Protein AF-A0A3A4RSR4-F1 (afdb_monomer)

Radius of gyration: 69.67 Å; Cα contacts (8 Å, |Δi|>4): 554; chains: 1; bounding box: 152×58×208 Å

Organism: NCBI:txid257758

Nearest PDB structures (foldseek):
  7uac-assembly1_H  TM=5.784E-01  e=2.070E-07  Homo sapiens
  7uai-assembly1_C  TM=5.276E-01  e=1.657E-07  Homo sapiens
  7uaf-assembly1_C  TM=5.334E-01  e=1.852E-07  Homo sapiens
  7uaf-assembly1_D  TM=5.337E-01  e=2.070E-07  Homo sapiens
  7uab-assembly1_A  TM=4.989E-01  e=3.350E-06  Homo sapiens

Structure (mmCIF, N/CA/C/O backbone):
data_AF-A0A3A4RSR4-F1
#
_entry.id   AF-A0A3A4RSR4-F1
#
loop_
_atom_site.group_PDB
_atom_site.id
_atom_site.type_symbol
_atom_site.label_atom_id
_atom_site.label_alt_id
_atom_site.label_comp_id
_atom_site.label_asym_id
_atom_site.label_entity_id
_atom_site.label_seq_id
_atom_site.pdbx_PDB_ins_code
_atom_site.Cartn_x
_atom_site.Cartn_y
_atom_site.Cartn_z
_atom_site.occupancy
_atom_site.B_iso_or_equiv
_atom_site.auth_seq_id
_atom_site.auth_comp_id
_atom_site.auth_asym_id
_atom_site.auth_atom_id
_atom_site.pdbx_PDB_model_num
ATOM 1 N N . LEU A 1 1 ? -112.655 -6.445 163.412 1.00 60.44 1 LEU A N 1
ATOM 2 C CA . LEU A 1 1 ? -111.630 -5.395 163.625 1.00 60.44 1 LEU A CA 1
ATOM 3 C C . LEU A 1 1 ? -110.181 -5.920 163.678 1.00 60.44 1 LEU A C 1
ATOM 5 O O . LEU A 1 1 ? -109.306 -5.182 163.250 1.00 60.44 1 LEU A O 1
ATOM 9 N N . SER A 1 2 ? -109.894 -7.165 164.100 1.00 70.56 2 SER A N 1
ATOM 10 C CA . SER A 1 2 ? -108.503 -7.648 164.290 1.00 70.56 2 SER A CA 1
ATOM 11 C C . SER A 1 2 ? -107.676 -7.879 163.007 1.00 70.56 2 SER A C 1
ATOM 13 O O . SER A 1 2 ? -106.487 -7.576 162.996 1.00 70.56 2 SER A O 1
ATOM 15 N N . ALA A 1 3 ? -108.274 -8.352 161.905 1.00 65.69 3 ALA A N 1
ATOM 16 C CA . ALA A 1 3 ? -107.541 -8.626 160.655 1.00 65.69 3 ALA A CA 1
ATOM 17 C C . ALA A 1 3 ? -107.023 -7.354 159.948 1.00 65.69 3 ALA A C 1
ATOM 19 O O . ALA A 1 3 ? -105.938 -7.358 159.372 1.00 65.69 3 ALA A O 1
ATOM 20 N N . VAL A 1 4 ? -107.769 -6.246 160.036 1.00 67.38 4 VAL A N 1
ATOM 21 C CA . VAL A 1 4 ? -107.384 -4.952 159.441 1.00 67.38 4 VAL A CA 1
ATOM 22 C C . VAL A 1 4 ? -106.270 -4.287 160.253 1.00 67.38 4 VAL A C 1
ATOM 24 O O . VAL A 1 4 ? -105.332 -3.756 159.669 1.00 67.38 4 VAL A O 1
ATOM 27 N N . GLN A 1 5 ? -106.309 -4.376 161.588 1.00 67.06 5 GLN A N 1
ATOM 28 C CA . GLN A 1 5 ? -105.216 -3.889 162.440 1.00 67.06 5 GLN A CA 1
ATOM 29 C C . GLN A 1 5 ? -103.909 -4.655 162.197 1.00 67.06 5 GLN A C 1
ATOM 31 O O . GLN A 1 5 ? -102.860 -4.025 162.101 1.00 67.06 5 GLN A O 1
ATOM 36 N N . ALA A 1 6 ? -103.960 -5.981 162.022 1.00 69.75 6 ALA A N 1
ATOM 37 C CA . ALA A 1 6 ? -102.784 -6.778 161.664 1.00 69.75 6 ALA A CA 1
ATOM 38 C C . ALA A 1 6 ? -102.244 -6.432 160.262 1.00 69.75 6 ALA A C 1
ATOM 40 O O . ALA A 1 6 ? -101.032 -6.351 160.069 1.00 69.75 6 ALA A O 1
ATOM 41 N N . TYR A 1 7 ? -103.134 -6.165 159.297 1.00 71.81 7 TYR A N 1
ATOM 42 C CA . TYR A 1 7 ? -102.744 -5.711 157.963 1.00 71.81 7 TYR A CA 1
ATOM 43 C C . TYR A 1 7 ? -102.033 -4.353 158.022 1.00 71.81 7 TYR A C 1
ATOM 45 O O . TYR A 1 7 ? -100.934 -4.239 157.489 1.00 71.81 7 TYR A O 1
ATOM 53 N N . VAL A 1 8 ? -102.604 -3.355 158.706 1.00 73.94 8 VAL A N 1
ATOM 54 C CA . VAL A 1 8 ? -102.020 -2.006 158.839 1.00 73.94 8 VAL A CA 1
ATOM 55 C C . VAL A 1 8 ? -100.715 -2.025 159.647 1.00 73.94 8 VAL A C 1
ATOM 57 O O . VAL A 1 8 ? -99.755 -1.366 159.263 1.00 73.94 8 VAL A O 1
ATOM 60 N N . ALA A 1 9 ? -100.624 -2.833 160.710 1.00 74.12 9 ALA A N 1
ATOM 61 C CA . ALA A 1 9 ? -99.396 -2.971 161.501 1.00 74.12 9 ALA A CA 1
ATOM 62 C C . ALA A 1 9 ? -98.218 -3.559 160.697 1.00 74.12 9 ALA A C 1
ATOM 64 O O . ALA A 1 9 ? -97.064 -3.249 160.981 1.00 74.12 9 ALA A O 1
ATOM 65 N N . GLN A 1 10 ? -98.496 -4.381 159.678 1.00 77.50 10 GLN A N 1
ATOM 66 C CA . GLN A 1 10 ? -97.489 -4.962 158.779 1.00 77.50 10 GLN A CA 1
ATOM 67 C C . GLN A 1 10 ? -97.257 -4.144 157.498 1.00 77.50 10 GLN A C 1
ATOM 69 O O . GLN A 1 10 ? -96.471 -4.550 156.641 1.00 77.50 10 GLN A O 1
ATOM 74 N N . ASP A 1 11 ? -97.928 -3.003 157.334 1.00 80.19 11 ASP A N 1
ATOM 75 C CA . ASP A 1 11 ? -97.869 -2.231 156.093 1.00 80.19 11 ASP A CA 1
ATOM 76 C C . ASP A 1 11 ? -96.481 -1.632 155.839 1.00 80.19 11 ASP A C 1
ATOM 78 O O . ASP A 1 11 ? -95.955 -1.744 154.732 1.00 80.19 11 ASP A O 1
ATOM 82 N N . GLY A 1 12 ? -95.822 -1.140 156.894 1.00 81.81 12 GLY A N 1
ATOM 83 C CA . GLY A 1 12 ? -94.434 -0.674 156.821 1.00 81.81 12 GLY A CA 1
ATOM 84 C C . GLY A 1 12 ? -93.462 -1.766 156.360 1.00 81.81 12 GLY A C 1
ATOM 85 O O . GLY A 1 12 ? -92.619 -1.515 155.502 1.00 81.81 12 GLY A O 1
ATOM 86 N N . GLN A 1 13 ? -93.634 -3.007 156.837 1.00 82.12 13 GLN A N 1
ATOM 87 C CA . GLN A 1 13 ? -92.809 -4.145 156.407 1.00 82.12 13 GLN A CA 1
ATOM 88 C C . GLN A 1 13 ? -93.065 -4.531 154.943 1.00 82.12 13 GLN A C 1
ATOM 90 O O . GLN A 1 13 ? -92.124 -4.849 154.212 1.00 82.12 13 GLN A O 1
ATOM 95 N N . ARG A 1 14 ? -94.321 -4.483 154.476 1.00 84.88 14 ARG A N 1
ATOM 96 C CA . ARG A 1 14 ? -94.645 -4.751 153.063 1.00 84.88 14 ARG A CA 1
ATOM 97 C C . ARG A 1 14 ? -94.116 -3.658 152.138 1.00 84.88 14 ARG A C 1
ATOM 99 O O . ARG A 1 14 ? -93.570 -3.981 151.084 1.00 84.88 14 ARG A O 1
ATOM 106 N N . GLN A 1 15 ? -94.228 -2.389 152.529 1.00 83.75 15 GLN A N 1
ATOM 107 C CA . GLN A 1 15 ? -93.696 -1.262 151.764 1.00 83.75 15 GLN A CA 1
ATOM 108 C C . GLN A 1 15 ? -92.166 -1.335 151.663 1.00 83.75 15 GLN A C 1
ATOM 110 O O . GLN A 1 15 ? -91.611 -1.127 150.585 1.00 83.75 15 GLN A O 1
ATOM 115 N N . GLU A 1 16 ? -91.486 -1.708 152.748 1.00 85.00 16 GLU A N 1
ATOM 116 C CA . GLU A 1 16 ? -90.038 -1.913 152.759 1.00 85.00 16 GLU A CA 1
ATOM 117 C C . GLU A 1 16 ? -89.616 -3.104 151.883 1.00 85.00 16 GLU A C 1
ATOM 119 O O . GLU A 1 16 ? -88.669 -2.985 151.104 1.00 85.00 16 GLU A O 1
ATOM 124 N N . SER A 1 17 ? -90.353 -4.220 151.925 1.00 85.44 17 SER A N 1
ATOM 125 C CA . SER A 1 17 ? -90.113 -5.387 151.064 1.00 85.44 17 SER A CA 1
ATOM 126 C C . SER A 1 17 ? -90.278 -5.058 149.575 1.00 85.44 17 SER A C 1
ATOM 128 O O . SER A 1 17 ? -89.403 -5.394 148.776 1.00 85.44 17 SER A O 1
ATOM 130 N N . LEU A 1 18 ? -91.331 -4.322 149.203 1.00 85.88 18 LEU A N 1
ATOM 131 C CA . LEU A 1 18 ? -91.546 -3.838 147.834 1.00 85.88 18 LEU A CA 1
ATOM 132 C C . LEU A 1 18 ? -90.453 -2.858 147.394 1.00 85.88 18 LEU A C 1
ATOM 134 O O . LEU A 1 18 ? -89.895 -3.008 146.312 1.00 85.88 18 LEU A O 1
ATOM 138 N N . GLN A 1 19 ? -90.089 -1.881 148.229 1.00 86.75 19 GLN A N 1
ATOM 139 C CA . GLN A 1 19 ? -89.001 -0.947 147.919 1.00 86.75 19 GLN A CA 1
ATOM 140 C C . GLN A 1 19 ? -87.647 -1.648 147.798 1.00 86.75 19 GLN A C 1
ATOM 142 O O . GLN A 1 19 ? -86.796 -1.213 147.018 1.00 86.75 19 GLN A O 1
ATOM 147 N N . ARG A 1 20 ? -87.418 -2.701 148.587 1.00 88.25 20 ARG A N 1
ATOM 148 C CA . ARG A 1 20 ? -86.213 -3.522 148.509 1.00 88.25 20 ARG A CA 1
ATOM 149 C C . ARG A 1 20 ? -86.197 -4.336 147.220 1.00 88.25 20 ARG A C 1
ATOM 151 O O . ARG A 1 20 ? -85.211 -4.249 146.501 1.00 88.25 20 ARG A O 1
ATOM 158 N N . TYR A 1 21 ? -87.294 -5.014 146.881 1.00 88.12 21 TYR A N 1
ATOM 159 C CA . TYR A 1 21 ? -87.433 -5.743 145.620 1.00 88.12 21 TYR A CA 1
ATOM 160 C C . TYR A 1 21 ? -87.233 -4.824 144.410 1.00 88.12 21 TYR A C 1
ATOM 162 O O . TYR A 1 21 ? -86.420 -5.128 143.547 1.00 88.12 21 TYR A O 1
ATOM 170 N N . THR A 1 22 ? -87.876 -3.653 144.375 1.00 87.06 22 THR A N 1
ATOM 171 C CA . THR A 1 22 ? -87.709 -2.687 143.278 1.00 87.06 22 THR A CA 1
ATOM 172 C C . THR A 1 22 ? -86.265 -2.196 143.163 1.00 87.06 22 THR A C 1
ATOM 174 O O . THR A 1 22 ? -85.752 -2.078 142.050 1.00 87.06 22 THR A O 1
ATOM 177 N N . ARG A 1 23 ? -85.576 -1.935 144.286 1.00 88.69 23 ARG A N 1
ATOM 178 C CA . ARG A 1 23 ? -84.152 -1.551 144.289 1.00 88.69 23 ARG A CA 1
ATOM 179 C C . ARG A 1 23 ? -83.251 -2.684 143.806 1.00 88.69 23 ARG A C 1
ATOM 181 O O . ARG A 1 23 ? -82.363 -2.440 142.993 1.00 88.69 23 ARG A O 1
ATOM 188 N N . GLU A 1 24 ? -83.477 -3.900 144.290 1.00 89.44 24 GLU A N 1
ATOM 189 C CA . GLU A 1 24 ? -82.706 -5.087 143.915 1.00 89.44 24 GLU A CA 1
ATOM 190 C C . GLU A 1 24 ? -82.922 -5.448 142.439 1.00 89.44 24 GLU A C 1
ATOM 192 O O . GLU A 1 24 ? -81.947 -5.658 141.721 1.00 89.44 24 GLU A O 1
ATOM 197 N N . GLU A 1 25 ? -84.163 -5.422 141.950 1.00 89.06 25 GLU A N 1
ATOM 198 C CA . GLU A 1 25 ? -84.506 -5.724 140.559 1.00 89.06 25 GLU A CA 1
ATOM 199 C C . GLU A 1 25 ? -84.013 -4.630 139.601 1.00 89.06 25 GLU A C 1
ATOM 201 O O . GLU A 1 25 ? -83.404 -4.938 138.579 1.00 89.06 25 GLU A O 1
ATOM 206 N N . SER A 1 26 ? -84.141 -3.347 139.963 1.00 89.00 26 SER A N 1
ATOM 207 C CA . SER A 1 26 ? -83.557 -2.244 139.179 1.00 89.00 26 SER A CA 1
ATOM 208 C C . SER A 1 26 ? -82.032 -2.345 139.121 1.00 89.00 26 SER A C 1
ATOM 210 O O . SER A 1 26 ? -81.433 -2.152 138.063 1.00 89.00 26 SER A O 1
ATOM 212 N N . ALA A 1 27 ? -81.380 -2.688 140.238 1.00 89.25 27 ALA A N 1
ATOM 213 C CA . ALA A 1 27 ? -79.938 -2.915 140.268 1.00 89.25 27 ALA A CA 1
ATOM 214 C C . ALA A 1 27 ? -79.537 -4.132 139.422 1.00 89.25 27 ALA A C 1
ATOM 216 O O . ALA A 1 27 ? -78.508 -4.093 138.745 1.00 89.25 27 ALA A O 1
ATOM 217 N N . ARG A 1 28 ? -80.347 -5.197 139.418 1.00 91.06 28 ARG A N 1
ATOM 218 C CA . ARG A 1 28 ? -80.138 -6.390 138.592 1.00 91.06 28 ARG A CA 1
ATOM 219 C C . ARG A 1 28 ? -80.262 -6.073 137.102 1.00 91.06 28 ARG A C 1
ATOM 221 O O . ARG A 1 28 ? -79.365 -6.431 136.343 1.00 91.06 28 ARG A O 1
ATOM 228 N N . GLN A 1 29 ? -81.303 -5.349 136.694 1.00 91.50 29 GLN A N 1
ATOM 229 C CA . GLN A 1 29 ? -81.497 -4.915 135.308 1.00 91.50 29 GLN A CA 1
ATOM 230 C C . GLN A 1 29 ? -80.399 -3.945 134.856 1.00 91.50 29 GLN A C 1
ATOM 232 O O . GLN A 1 29 ? -79.824 -4.124 133.785 1.00 91.50 29 GLN A O 1
ATOM 237 N N . ALA A 1 30 ? -80.025 -2.973 135.695 1.00 90.56 30 ALA A N 1
ATOM 238 C CA . ALA A 1 30 ? -78.928 -2.052 135.399 1.00 90.56 30 ALA A CA 1
ATOM 239 C C . ALA A 1 30 ? -77.583 -2.781 135.237 1.00 90.56 30 ALA A C 1
ATOM 241 O O . ALA A 1 30 ? -76.787 -2.421 134.367 1.00 90.56 30 ALA A O 1
ATOM 242 N N . ARG A 1 31 ? -77.328 -3.825 136.039 1.00 92.94 31 ARG A N 1
ATOM 243 C CA . ARG A 1 31 ? -76.156 -4.701 135.873 1.00 92.94 31 ARG A CA 1
ATOM 244 C C . ARG A 1 31 ? -76.224 -5.486 134.567 1.00 92.94 31 ARG A C 1
ATOM 246 O O . ARG A 1 31 ? -75.251 -5.457 133.825 1.00 92.94 31 ARG A O 1
ATOM 253 N N . ALA A 1 32 ? -77.364 -6.098 134.246 1.00 92.19 32 ALA A N 1
ATOM 254 C CA . ALA A 1 32 ? -77.541 -6.851 133.005 1.00 92.19 32 ALA A CA 1
ATOM 255 C C . ALA A 1 32 ? -77.313 -5.979 131.755 1.00 92.19 32 ALA A C 1
ATOM 257 O O . ALA A 1 32 ? -76.585 -6.380 130.846 1.00 92.19 32 ALA A O 1
ATOM 258 N N . VAL A 1 33 ? -77.858 -4.756 131.740 1.00 91.88 33 VAL A N 1
ATOM 259 C CA . VAL A 1 33 ? -77.637 -3.781 130.658 1.00 91.88 33 VAL A CA 1
ATOM 260 C C . VAL A 1 33 ? -76.170 -3.356 130.591 1.00 91.88 33 VAL A C 1
ATOM 262 O O . VAL A 1 33 ? -75.594 -3.316 129.508 1.00 91.88 33 VAL A O 1
ATOM 265 N N . ARG A 1 34 ? -75.527 -3.077 131.733 1.00 93.38 34 ARG A N 1
ATOM 266 C CA . ARG A 1 34 ? -74.103 -2.709 131.770 1.00 93.38 34 ARG A CA 1
ATOM 267 C C . ARG A 1 34 ? -73.212 -3.834 131.245 1.00 93.38 34 ARG A C 1
ATOM 269 O O . ARG A 1 34 ? -72.286 -3.566 130.487 1.00 93.38 34 ARG A O 1
ATOM 276 N N . GLU A 1 35 ? -73.493 -5.076 131.623 1.00 93.19 35 GLU A N 1
ATOM 277 C CA . GLU A 1 35 ? -72.780 -6.247 131.116 1.00 93.19 35 GLU A CA 1
ATOM 278 C C . GLU A 1 35 ? -72.986 -6.429 129.610 1.00 93.19 35 GLU A C 1
ATOM 280 O O . GLU A 1 35 ? -72.027 -6.723 128.903 1.00 93.19 35 GLU A O 1
ATOM 285 N N . GLN A 1 36 ? -74.203 -6.215 129.096 1.00 93.06 36 GLN A N 1
ATOM 286 C CA . GLN A 1 36 ? -74.469 -6.262 127.659 1.00 93.06 36 GLN A CA 1
ATOM 287 C C . GLN A 1 36 ? -73.715 -5.165 126.904 1.00 93.06 36 GLN A C 1
ATOM 289 O O . GLN A 1 36 ? -73.015 -5.475 125.949 1.00 93.06 36 GLN A O 1
ATOM 294 N N . ILE A 1 37 ? -73.778 -3.912 127.364 1.00 92.81 37 ILE A N 1
ATOM 295 C CA . ILE A 1 37 ? -73.034 -2.797 126.759 1.00 92.81 37 ILE A CA 1
ATOM 296 C C . ILE A 1 37 ? -71.531 -3.074 126.794 1.00 92.81 37 ILE A C 1
ATOM 298 O O . ILE A 1 37 ? -70.837 -2.814 125.816 1.00 92.81 37 ILE A O 1
ATOM 302 N N . SER A 1 38 ? -71.019 -3.623 127.899 1.00 92.38 38 SER A N 1
ATOM 303 C CA . SER A 1 38 ? -69.607 -3.981 128.009 1.00 92.38 38 SER A CA 1
ATOM 304 C C . SER A 1 38 ? -69.227 -5.076 127.011 1.00 92.38 38 SER A C 1
ATOM 306 O O . SER A 1 38 ? -68.193 -4.944 126.362 1.00 92.38 38 SER A O 1
ATOM 308 N N . ARG A 1 39 ? -70.056 -6.115 126.840 1.00 92.94 39 ARG A N 1
ATOM 309 C CA . ARG A 1 39 ? -69.841 -7.161 125.826 1.00 92.94 39 ARG A CA 1
ATOM 310 C C . ARG A 1 39 ? -69.905 -6.602 124.405 1.00 92.94 39 ARG A C 1
ATOM 312 O O . ARG A 1 39 ? -69.019 -6.897 123.612 1.00 92.94 39 ARG A O 1
ATOM 319 N N . ASP A 1 40 ? -70.892 -5.763 124.103 1.00 94.19 40 ASP A N 1
ATOM 320 C CA . ASP A 1 40 ? -71.063 -5.151 122.781 1.00 94.19 40 ASP A CA 1
ATOM 321 C C . ASP A 1 40 ? -69.909 -4.198 122.445 1.00 94.19 40 ASP A C 1
ATOM 323 O O . ASP A 1 40 ? -69.423 -4.182 121.314 1.00 94.19 40 ASP A O 1
ATOM 327 N N . TYR A 1 41 ? -69.443 -3.411 123.420 1.00 93.62 41 TYR A N 1
ATOM 328 C CA . TYR A 1 41 ? -68.297 -2.518 123.256 1.00 93.62 41 TYR A CA 1
ATOM 329 C C . TYR A 1 41 ? -67.009 -3.305 123.018 1.00 93.62 41 TYR A C 1
ATOM 331 O O . TYR A 1 41 ? -66.290 -3.007 122.068 1.00 93.62 41 TYR A O 1
ATOM 339 N N . VAL A 1 42 ? -66.747 -4.336 123.830 1.00 93.44 42 VAL A N 1
ATOM 340 C CA . VAL A 1 42 ? -65.591 -5.225 123.638 1.00 93.44 42 VAL A CA 1
ATOM 341 C C . VAL A 1 42 ? -65.662 -5.894 122.265 1.00 93.44 42 VAL A C 1
ATOM 343 O O . VAL A 1 42 ? -64.688 -5.841 121.525 1.00 93.44 42 VAL A O 1
ATOM 346 N N . GLY A 1 43 ? -66.826 -6.418 121.866 1.00 94.25 43 GLY A N 1
ATOM 347 C CA . GLY A 1 43 ? -67.019 -7.030 120.550 1.00 94.25 43 GLY A CA 1
ATOM 348 C C . GLY A 1 43 ? -66.762 -6.066 119.386 1.00 94.25 43 GLY A C 1
ATOM 349 O O . GLY A 1 43 ? -66.053 -6.416 118.444 1.00 94.25 43 GLY A O 1
ATOM 350 N N . LYS A 1 44 ? -67.277 -4.830 119.455 1.00 94.38 44 LYS A N 1
ATOM 351 C CA . LYS A 1 44 ? -67.017 -3.794 118.437 1.00 94.38 44 LYS A CA 1
ATOM 352 C C . LYS A 1 44 ? -65.554 -3.359 118.408 1.00 94.38 44 LYS A C 1
ATOM 354 O O . LYS A 1 44 ? -65.008 -3.181 117.324 1.00 94.38 44 LYS A O 1
ATOM 359 N N . SER A 1 45 ? -64.935 -3.198 119.576 1.00 93.56 45 SER A N 1
ATOM 360 C CA . SER A 1 45 ? -63.523 -2.833 119.703 1.00 93.56 45 SER A CA 1
ATOM 361 C C . SER A 1 45 ? -62.623 -3.900 119.082 1.00 93.56 45 SER A C 1
ATOM 363 O O . SER A 1 45 ? -61.755 -3.560 118.284 1.00 93.56 45 SER A O 1
ATOM 365 N N . SER A 1 46 ? -62.858 -5.180 119.392 1.00 93.06 46 SER A N 1
ATOM 366 C CA . SER A 1 46 ? -62.122 -6.297 118.793 1.00 93.06 46 SER A CA 1
ATOM 367 C C . SER A 1 46 ? -62.333 -6.371 117.280 1.00 93.06 46 SER A C 1
ATOM 369 O O . SER A 1 46 ? -61.369 -6.517 116.540 1.00 93.06 46 SER A O 1
ATOM 371 N N . TYR A 1 47 ? -63.564 -6.176 116.791 1.00 95.00 47 TYR A N 1
ATOM 372 C CA . TYR A 1 47 ? -63.825 -6.146 115.348 1.00 95.00 47 TYR A CA 1
ATOM 373 C C . TYR A 1 47 ? -63.079 -5.007 114.637 1.00 95.00 47 TYR A C 1
ATOM 375 O O . TYR A 1 47 ? -62.510 -5.207 113.566 1.00 95.00 47 TYR A O 1
ATOM 383 N N . GLN A 1 48 ? -63.068 -3.804 115.215 1.00 94.81 48 GLN A N 1
ATOM 384 C CA . GLN A 1 48 ? -62.345 -2.672 114.637 1.00 94.81 48 GLN A CA 1
ATOM 385 C C . GLN A 1 48 ? -60.833 -2.929 114.617 1.00 94.81 48 GLN A C 1
ATOM 387 O O . GLN A 1 48 ? -60.175 -2.632 113.621 1.00 94.81 48 GLN A O 1
ATOM 392 N N . GLU A 1 49 ? -60.292 -3.522 115.681 1.00 95.19 49 GLU A N 1
ATOM 393 C CA . GLU A 1 49 ? -58.892 -3.939 115.735 1.00 95.19 49 GLU A CA 1
ATOM 394 C C . GLU A 1 49 ? -58.558 -4.983 114.657 1.00 95.19 49 GLU A C 1
ATOM 396 O O . GLU A 1 49 ? -57.544 -4.838 113.969 1.00 95.19 49 GLU A O 1
ATOM 401 N N . ASP A 1 50 ? -59.428 -5.974 114.445 1.00 96.31 50 ASP A N 1
ATOM 402 C CA . ASP A 1 50 ? -59.274 -6.987 113.398 1.00 96.31 50 ASP A CA 1
ATOM 403 C C . ASP A 1 50 ? -59.296 -6.367 111.994 1.00 96.31 50 ASP A C 1
ATOM 405 O O . ASP A 1 50 ? -58.451 -6.697 111.157 1.00 96.31 50 ASP A O 1
ATOM 409 N N . VAL A 1 51 ? -60.217 -5.433 111.729 1.00 96.31 51 VAL A N 1
ATOM 410 C CA . VAL A 1 51 ? -60.299 -4.711 110.447 1.00 96.31 51 VAL A CA 1
ATOM 411 C C . VAL A 1 51 ? -59.027 -3.906 110.190 1.00 96.31 51 VAL A C 1
ATOM 413 O O . VAL A 1 51 ? -58.453 -3.995 109.103 1.00 96.31 51 VAL A O 1
ATOM 416 N N . GLU A 1 52 ? -58.537 -3.174 111.188 1.00 96.12 52 GLU A N 1
ATOM 417 C CA . GLU A 1 52 ? -57.275 -2.434 111.098 1.00 96.12 52 GLU A CA 1
ATOM 418 C C . GLU A 1 52 ? -56.074 -3.375 110.914 1.00 96.12 52 GLU A C 1
ATOM 420 O O . GLU A 1 52 ? -55.149 -3.097 110.144 1.00 96.12 52 GLU A O 1
ATOM 425 N N . GLY A 1 53 ? -56.092 -4.535 111.576 1.00 97.25 53 GLY A N 1
ATOM 426 C CA . GLY A 1 53 ? -55.110 -5.599 111.391 1.00 97.25 53 GLY A CA 1
ATOM 427 C C . GLY A 1 53 ? -55.097 -6.139 109.959 1.00 97.25 53 GLY A C 1
ATOM 428 O O . GLY A 1 53 ? -54.028 -6.271 109.356 1.00 97.25 53 GLY A O 1
ATOM 429 N N . ILE A 1 54 ? -56.271 -6.404 109.383 1.00 96.94 54 ILE A N 1
ATOM 430 C CA . ILE A 1 54 ? -56.431 -6.827 107.987 1.00 96.94 54 ILE A CA 1
ATOM 431 C C . ILE A 1 54 ? -55.952 -5.726 107.037 1.00 96.94 54 ILE A C 1
ATOM 433 O O . ILE A 1 54 ? -55.194 -6.022 106.114 1.00 96.94 54 ILE A O 1
ATOM 437 N N . HIS A 1 55 ? -56.317 -4.464 107.279 1.00 97.00 55 HIS A N 1
ATOM 438 C CA . HIS A 1 55 ? -55.889 -3.332 106.458 1.00 97.00 55 HIS A CA 1
ATOM 439 C C . HIS A 1 55 ? -54.359 -3.211 106.415 1.00 97.00 55 HIS A C 1
ATOM 441 O O . HIS A 1 55 ? -53.769 -3.167 105.333 1.00 97.00 55 HIS A O 1
ATOM 447 N N . ARG A 1 56 ? -53.693 -3.285 107.578 1.00 96.69 56 ARG A N 1
ATOM 448 C CA . ARG A 1 56 ? -52.222 -3.295 107.661 1.00 96.69 56 ARG A CA 1
ATOM 449 C C . ARG A 1 56 ? -51.603 -4.472 106.906 1.00 96.69 56 ARG A C 1
ATOM 451 O O . ARG A 1 56 ? -50.593 -4.295 106.226 1.00 96.69 56 ARG A O 1
ATOM 458 N N . ARG A 1 57 ? -52.196 -5.669 106.991 1.00 97.25 57 ARG A N 1
ATOM 459 C CA . ARG A 1 57 ? -51.724 -6.850 106.246 1.00 97.25 57 ARG A CA 1
ATOM 460 C C . ARG A 1 57 ? -51.879 -6.668 104.737 1.00 97.25 57 ARG A C 1
ATOM 462 O O . ARG A 1 57 ? -50.955 -7.015 104.008 1.00 97.25 57 ARG A O 1
ATOM 469 N N . ILE A 1 58 ? -52.993 -6.103 104.271 1.00 97.50 58 ILE A N 1
ATOM 470 C CA . ILE A 1 58 ? -53.236 -5.828 102.847 1.00 97.50 58 ILE A CA 1
ATOM 471 C C . ILE A 1 58 ? -52.222 -4.816 102.309 1.00 97.50 58 ILE A C 1
ATOM 473 O O . ILE A 1 58 ? -51.594 -5.077 101.284 1.00 97.50 58 ILE A O 1
ATOM 477 N N . GLU A 1 59 ? -51.999 -3.700 103.007 1.00 97.06 59 GLU A N 1
ATOM 478 C CA . GLU A 1 59 ? -51.006 -2.703 102.582 1.00 97.06 59 GLU A CA 1
ATOM 479 C C . GLU A 1 59 ? -49.574 -3.260 102.634 1.00 97.06 59 GLU A C 1
ATOM 481 O O . GLU A 1 59 ? -48.759 -2.985 101.746 1.00 97.06 59 GLU A O 1
ATOM 486 N N . GLY A 1 60 ? -49.279 -4.126 103.610 1.00 97.19 60 GLY A N 1
ATOM 487 C CA . GLY A 1 60 ? -48.031 -4.886 103.664 1.00 97.19 60 GLY A CA 1
ATOM 488 C C . GLY A 1 60 ? -47.838 -5.786 102.440 1.00 97.19 60 GLY A C 1
ATOM 489 O O . GLY A 1 60 ? -46.798 -5.719 101.785 1.00 97.19 60 GLY A O 1
ATOM 490 N N . VAL A 1 61 ? -48.853 -6.581 102.082 1.00 97.31 61 VAL A N 1
ATOM 491 C CA . VAL A 1 61 ? -48.832 -7.458 100.898 1.00 97.31 61 VAL A CA 1
ATOM 492 C C . VAL A 1 61 ? -48.681 -6.645 99.615 1.00 97.31 61 VAL A C 1
ATOM 494 O O . VAL A 1 61 ? -47.818 -6.957 98.801 1.00 97.31 61 VAL A O 1
ATOM 497 N N . LYS A 1 62 ? -49.456 -5.571 99.450 1.00 97.38 62 LYS A N 1
ATOM 498 C CA . LYS A 1 62 ? -49.394 -4.672 98.289 1.00 97.38 62 LYS A CA 1
ATOM 499 C C . LYS A 1 62 ? -48.001 -4.070 98.109 1.00 97.38 62 LYS A C 1
ATOM 501 O O . LYS A 1 62 ? -47.472 -4.051 97.001 1.00 97.38 62 LYS A O 1
ATOM 506 N N . THR A 1 63 ? -47.387 -3.609 99.197 1.00 96.38 63 THR A N 1
ATOM 507 C CA . THR A 1 63 ? -46.046 -3.013 99.157 1.00 96.38 63 THR A CA 1
ATOM 508 C C . THR A 1 63 ? -44.984 -4.052 98.803 1.00 96.38 63 THR A C 1
ATOM 510 O O . THR A 1 63 ? -44.122 -3.785 97.963 1.00 96.38 63 THR A O 1
ATOM 513 N N . SER A 1 64 ? -45.044 -5.239 99.410 1.00 96.75 64 SER A N 1
ATOM 514 C CA . SER A 1 64 ? -44.121 -6.339 99.112 1.00 96.75 64 SER A CA 1
ATOM 515 C C . SER A 1 64 ? -44.258 -6.817 97.666 1.00 96.75 64 SER A C 1
ATOM 517 O O . SER A 1 64 ? -43.250 -6.896 96.968 1.00 96.75 64 SER A O 1
ATOM 519 N N . ALA A 1 65 ? -45.489 -7.016 97.185 1.00 96.88 65 ALA A N 1
ATOM 520 C CA . ALA A 1 65 ? -45.767 -7.384 95.799 1.00 96.88 65 ALA A CA 1
ATOM 521 C C . ALA A 1 65 ? -45.253 -6.321 94.818 1.00 96.88 65 ALA A C 1
ATOM 523 O O . ALA A 1 65 ? -44.587 -6.657 93.845 1.00 96.88 65 ALA A O 1
ATOM 524 N N . ASN A 1 66 ? -45.470 -5.030 95.097 1.00 97.19 66 ASN A N 1
ATOM 525 C CA . ASN A 1 66 ? -44.939 -3.952 94.260 1.00 97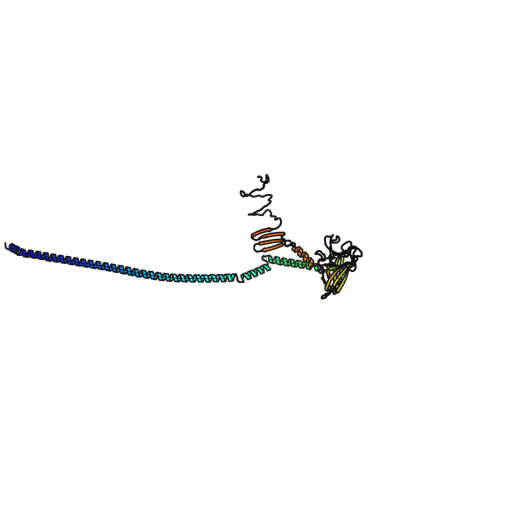.19 66 ASN A CA 1
ATOM 526 C C . ASN A 1 66 ? -43.407 -3.964 94.192 1.00 97.19 66 ASN A C 1
ATOM 528 O O . ASN A 1 66 ? -42.844 -3.776 93.112 1.00 97.19 66 ASN A O 1
ATOM 532 N N . ARG A 1 67 ? -42.719 -4.183 95.321 1.00 96.69 67 ARG A N 1
ATOM 533 C CA . ARG A 1 67 ? -41.251 -4.284 95.337 1.00 96.69 67 ARG A CA 1
ATOM 534 C C . ARG A 1 67 ? -40.764 -5.487 94.539 1.00 96.69 67 ARG A C 1
ATOM 536 O O . ARG A 1 67 ? -39.829 -5.345 93.756 1.00 96.69 67 ARG A O 1
ATOM 543 N N . GLU A 1 68 ? -41.404 -6.638 94.711 1.00 97.62 68 GLU A N 1
ATOM 544 C CA . GLU A 1 68 ? -41.047 -7.867 94.006 1.00 97.62 68 GLU A CA 1
ATOM 545 C C . GLU A 1 68 ? -41.267 -7.735 92.494 1.00 97.62 68 GLU A C 1
ATOM 547 O O . GLU A 1 68 ? -40.340 -7.976 91.723 1.00 97.62 68 GLU A O 1
ATOM 552 N N . ILE A 1 69 ? -42.431 -7.232 92.069 1.00 97.25 69 ILE A N 1
ATOM 553 C CA . ILE A 1 69 ? -42.746 -6.963 90.658 1.00 97.25 69 ILE A CA 1
ATOM 554 C C . ILE A 1 69 ? -41.746 -5.968 90.061 1.00 97.25 69 ILE A C 1
ATOM 556 O O . ILE A 1 69 ? -41.224 -6.194 88.972 1.00 97.25 69 ILE A O 1
ATOM 560 N N . THR A 1 70 ? -41.429 -4.882 90.772 1.00 97.50 70 THR A N 1
ATOM 561 C CA . THR A 1 70 ? -40.458 -3.882 90.294 1.00 97.50 70 THR A CA 1
ATOM 562 C C . THR A 1 70 ? -39.069 -4.495 90.119 1.00 97.50 70 THR A C 1
ATOM 564 O O . THR A 1 70 ? -38.413 -4.249 89.107 1.00 97.50 70 THR A O 1
ATOM 567 N N . SER A 1 71 ? -38.635 -5.323 91.074 1.00 97.75 71 SER A N 1
ATOM 568 C CA . SER A 1 71 ? -37.357 -6.038 91.011 1.00 97.75 71 SER A CA 1
ATOM 569 C C . SER A 1 71 ? -37.312 -7.018 89.835 1.00 97.75 71 SER A C 1
ATOM 571 O O . SER A 1 71 ? -36.355 -7.015 89.060 1.00 97.75 71 SER A O 1
ATOM 573 N N . GLN A 1 72 ? -38.378 -7.798 89.631 1.00 98.00 72 GLN A N 1
ATOM 574 C CA . GLN A 1 72 ? -38.494 -8.718 88.498 1.00 98.00 72 GLN A CA 1
ATOM 575 C C . GLN A 1 72 ? -38.476 -7.971 87.158 1.00 98.00 72 GLN A C 1
ATOM 577 O O . GLN A 1 72 ? -37.732 -8.352 86.258 1.00 98.00 72 GLN A O 1
ATOM 582 N N . ILE A 1 73 ? -39.217 -6.863 87.028 1.00 97.75 73 ILE A N 1
ATOM 583 C CA . ILE A 1 73 ? -39.204 -6.019 85.821 1.00 97.75 73 ILE A CA 1
ATOM 584 C C . ILE A 1 73 ? -37.801 -5.460 85.557 1.00 97.75 73 ILE A C 1
ATOM 586 O O . ILE A 1 73 ? -37.357 -5.449 84.409 1.00 97.75 73 ILE A O 1
ATOM 590 N N . ALA A 1 74 ? -37.091 -5.007 86.593 1.00 97.12 74 ALA A N 1
ATOM 591 C CA . ALA A 1 74 ? -35.723 -4.515 86.454 1.00 97.12 74 ALA A CA 1
ATOM 592 C C . ALA A 1 74 ? -34.764 -5.625 85.990 1.00 97.12 74 ALA A C 1
ATOM 594 O O . ALA A 1 74 ? -33.974 -5.402 85.073 1.00 97.12 74 ALA A O 1
ATOM 595 N N . SER A 1 75 ? -34.885 -6.830 86.555 1.00 97.81 75 SER A N 1
ATOM 596 C CA . SER A 1 75 ? -34.097 -7.998 86.151 1.00 97.81 75 SER A CA 1
ATOM 597 C C . SER A 1 75 ? -34.368 -8.403 84.696 1.00 97.81 75 SER A C 1
ATOM 599 O O . SER A 1 75 ? -33.425 -8.576 83.921 1.00 97.81 75 SER A O 1
ATOM 601 N N . TYR A 1 76 ? -35.640 -8.466 84.285 1.00 97.88 76 TYR A N 1
ATOM 602 C CA . TYR A 1 76 ? -36.007 -8.759 82.898 1.00 97.88 76 TYR A CA 1
ATOM 603 C C . TYR A 1 76 ? -35.488 -7.704 81.925 1.00 97.88 76 TYR A C 1
ATOM 605 O O . TYR A 1 76 ? -34.956 -8.062 80.877 1.00 97.88 76 TYR A O 1
ATOM 613 N N . ARG A 1 77 ? -35.586 -6.416 82.276 1.00 97.81 77 ARG A N 1
ATOM 614 C CA . ARG A 1 77 ? -35.024 -5.326 81.465 1.00 97.81 77 ARG A CA 1
ATOM 615 C C . ARG A 1 77 ? -33.518 -5.468 81.298 1.00 97.81 77 ARG A C 1
ATOM 617 O O . ARG A 1 77 ? -33.040 -5.448 80.175 1.00 97.81 77 ARG A O 1
ATOM 624 N N . GLN A 1 78 ? -32.787 -5.704 82.385 1.00 97.06 78 GLN A N 1
ATOM 625 C CA . GLN A 1 78 ? -31.335 -5.867 82.329 1.00 97.06 78 GLN A CA 1
ATOM 626 C C . GLN A 1 78 ? -30.918 -7.077 81.476 1.00 97.06 78 GLN A C 1
ATOM 628 O O . GLN A 1 78 ? -29.959 -6.996 80.710 1.00 97.06 78 GLN A O 1
ATOM 633 N N . SER A 1 79 ? -31.647 -8.193 81.577 1.00 97.44 79 SER A N 1
ATOM 634 C CA . SER A 1 79 ? -31.407 -9.379 80.748 1.00 97.44 79 SER A CA 1
ATOM 635 C C . SER A 1 79 ? -31.721 -9.124 79.268 1.00 97.44 79 SER A C 1
ATOM 637 O O . SER A 1 79 ? -30.934 -9.507 78.395 1.00 97.44 79 SER A O 1
ATOM 639 N N . ALA A 1 80 ? -32.826 -8.431 78.978 1.00 97.31 80 ALA A N 1
ATOM 640 C CA . ALA A 1 80 ? -33.199 -8.040 77.623 1.00 97.31 80 ALA A CA 1
ATOM 641 C C . ALA A 1 80 ? -32.163 -7.088 77.004 1.00 97.31 80 ALA A C 1
ATOM 643 O O . ALA A 1 80 ? -31.725 -7.323 75.879 1.00 97.31 80 ALA A O 1
ATOM 644 N N . ASP A 1 81 ? -31.705 -6.083 77.753 1.00 97.12 81 ASP A N 1
ATOM 645 C CA . ASP A 1 81 ? -30.675 -5.135 77.317 1.00 97.12 81 ASP A CA 1
ATOM 646 C C . ASP A 1 81 ? -29.336 -5.838 77.050 1.00 97.12 81 ASP A C 1
ATOM 648 O O . ASP A 1 81 ? -28.673 -5.563 76.048 1.00 97.12 81 ASP A O 1
ATOM 652 N N . GLY A 1 82 ? -28.953 -6.793 77.907 1.00 97.75 82 GLY A N 1
ATOM 653 C CA . GLY A 1 82 ? -27.766 -7.626 77.701 1.00 97.75 82 GLY A CA 1
ATOM 654 C C . GLY A 1 82 ? -27.850 -8.434 76.406 1.00 97.75 82 GLY A C 1
ATOM 655 O O . GLY A 1 82 ? -26.948 -8.365 75.571 1.00 97.75 82 GLY A O 1
ATOM 656 N N . THR A 1 83 ? -28.977 -9.116 76.195 1.00 97.50 83 THR A N 1
ATOM 657 C CA . THR A 1 83 ? -29.230 -9.906 74.981 1.00 97.50 83 THR A CA 1
ATOM 658 C C . THR A 1 83 ? -29.230 -9.024 73.730 1.00 97.50 83 THR A C 1
ATOM 660 O O . THR A 1 83 ? -28.630 -9.377 72.716 1.00 97.50 83 THR A O 1
ATOM 663 N N . PHE A 1 84 ? -29.855 -7.845 73.798 1.00 97.88 84 PHE A N 1
ATOM 664 C CA . PHE A 1 84 ? -29.884 -6.891 72.691 1.00 97.88 84 PHE A CA 1
ATOM 665 C C . PHE A 1 84 ? -28.481 -6.390 72.336 1.00 97.88 84 PHE A C 1
ATOM 667 O O . PHE A 1 84 ? -28.121 -6.317 71.159 1.00 97.88 84 PHE A O 1
ATOM 674 N N . ARG A 1 85 ? -27.657 -6.094 73.347 1.00 97.44 85 ARG A N 1
ATOM 675 C CA . ARG A 1 85 ? -26.266 -5.677 73.151 1.00 97.44 85 ARG A CA 1
ATOM 676 C C . ARG A 1 85 ? -25.433 -6.773 72.485 1.00 97.44 85 ARG A C 1
ATOM 678 O O . ARG A 1 85 ? -24.680 -6.473 71.558 1.00 97.44 85 ARG A O 1
ATOM 685 N N . ASP A 1 86 ? -25.598 -8.024 72.906 1.00 98.00 86 ASP A N 1
ATOM 686 C CA . ASP A 1 86 ? -24.874 -9.162 72.333 1.00 98.00 86 ASP A CA 1
ATOM 687 C C . ASP A 1 86 ? -25.290 -9.418 70.874 1.00 98.00 86 ASP A C 1
ATOM 689 O O . ASP A 1 86 ? -24.428 -9.556 70.003 1.00 98.00 86 ASP A O 1
ATOM 693 N N . ILE A 1 87 ? -26.593 -9.367 70.567 1.00 98.00 87 ILE A N 1
ATOM 694 C CA . ILE A 1 87 ? -27.108 -9.448 69.188 1.00 98.00 87 ILE A CA 1
ATOM 695 C C . ILE A 1 87 ? -26.545 -8.306 68.333 1.00 98.00 87 ILE A C 1
ATOM 697 O O . ILE A 1 87 ? -26.055 -8.536 67.226 1.00 98.00 87 ILE A O 1
ATOM 701 N N . SER A 1 88 ? -26.563 -7.071 68.842 1.00 97.75 88 SER A N 1
ATOM 702 C CA . SER A 1 88 ? -26.026 -5.908 68.126 1.00 97.75 88 SER A CA 1
ATOM 703 C C . SER A 1 88 ? -24.526 -6.052 67.836 1.00 97.75 88 SER A C 1
ATOM 705 O O . SER A 1 88 ? -24.055 -5.645 66.767 1.00 97.75 88 SER A O 1
ATOM 707 N N . SER A 1 89 ? -23.768 -6.640 68.765 1.00 97.94 89 SER A N 1
ATOM 708 C CA . SER A 1 89 ? -22.350 -6.945 68.570 1.00 97.94 89 SER A CA 1
ATOM 709 C C . SER A 1 89 ? -22.152 -7.990 67.468 1.00 97.94 89 SER A C 1
ATOM 711 O O . SER A 1 89 ? -21.392 -7.744 66.530 1.00 97.94 89 SER A O 1
ATOM 713 N N . GLN A 1 90 ? -22.900 -9.098 67.503 1.00 98.19 90 GLN A N 1
ATOM 714 C CA . GLN A 1 90 ? -22.835 -10.145 66.477 1.00 98.19 90 GLN A CA 1
ATOM 715 C C . GLN A 1 90 ? -23.187 -9.619 65.079 1.00 98.19 90 GLN A C 1
ATOM 717 O O . GLN A 1 90 ? -22.461 -9.892 64.123 1.00 98.19 90 GLN A O 1
ATOM 722 N N . ILE A 1 91 ? -24.248 -8.813 64.949 1.00 97.75 91 ILE A N 1
ATOM 723 C CA . ILE A 1 91 ? -24.641 -8.183 63.676 1.00 97.75 91 ILE A CA 1
ATOM 724 C C . ILE A 1 91 ? -23.511 -7.302 63.129 1.00 97.75 91 ILE A C 1
ATOM 726 O O . ILE A 1 91 ? -23.238 -7.308 61.927 1.00 97.75 91 ILE A O 1
ATOM 730 N N . THR A 1 92 ? -22.830 -6.558 64.003 1.00 97.31 92 THR A N 1
ATOM 731 C CA . THR A 1 92 ? -21.707 -5.699 63.605 1.00 97.31 92 THR A CA 1
ATOM 732 C C . THR A 1 92 ? -20.544 -6.528 63.064 1.00 97.31 92 THR A C 1
ATOM 734 O O . THR A 1 92 ? -20.005 -6.199 62.006 1.00 97.31 92 THR A O 1
ATOM 737 N N . THR A 1 93 ? -20.200 -7.628 63.735 1.00 97.38 93 THR A N 1
ATOM 738 C CA . THR A 1 93 ? -19.159 -8.560 63.281 1.00 97.38 93 THR A CA 1
ATOM 739 C C . THR A 1 93 ? -19.523 -9.191 61.937 1.00 97.38 93 THR A C 1
ATOM 741 O O . THR A 1 93 ? -18.742 -9.091 60.991 1.00 97.38 93 THR A O 1
ATOM 744 N N . TYR A 1 94 ? -20.742 -9.724 61.792 1.00 97.31 94 TYR A N 1
ATOM 745 C CA . TYR A 1 94 ? -21.215 -10.287 60.522 1.00 97.31 94 TYR A CA 1
ATOM 746 C C . TYR A 1 94 ? -21.155 -9.274 59.375 1.00 97.31 94 TYR A C 1
ATOM 748 O O . TYR A 1 94 ? -20.713 -9.605 58.275 1.00 97.31 94 TYR A O 1
ATOM 756 N N . LYS A 1 95 ? -21.541 -8.018 59.625 1.00 97.44 95 LYS A N 1
ATOM 757 C CA . LYS A 1 95 ? -21.464 -6.945 58.627 1.00 97.44 95 LYS A CA 1
ATOM 758 C C . LYS A 1 95 ? -20.022 -6.668 58.189 1.00 97.44 95 LYS A C 1
ATOM 760 O O . LYS A 1 95 ? -19.775 -6.463 56.998 1.00 97.44 95 LYS A O 1
ATOM 765 N N . GLN A 1 96 ? -19.071 -6.658 59.123 1.00 96.38 96 GLN A N 1
ATOM 766 C CA . GLN A 1 96 ? -17.653 -6.471 58.803 1.00 96.38 96 GLN A CA 1
ATOM 767 C C . GLN A 1 96 ? -17.104 -7.637 57.974 1.00 96.38 96 GLN A C 1
ATOM 769 O O . GLN A 1 96 ? -16.440 -7.400 56.965 1.00 96.38 96 GLN A O 1
ATOM 774 N N . ASP A 1 97 ? -17.427 -8.876 58.341 1.00 96.88 97 ASP A N 1
ATOM 775 C CA . ASP A 1 97 ? -16.971 -10.064 57.614 1.00 96.88 97 ASP A CA 1
ATOM 776 C C . ASP A 1 97 ? -17.573 -10.148 56.211 1.00 96.88 97 ASP A C 1
ATOM 778 O O . ASP A 1 97 ? -16.850 -10.393 55.244 1.00 96.88 97 ASP A O 1
ATOM 782 N N . MET A 1 98 ? -18.864 -9.834 56.059 1.00 96.75 98 MET A N 1
ATOM 783 C CA . MET A 1 98 ? -19.490 -9.699 54.741 1.00 96.75 98 MET A CA 1
ATOM 784 C C . MET A 1 98 ? -18.785 -8.641 53.888 1.00 96.75 98 MET A C 1
ATOM 786 O O . MET A 1 98 ? -18.519 -8.882 52.713 1.00 96.75 98 MET A O 1
ATOM 790 N N . THR A 1 99 ? -18.434 -7.494 54.474 1.00 96.12 99 THR A N 1
ATOM 791 C CA . THR A 1 99 ? -17.734 -6.416 53.757 1.00 96.12 99 THR A CA 1
ATOM 792 C C . THR A 1 99 ? -16.354 -6.872 53.277 1.00 96.12 99 THR A C 1
ATOM 794 O O . THR A 1 99 ? -16.003 -6.641 52.120 1.00 96.12 99 THR A O 1
ATOM 797 N N . ARG A 1 100 ? -15.588 -7.578 54.122 1.00 96.31 100 ARG A N 1
ATOM 798 C CA . ARG A 1 100 ? -14.287 -8.158 53.737 1.00 96.31 100 ARG A CA 1
ATOM 799 C C . ARG A 1 100 ? -14.431 -9.203 52.633 1.00 96.31 100 ARG A C 1
ATOM 801 O O . ARG A 1 100 ? -13.664 -9.181 51.676 1.00 96.31 100 ARG A O 1
ATOM 808 N N . ASN A 1 101 ? -15.422 -10.085 52.731 1.00 96.62 101 ASN A N 1
ATOM 809 C CA . ASN A 1 101 ? -15.661 -11.117 51.723 1.00 96.62 101 ASN A CA 1
ATOM 810 C C . ASN A 1 101 ? -16.048 -10.517 50.367 1.00 96.62 101 ASN A C 1
ATOM 812 O O . ASN A 1 101 ? -15.517 -10.945 49.345 1.00 96.62 101 ASN A O 1
ATOM 816 N N . ILE A 1 102 ? -16.908 -9.493 50.353 1.00 96.38 102 ILE A N 1
ATOM 817 C CA . ILE A 1 102 ? -17.260 -8.752 49.133 1.00 96.38 102 ILE A CA 1
ATOM 818 C C . ILE A 1 102 ? -16.016 -8.086 48.532 1.00 96.38 102 ILE A C 1
ATOM 820 O O . ILE A 1 102 ? -15.796 -8.191 47.328 1.00 96.38 102 ILE A O 1
ATOM 824 N N . ALA A 1 103 ? -15.172 -7.451 49.351 1.00 95.06 103 ALA A N 1
ATOM 825 C CA . ALA A 1 103 ? -13.931 -6.839 48.877 1.00 95.06 103 ALA A CA 1
ATOM 826 C C . ALA A 1 103 ? -12.971 -7.875 48.261 1.00 95.06 103 ALA A C 1
ATOM 828 O O . ALA A 1 103 ? -12.442 -7.653 47.172 1.00 95.06 103 ALA A O 1
ATOM 829 N N . ASN A 1 104 ? -12.804 -9.033 48.907 1.00 94.19 104 ASN A N 1
ATOM 830 C CA . ASN A 1 104 ? -11.974 -10.126 48.398 1.00 94.19 104 ASN A CA 1
ATOM 831 C C . ASN A 1 104 ? -12.517 -10.699 47.080 1.00 94.19 104 ASN A C 1
ATOM 833 O O . ASN A 1 104 ? -11.745 -10.905 46.145 1.00 94.19 104 ASN A O 1
ATOM 837 N N . LEU A 1 105 ? -13.832 -10.917 46.977 1.00 93.25 105 LEU A N 1
ATOM 838 C CA . LEU A 1 105 ? -14.477 -11.371 45.741 1.00 93.25 105 LEU A CA 1
ATOM 839 C C . LEU A 1 105 ? -14.310 -10.351 44.611 1.00 93.25 105 LEU A C 1
ATOM 841 O O . LEU A 1 105 ? -13.947 -10.742 43.504 1.00 93.25 105 LEU A O 1
ATOM 845 N N . SER A 1 106 ? -14.498 -9.056 44.885 1.00 90.75 106 SER A N 1
ATOM 846 C CA . SER A 1 106 ? -14.238 -7.989 43.910 1.00 90.75 106 SER A CA 1
ATOM 847 C C . SER A 1 106 ? -12.786 -7.990 43.437 1.00 90.75 106 SER A C 1
ATOM 849 O O . SER A 1 106 ? -12.542 -7.875 42.240 1.00 90.75 106 SER A O 1
ATOM 851 N N . HIS A 1 107 ? -11.819 -8.170 44.341 1.00 87.88 107 HIS A N 1
ATOM 852 C CA . HIS A 1 107 ? -10.404 -8.219 43.972 1.00 87.88 107 HIS A CA 1
ATOM 853 C C . HIS A 1 107 ? -10.061 -9.469 43.145 1.00 87.88 107 HIS A C 1
ATOM 855 O O . HIS A 1 107 ? -9.298 -9.385 42.182 1.00 87.88 107 HIS A O 1
ATOM 861 N N . GLN A 1 108 ? -10.626 -10.632 43.483 1.00 86.69 108 GLN A N 1
ATOM 862 C CA . GLN A 1 108 ? -10.459 -11.854 42.691 1.00 86.69 108 GLN A CA 1
ATOM 863 C C . GLN A 1 108 ? -11.110 -11.732 41.310 1.00 86.69 108 GLN A C 1
ATOM 865 O O . GLN A 1 108 ? -10.545 -12.201 40.324 1.00 86.69 108 GLN A O 1
ATOM 870 N N . LEU A 1 109 ? -12.281 -11.095 41.231 1.00 83.06 109 LEU A N 1
ATOM 871 C CA . LEU A 1 109 ? -12.984 -10.858 39.976 1.00 83.06 109 LEU A CA 1
ATOM 872 C C . LEU A 1 109 ? -12.212 -9.878 39.088 1.00 83.06 109 LEU A C 1
ATOM 874 O O . LEU A 1 109 ? -12.001 -10.178 37.918 1.00 83.06 109 LEU A O 1
ATOM 878 N N . ALA A 1 110 ? -11.727 -8.767 39.647 1.00 78.62 110 ALA A N 1
ATOM 879 C CA . ALA A 1 110 ? -10.870 -7.820 38.937 1.00 78.62 110 ALA A CA 1
ATOM 880 C C . ALA A 1 110 ? -9.593 -8.501 38.421 1.00 78.62 110 ALA A C 1
ATOM 882 O O . ALA A 1 110 ? -9.270 -8.382 37.244 1.00 78.62 110 ALA A O 1
ATOM 883 N N . GLY A 1 111 ? -8.938 -9.309 39.263 1.00 71.56 111 GLY A N 1
ATOM 884 C CA . GLY A 1 111 ? -7.775 -10.098 38.862 1.00 71.56 111 GLY A CA 1
ATOM 885 C C . GLY A 1 111 ? -8.082 -11.070 37.720 1.00 71.56 111 GLY A C 1
ATOM 886 O O . GLY A 1 111 ? -7.334 -11.113 36.755 1.00 71.56 111 GLY A O 1
ATOM 887 N N . LYS A 1 112 ? -9.203 -11.804 37.767 1.00 71.31 112 LYS A N 1
ATOM 888 C CA . LYS A 1 112 ? -9.606 -12.717 36.679 1.00 71.31 112 LYS A CA 1
ATOM 889 C C . LYS A 1 112 ? -9.964 -12.003 35.373 1.00 71.31 112 LYS A C 1
ATOM 891 O O . LYS A 1 112 ? -9.751 -12.568 34.305 1.00 71.31 112 LYS A O 1
ATOM 896 N N . VAL A 1 113 ? -10.514 -10.792 35.452 1.00 62.06 113 VAL A N 1
ATOM 897 C CA . VAL A 1 113 ? -10.821 -9.956 34.279 1.00 62.06 113 VAL A CA 1
ATOM 898 C C . VAL A 1 113 ? -9.541 -9.359 33.675 1.00 62.06 113 VAL A C 1
ATOM 900 O O . VAL A 1 113 ? -9.466 -9.211 32.458 1.00 62.06 113 VAL A O 1
ATOM 903 N N . GLU A 1 114 ? -8.516 -9.086 34.488 1.00 57.84 114 GLU A N 1
ATOM 904 C CA . GLU A 1 114 ? -7.203 -8.613 34.020 1.00 57.84 114 GLU A CA 1
ATOM 905 C C . GLU A 1 114 ? -6.233 -9.729 33.594 1.00 57.84 114 GLU A C 1
ATOM 907 O O . GLU A 1 114 ? -5.312 -9.480 32.814 1.00 57.84 114 GLU A O 1
ATOM 912 N N . THR A 1 115 ? -6.388 -10.965 34.075 1.00 58.34 115 THR A N 1
ATOM 913 C CA . THR A 1 115 ? -5.433 -12.035 33.764 1.00 58.34 115 THR A CA 1
ATOM 914 C C . THR A 1 115 ? -5.583 -12.531 32.335 1.00 58.34 115 THR A C 1
ATOM 916 O O . THR A 1 115 ? -6.628 -13.064 31.978 1.00 58.34 115 THR A O 1
ATOM 919 N N . THR A 1 116 ? -4.493 -12.389 31.578 1.00 59.47 116 THR A N 1
ATOM 920 C CA . THR A 1 116 ? -3.937 -13.206 30.480 1.00 59.47 116 THR A CA 1
ATOM 921 C C . THR A 1 116 ? -4.879 -13.944 29.533 1.00 59.47 116 THR A C 1
ATOM 923 O O . THR A 1 116 ? -4.596 -13.923 28.352 1.00 59.47 116 THR A O 1
ATOM 926 N N . ASP A 1 117 ? -5.951 -14.597 29.962 1.00 65.38 117 ASP A N 1
ATOM 927 C CA . ASP A 1 117 ? -6.842 -15.360 29.091 1.00 65.38 117 ASP A CA 1
ATOM 928 C C . ASP A 1 117 ? -7.689 -14.455 28.196 1.00 65.38 117 ASP A C 1
ATOM 930 O O . ASP A 1 117 ? -7.744 -14.700 26.995 1.00 65.38 117 ASP A O 1
ATOM 934 N N . PHE A 1 118 ? -8.278 -13.365 28.708 1.00 73.56 118 PHE A N 1
ATOM 935 C CA . PHE A 1 118 ? -9.011 -12.428 27.841 1.00 73.56 118 PHE A CA 1
ATOM 936 C C . PHE A 1 118 ? -8.060 -11.687 26.895 1.00 73.56 118 PHE A C 1
ATOM 938 O O . PHE A 1 118 ? -8.346 -11.527 25.710 1.00 73.56 118 PHE A O 1
ATOM 945 N N . GLN A 1 119 ? -6.884 -11.309 27.400 1.00 67.75 119 GLN A N 1
ATOM 946 C CA . GLN A 1 119 ? -5.830 -10.692 26.602 1.00 67.75 119 GLN A CA 1
ATOM 947 C C . GLN A 1 119 ? -5.273 -11.667 25.550 1.00 67.75 119 GLN A C 1
ATOM 949 O O . GLN A 1 119 ? -5.119 -11.289 24.398 1.00 67.75 119 GLN A O 1
ATOM 954 N N . ARG A 1 120 ? -5.077 -12.944 25.890 1.00 73.81 120 ARG A N 1
ATOM 955 C CA . ARG A 1 120 ? -4.636 -14.005 24.974 1.00 73.81 120 ARG A CA 1
ATOM 956 C C . ARG A 1 120 ? -5.710 -14.328 23.949 1.00 73.81 120 ARG A C 1
ATOM 958 O O . ARG A 1 120 ? -5.372 -14.529 22.791 1.00 73.81 120 ARG A O 1
ATOM 965 N N . VAL A 1 121 ? -6.987 -14.366 24.327 1.00 79.25 121 VAL A N 1
ATOM 966 C CA . VAL A 1 121 ? -8.107 -14.537 23.387 1.00 79.25 121 VAL A CA 1
ATOM 967 C C . VAL A 1 121 ? -8.178 -13.351 22.432 1.00 79.25 121 VAL A C 1
ATOM 969 O O . VAL A 1 121 ? -8.294 -13.565 21.229 1.00 79.25 121 VAL A O 1
ATOM 972 N N . LYS A 1 122 ? -8.024 -12.119 22.931 1.00 75.88 122 LYS A N 1
ATOM 973 C CA . LYS A 1 122 ? -7.947 -10.912 22.104 1.00 75.88 122 LYS A CA 1
ATOM 974 C C . LYS A 1 122 ? -6.756 -10.959 21.145 1.00 75.88 122 LYS A C 1
ATOM 976 O O . LYS A 1 122 ? -6.959 -10.822 19.948 1.00 75.88 122 LYS A O 1
ATOM 981 N N . GLU A 1 123 ? -5.552 -11.238 21.635 1.00 71.81 123 GLU A N 1
ATOM 982 C CA . GLU A 1 123 ? -4.335 -11.358 20.817 1.00 71.81 123 GLU A CA 1
ATOM 983 C C . GLU A 1 123 ? -4.450 -12.485 19.782 1.00 71.81 123 GLU A C 1
ATOM 985 O O . GLU A 1 123 ? -4.065 -12.322 18.626 1.00 71.81 123 GLU A O 1
ATOM 990 N N . THR A 1 124 ? -5.031 -13.624 20.164 1.00 74.25 124 THR A N 1
ATOM 991 C CA . THR A 1 124 ? -5.281 -14.747 19.249 1.00 74.25 124 THR A CA 1
ATOM 992 C C . THR A 1 124 ? -6.321 -14.366 18.191 1.00 74.25 124 THR A C 1
ATOM 994 O O . THR A 1 124 ? -6.146 -14.694 17.019 1.00 74.25 124 THR A O 1
ATOM 997 N N . SER A 1 125 ? -7.374 -13.636 18.566 1.00 75.44 125 SER A N 1
ATOM 998 C CA . SER A 1 125 ? -8.384 -13.114 17.638 1.00 75.44 125 SER A CA 1
ATOM 999 C C . SER A 1 125 ? -7.788 -12.086 16.678 1.00 75.44 125 SER A C 1
ATOM 1001 O O . SER A 1 125 ? -8.011 -12.181 15.478 1.00 75.44 125 SER A O 1
ATOM 1003 N N . GLU A 1 126 ? -6.961 -11.158 17.163 1.00 74.38 126 GLU A N 1
ATOM 1004 C CA . GLU A 1 126 ? -6.243 -10.178 16.338 1.00 74.38 126 GLU A CA 1
ATOM 1005 C C . GLU A 1 126 ? -5.282 -10.866 15.356 1.00 74.38 126 GLU A C 1
ATOM 1007 O O . GLU A 1 126 ? -5.174 -10.464 14.194 1.00 74.38 126 GLU A O 1
ATOM 1012 N N . LEU A 1 127 ? -4.615 -11.947 15.780 1.00 72.25 127 LEU A N 1
ATOM 1013 C CA . LEU A 1 127 ? -3.810 -12.786 14.891 1.00 72.25 127 LEU A CA 1
ATOM 1014 C C . LEU A 1 127 ? -4.673 -13.470 13.823 1.00 72.25 127 LEU A C 1
ATOM 1016 O O . LEU A 1 127 ? -4.297 -13.454 12.649 1.00 72.25 127 LEU A O 1
ATOM 1020 N N . TYR A 1 128 ? -5.833 -14.024 14.183 1.00 73.12 128 TYR A N 1
ATOM 1021 C CA . TYR A 1 128 ? -6.756 -14.616 13.212 1.00 73.12 128 TYR A CA 1
ATOM 1022 C C . TYR A 1 128 ? -7.331 -13.584 12.247 1.00 73.12 128 TYR A C 1
ATOM 1024 O O . TYR A 1 128 ? -7.335 -13.836 11.048 1.00 73.12 128 TYR A O 1
ATOM 1032 N N . GLU A 1 129 ? -7.725 -12.400 12.705 1.00 74.19 129 GLU A N 1
ATOM 1033 C CA . GLU A 1 129 ? -8.168 -11.312 11.829 1.00 74.19 129 GLU A CA 1
ATOM 1034 C C . GLU A 1 129 ? -7.040 -10.867 10.891 1.00 74.19 129 GLU A C 1
ATOM 1036 O O . GLU A 1 129 ? -7.241 -10.679 9.686 1.00 74.19 129 GLU A O 1
ATOM 1041 N N . ARG A 1 130 ? -5.803 -10.793 11.394 1.00 70.00 130 ARG A N 1
ATOM 1042 C CA . ARG A 1 130 ? -4.635 -10.491 10.563 1.00 70.00 130 ARG A CA 1
ATOM 1043 C C . ARG A 1 130 ? -4.359 -11.579 9.527 1.00 70.00 130 ARG A C 1
ATOM 1045 O O . ARG A 1 130 ? -3.962 -11.234 8.413 1.00 70.00 130 ARG A O 1
ATOM 1052 N N . ILE A 1 131 ? -4.576 -12.859 9.836 1.00 65.88 131 ILE A N 1
ATOM 1053 C CA . ILE A 1 131 ? -4.291 -13.998 8.940 1.00 65.88 131 ILE A CA 1
ATOM 1054 C C . ILE A 1 131 ? -5.449 -14.274 7.976 1.00 65.88 131 ILE A C 1
ATOM 1056 O O . ILE A 1 131 ? -5.229 -14.333 6.768 1.00 65.88 131 ILE A O 1
ATOM 1060 N N . LEU A 1 132 ? -6.681 -14.332 8.464 1.00 71.44 132 LEU A N 1
ATOM 1061 C CA . LEU A 1 132 ? -7.876 -14.755 7.729 1.00 71.44 132 LEU A CA 1
ATOM 1062 C C . LEU A 1 132 ? -8.728 -13.575 7.246 1.00 71.44 132 LEU A C 1
ATOM 1064 O O . LEU A 1 132 ? -9.447 -13.707 6.267 1.00 71.44 132 LEU A O 1
ATOM 1068 N N . GLY A 1 133 ? -8.562 -12.390 7.834 1.00 67.00 133 GLY A N 1
ATOM 1069 C CA . GLY A 1 133 ? -9.458 -11.250 7.625 1.00 67.00 133 GLY A CA 1
ATOM 1070 C C . GLY A 1 133 ? -10.624 -11.263 8.616 1.00 67.00 133 GLY A C 1
ATOM 1071 O O . GLY A 1 133 ? -10.906 -12.275 9.246 1.00 67.00 133 GLY A O 1
ATOM 1072 N N . ASN A 1 134 ? -11.282 -10.117 8.770 1.00 72.19 134 ASN A N 1
ATOM 1073 C CA . ASN A 1 134 ? -12.407 -9.910 9.692 1.00 72.19 134 ASN A CA 1
ATOM 1074 C C . ASN A 1 134 ? -13.784 -10.123 9.029 1.00 72.19 134 ASN A C 1
ATOM 1076 O O . ASN A 1 134 ? -14.815 -9.786 9.604 1.00 72.19 134 ASN A O 1
ATOM 1080 N N . THR A 1 135 ? -13.803 -10.651 7.804 1.00 71.75 135 THR A N 1
ATOM 1081 C CA . THR A 1 135 ? -15.009 -10.964 7.030 1.00 71.75 135 THR A CA 1
ATOM 1082 C C . THR A 1 135 ? -14.898 -12.375 6.460 1.00 71.75 135 THR A C 1
ATOM 1084 O O . THR A 1 135 ? -13.789 -12.874 6.258 1.00 71.75 135 THR A O 1
ATOM 1087 N N . GLU A 1 136 ? -16.032 -13.005 6.143 1.00 72.50 136 GLU A N 1
ATOM 1088 C CA . GLU A 1 136 ? -16.077 -14.342 5.518 1.00 72.50 136 GLU A CA 1
ATOM 1089 C C . GLU A 1 136 ? -15.256 -14.419 4.216 1.00 72.50 136 GLU A C 1
ATOM 1091 O O . GLU A 1 136 ? -14.697 -15.462 3.883 1.00 72.50 136 GLU A O 1
ATOM 1096 N N . ASN A 1 137 ? -15.101 -13.287 3.521 1.00 73.56 137 ASN A N 1
ATOM 1097 C CA . ASN A 1 137 ? -14.352 -13.188 2.269 1.00 73.56 137 ASN A CA 1
ATOM 1098 C C . ASN A 1 137 ? -12.859 -12.868 2.453 1.00 73.56 137 ASN A C 1
ATOM 1100 O O . ASN A 1 137 ? -12.121 -12.829 1.471 1.00 73.56 137 ASN A O 1
ATOM 1104 N N . GLY A 1 138 ? -12.370 -12.652 3.678 1.00 74.19 138 GLY A N 1
ATOM 1105 C CA . GLY A 1 138 ? -10.997 -12.195 3.913 1.00 74.19 138 GLY A CA 1
ATOM 1106 C C . GLY A 1 138 ? -9.915 -13.153 3.394 1.00 74.19 138 GLY A C 1
ATOM 1107 O O . GLY A 1 138 ? -8.883 -12.712 2.872 1.00 74.19 138 GLY A O 1
ATOM 1108 N N . ILE A 1 139 ? -10.169 -14.464 3.477 1.00 74.56 139 ILE A N 1
ATOM 1109 C CA . ILE A 1 139 ? -9.293 -15.505 2.927 1.00 74.56 139 ILE A CA 1
ATOM 1110 C C . ILE A 1 139 ? -9.359 -15.475 1.402 1.00 74.56 139 ILE A C 1
ATOM 1112 O O . ILE A 1 139 ? -8.314 -15.469 0.756 1.00 74.56 139 ILE A O 1
ATOM 1116 N N . ALA A 1 140 ? -10.566 -15.412 0.832 1.00 73.50 140 ALA A N 1
ATOM 1117 C CA . ALA A 1 140 ? -10.768 -15.359 -0.612 1.00 73.50 140 ALA A CA 1
ATOM 1118 C C . ALA A 1 140 ? -10.052 -14.148 -1.226 1.00 73.50 140 ALA A C 1
ATOM 1120 O O . ALA A 1 140 ? -9.339 -14.302 -2.211 1.00 73.50 140 ALA A O 1
ATOM 1121 N N . ASP A 1 141 ? -10.121 -12.983 -0.584 1.00 71.31 141 ASP A N 1
ATOM 1122 C CA . ASP A 1 141 ? -9.417 -11.765 -0.989 1.00 71.31 141 ASP A CA 1
ATOM 1123 C C . ASP A 1 141 ? -7.891 -11.905 -0.934 1.00 71.31 141 ASP A C 1
ATOM 1125 O O . ASP A 1 141 ? -7.176 -11.467 -1.840 1.00 71.31 141 ASP A O 1
ATOM 1129 N N . LYS A 1 142 ? -7.354 -12.499 0.139 1.00 73.12 142 LYS A N 1
ATOM 1130 C CA . LYS A 1 142 ? -5.906 -12.735 0.267 1.00 73.12 142 LYS A CA 1
ATOM 1131 C C . LYS A 1 142 ? -5.418 -13.747 -0.760 1.00 73.12 142 LYS A C 1
ATOM 1133 O O . LYS A 1 142 ? -4.398 -13.503 -1.399 1.00 73.12 142 LYS A O 1
ATOM 1138 N N . VAL A 1 143 ? -6.164 -14.828 -0.960 1.00 76.12 143 VAL A N 1
ATOM 1139 C CA . VAL A 1 143 ? -5.871 -15.852 -1.966 1.00 76.12 143 VAL A CA 1
ATOM 1140 C C . VAL A 1 143 ? -5.997 -15.277 -3.374 1.00 76.12 143 VAL A C 1
ATOM 1142 O O . VAL A 1 143 ? -5.119 -15.528 -4.187 1.00 76.12 143 VAL A O 1
ATOM 1145 N N . ALA A 1 144 ? -6.998 -14.443 -3.660 1.00 71.00 144 ALA A N 1
ATOM 1146 C CA . ALA A 1 144 ? -7.152 -13.766 -4.945 1.00 71.00 144 ALA A CA 1
ATOM 1147 C C . ALA A 1 144 ? -5.987 -12.809 -5.220 1.00 71.00 144 ALA A C 1
ATOM 1149 O O . ALA A 1 144 ? -5.427 -12.833 -6.312 1.00 71.00 144 ALA A O 1
ATOM 1150 N N . ARG A 1 145 ? -5.543 -12.029 -4.222 1.00 70.12 145 ARG A N 1
ATOM 1151 C CA . ARG A 1 145 ? -4.329 -11.202 -4.341 1.00 70.12 145 ARG A CA 1
ATOM 1152 C C . ARG A 1 145 ? -3.080 -12.049 -4.572 1.00 70.12 145 ARG A C 1
ATOM 1154 O O . ARG A 1 145 ? -2.283 -11.718 -5.440 1.00 70.12 145 ARG A O 1
ATOM 1161 N N . MET A 1 146 ? -2.908 -13.151 -3.841 1.00 69.31 146 MET A N 1
ATOM 1162 C CA . MET A 1 146 ? -1.788 -14.076 -4.054 1.00 69.31 146 MET A CA 1
ATOM 1163 C C . MET A 1 146 ? -1.834 -14.720 -5.444 1.00 69.31 146 MET A C 1
ATOM 1165 O O . MET A 1 146 ? -0.807 -14.804 -6.110 1.00 69.31 146 MET A O 1
ATOM 1169 N N . ALA A 1 147 ? -3.015 -15.132 -5.902 1.00 68.75 147 ALA A N 1
ATOM 1170 C CA . ALA A 1 147 ? -3.233 -15.719 -7.216 1.00 68.75 147 ALA A CA 1
ATOM 1171 C C . ALA A 1 147 ? -2.985 -14.699 -8.332 1.00 68.75 147 ALA A C 1
ATOM 1173 O O . ALA A 1 147 ? -2.310 -15.032 -9.297 1.00 68.75 147 ALA A O 1
ATOM 1174 N N . MET A 1 148 ? -3.440 -13.454 -8.178 1.00 67.56 148 MET A N 1
ATOM 1175 C CA . MET A 1 148 ? -3.191 -12.365 -9.124 1.00 67.56 148 MET A CA 1
ATOM 1176 C C . MET A 1 148 ? -1.700 -12.005 -9.184 1.00 67.56 148 MET A C 1
ATOM 1178 O O . MET A 1 148 ? -1.152 -11.866 -10.274 1.00 67.56 148 MET A O 1
ATOM 1182 N N . THR A 1 149 ? -1.009 -11.950 -8.039 1.00 64.44 149 THR A N 1
ATOM 1183 C CA . THR A 1 149 ? 0.455 -11.790 -7.981 1.00 64.44 149 THR A CA 1
ATOM 1184 C C . THR A 1 149 ? 1.176 -12.954 -8.662 1.00 64.44 149 THR A C 1
ATOM 1186 O O . THR A 1 149 ? 2.116 -12.737 -9.422 1.00 64.44 149 THR A O 1
ATOM 1189 N N . ASN A 1 150 ? 0.727 -14.192 -8.438 1.00 58.59 150 ASN A N 1
ATOM 1190 C CA . ASN A 1 150 ? 1.311 -15.375 -9.067 1.00 58.59 150 ASN A CA 1
ATOM 1191 C C . ASN A 1 150 ? 1.051 -15.401 -10.583 1.00 58.59 150 ASN A C 1
ATOM 1193 O O . ASN A 1 150 ? 1.964 -15.651 -11.358 1.00 58.59 150 ASN A O 1
ATOM 1197 N N . GLN A 1 151 ? -0.161 -15.073 -11.034 1.00 60.47 151 GLN A N 1
ATOM 1198 C CA . GLN A 1 151 ? -0.484 -14.942 -12.456 1.00 60.47 151 GLN A CA 1
ATOM 1199 C C . GLN A 1 151 ? 0.334 -13.834 -13.117 1.00 60.47 151 GLN A C 1
ATOM 1201 O O . GLN A 1 151 ? 0.825 -14.035 -14.221 1.00 60.47 151 GLN A O 1
ATOM 1206 N N . LEU A 1 152 ? 0.544 -12.699 -12.447 1.00 58.47 152 LEU A N 1
ATOM 1207 C CA . LEU A 1 152 ? 1.418 -11.639 -12.943 1.00 58.47 152 LEU A CA 1
ATOM 1208 C C . LEU A 1 152 ? 2.865 -12.126 -13.072 1.00 58.47 152 LEU A C 1
ATOM 1210 O O . LEU A 1 152 ? 3.484 -11.915 -14.111 1.00 58.47 152 LEU A O 1
ATOM 1214 N N . PHE A 1 153 ? 3.379 -12.830 -12.061 1.00 59.19 153 PHE A N 1
ATOM 1215 C CA . PHE A 1 153 ? 4.702 -13.447 -12.122 1.00 59.19 153 PHE A CA 1
ATOM 1216 C C . PHE A 1 153 ? 4.803 -14.440 -13.287 1.00 59.19 153 PHE A C 1
ATOM 1218 O O . PHE A 1 153 ? 5.767 -14.395 -14.042 1.00 59.19 153 PHE A O 1
ATOM 1225 N N . GLN A 1 154 ? 3.787 -15.278 -13.501 1.00 55.84 154 GLN A N 1
ATOM 1226 C CA . GLN A 1 154 ? 3.736 -16.230 -14.615 1.00 55.84 154 GLN A CA 1
ATOM 1227 C C . GLN A 1 154 ? 3.616 -15.547 -15.986 1.00 55.84 154 GLN A C 1
ATOM 1229 O O . GLN A 1 154 ? 4.267 -15.974 -16.933 1.00 55.84 154 GLN A O 1
ATOM 1234 N N . VAL A 1 155 ? 2.829 -14.476 -16.117 1.00 59.19 155 VAL A N 1
ATOM 1235 C CA . VAL A 1 155 ? 2.716 -13.689 -17.359 1.00 59.19 155 VAL A CA 1
ATOM 1236 C C . VAL A 1 155 ? 4.034 -12.995 -17.679 1.00 59.19 155 VAL A C 1
ATOM 1238 O O . VAL A 1 155 ? 4.433 -12.941 -18.841 1.00 59.19 155 VAL A O 1
ATOM 1241 N N . GLU A 1 156 ? 4.716 -12.472 -16.666 1.00 59.19 156 GLU A N 1
ATOM 1242 C CA . GLU A 1 156 ? 5.990 -11.795 -16.850 1.00 59.19 156 GLU A CA 1
ATOM 1243 C C . GLU A 1 156 ? 7.079 -12.816 -17.195 1.00 59.19 156 GLU A C 1
ATOM 1245 O O . GLU A 1 156 ? 7.694 -12.708 -18.246 1.00 59.19 156 GLU A O 1
ATOM 1250 N N . VAL A 1 157 ? 7.232 -13.891 -16.417 1.00 56.06 157 VAL A N 1
ATOM 1251 C CA . VAL A 1 157 ? 8.206 -14.965 -16.682 1.00 56.06 157 VAL A CA 1
ATOM 1252 C C . VAL A 1 157 ? 7.925 -15.696 -18.005 1.00 56.06 157 VAL A C 1
ATOM 1254 O O . VAL A 1 157 ? 8.858 -16.012 -18.746 1.00 56.06 157 VAL A O 1
ATOM 1257 N N . GLY A 1 158 ? 6.654 -15.913 -18.355 1.00 56.41 158 GLY A N 1
ATOM 1258 C CA . GLY A 1 158 ? 6.227 -16.616 -19.567 1.00 56.41 158 GLY A CA 1
ATOM 1259 C C . GLY A 1 158 ? 6.545 -15.883 -20.875 1.00 56.41 158 GLY A C 1
ATOM 1260 O O . GLY A 1 158 ? 6.802 -16.541 -21.883 1.00 56.41 158 GLY A O 1
ATOM 1261 N N . LYS A 1 159 ? 6.619 -14.542 -20.872 1.00 56.53 159 LYS A N 1
ATOM 1262 C CA . LYS A 1 159 ? 7.032 -13.748 -22.050 1.00 56.53 159 LYS A CA 1
ATOM 1263 C C . LYS A 1 159 ? 8.502 -13.949 -22.424 1.00 56.53 159 LYS A C 1
ATOM 1265 O O . LYS A 1 159 ? 8.872 -13.755 -23.579 1.00 56.53 159 LYS A O 1
ATOM 1270 N N . TYR A 1 160 ? 9.338 -14.363 -21.474 1.00 55.09 160 TYR A N 1
ATOM 1271 C CA . TYR A 1 160 ? 10.784 -14.496 -21.671 1.00 55.09 160 TYR A CA 1
ATOM 1272 C C . TYR A 1 160 ? 11.231 -15.911 -22.088 1.00 55.09 160 TYR A C 1
ATOM 1274 O O . TYR A 1 160 ? 12.427 -16.124 -22.301 1.00 55.09 160 TYR A O 1
ATOM 1282 N N . SER A 1 161 ? 10.309 -16.877 -22.232 1.00 51.94 161 SER A N 1
ATOM 1283 C CA . SER A 1 161 ? 10.651 -18.307 -22.357 1.00 51.94 161 SER A CA 1
ATOM 1284 C C . SER A 1 161 ? 11.289 -18.723 -23.692 1.00 51.94 161 SER A C 1
ATOM 1286 O O . SER A 1 161 ? 11.869 -19.803 -23.765 1.00 51.94 161 SER A O 1
ATOM 1288 N N . VAL A 1 162 ? 11.257 -17.876 -24.731 1.00 54.19 162 VAL A N 1
ATOM 1289 C CA . VAL A 1 162 ? 11.763 -18.252 -26.069 1.00 54.19 162 VAL A CA 1
ATOM 1290 C C . VAL A 1 162 ? 13.204 -17.775 -26.334 1.00 54.19 162 VAL A C 1
ATOM 1292 O O . VAL A 1 162 ? 13.894 -18.377 -27.154 1.00 54.19 162 VAL A O 1
ATOM 1295 N N . SER A 1 163 ? 13.713 -16.743 -25.639 1.00 68.12 163 SER A N 1
ATOM 1296 C CA . SER A 1 163 ? 15.101 -16.263 -25.841 1.00 68.12 163 SER A CA 1
ATOM 1297 C C . SER A 1 163 ? 15.705 -15.419 -24.695 1.00 68.12 163 SER A C 1
ATOM 1299 O O . SER A 1 163 ? 16.635 -14.647 -24.920 1.00 68.12 163 SER A O 1
ATOM 1301 N N . GLY A 1 164 ? 15.193 -15.533 -23.463 1.00 83.12 164 GLY A N 1
ATOM 1302 C CA . GLY A 1 164 ? 15.728 -14.840 -22.278 1.00 83.12 164 GLY A CA 1
ATOM 1303 C C . GLY A 1 164 ? 15.383 -13.338 -22.184 1.00 83.12 164 GLY A C 1
ATOM 1304 O O . GLY A 1 164 ? 14.875 -12.747 -23.137 1.00 83.12 164 GLY A O 1
ATOM 1305 N N . PRO A 1 165 ? 15.613 -12.686 -21.031 1.00 91.44 165 PRO A N 1
ATOM 1306 C CA . PRO A 1 165 ? 15.266 -11.276 -20.819 1.00 91.44 165 PRO A CA 1
ATOM 1307 C C . PRO A 1 165 ? 16.193 -10.312 -21.574 1.00 91.44 165 PRO A C 1
ATOM 1309 O O . PRO A 1 165 ? 17.339 -10.652 -21.864 1.00 91.44 165 PRO A O 1
ATOM 1312 N N . ASN A 1 166 ? 15.710 -9.099 -21.871 1.00 94.38 166 ASN A N 1
ATOM 1313 C CA . ASN A 1 166 ? 16.592 -7.997 -22.272 1.00 94.38 166 ASN A CA 1
ATOM 1314 C C . ASN A 1 166 ? 17.457 -7.589 -21.068 1.00 94.38 166 ASN A C 1
ATOM 1316 O O . ASN A 1 166 ? 16.923 -7.308 -19.997 1.00 94.38 166 ASN A O 1
ATOM 1320 N N . LEU A 1 167 ? 18.776 -7.546 -21.241 1.00 96.38 167 LEU A N 1
ATOM 1321 C CA . LEU A 1 167 ? 19.747 -7.177 -20.210 1.00 96.38 167 LEU A CA 1
ATOM 1322 C C . LEU A 1 167 ? 19.971 -5.660 -20.084 1.00 96.38 167 LEU A C 1
ATOM 1324 O O . LEU A 1 167 ? 20.698 -5.231 -19.190 1.00 96.38 167 LEU A O 1
ATOM 1328 N N . ILE A 1 168 ? 19.368 -4.839 -20.952 1.00 96.88 168 ILE A N 1
ATOM 1329 C CA . ILE A 1 168 ? 19.581 -3.385 -20.986 1.00 96.88 168 ILE A CA 1
ATOM 1330 C C . ILE A 1 168 ? 18.383 -2.629 -20.414 1.00 96.88 168 ILE A C 1
ATOM 1332 O O . ILE A 1 168 ? 17.328 -2.531 -21.043 1.00 96.88 168 ILE A O 1
ATOM 1336 N N . LYS A 1 169 ? 18.590 -2.039 -19.233 1.00 95.06 169 LYS A N 1
ATOM 1337 C CA . LYS A 1 169 ? 17.631 -1.153 -18.552 1.00 95.06 169 LYS A CA 1
ATOM 1338 C C . LYS A 1 169 ? 17.464 0.182 -19.280 1.00 95.06 169 LYS A C 1
ATOM 1340 O O . LYS A 1 169 ? 18.439 0.729 -19.798 1.00 95.06 169 LYS A O 1
ATOM 1345 N N . ASN A 1 170 ? 16.253 0.731 -19.237 1.00 94.25 170 ASN A N 1
ATOM 1346 C CA . ASN A 1 170 ? 15.827 1.985 -19.859 1.00 94.25 170 ASN A CA 1
ATOM 1347 C C . ASN A 1 170 ? 16.347 2.113 -21.303 1.00 94.25 170 ASN A C 1
ATOM 1349 O O . ASN A 1 170 ? 17.030 3.072 -21.664 1.00 94.25 170 ASN A O 1
ATOM 1353 N N . SER A 1 171 ? 16.110 1.072 -22.101 1.00 95.00 171 SER A N 1
ATOM 1354 C CA . SER A 1 171 ? 16.671 0.917 -23.445 1.00 95.00 171 SER A CA 1
ATOM 1355 C C . SER A 1 171 ? 15.858 1.571 -24.564 1.00 95.00 171 SER A C 1
ATOM 1357 O O . SER A 1 171 ? 16.376 1.717 -25.669 1.00 95.00 171 SER A O 1
ATOM 1359 N N . ASP A 1 172 ? 14.622 1.986 -24.280 1.00 92.94 172 ASP A N 1
ATOM 1360 C CA . ASP A 1 172 ? 13.785 2.859 -25.118 1.00 92.94 172 ASP A CA 1
ATOM 1361 C C . ASP A 1 172 ? 13.826 4.330 -24.674 1.00 92.94 172 ASP A C 1
ATOM 1363 O O . ASP A 1 172 ? 13.182 5.173 -25.294 1.00 92.94 172 ASP A O 1
ATOM 1367 N N . PHE A 1 173 ? 14.588 4.638 -23.617 1.00 92.38 173 PHE A N 1
ATOM 1368 C CA . PHE A 1 173 ? 14.847 5.989 -23.118 1.00 92.38 173 PHE A CA 1
ATOM 1369 C C . PHE A 1 173 ? 13.608 6.786 -22.666 1.00 92.38 173 PHE A C 1
ATOM 1371 O O . PHE A 1 173 ? 13.655 8.014 -22.588 1.00 92.38 173 PHE A O 1
ATOM 1378 N N . LYS A 1 174 ? 12.500 6.112 -22.330 1.00 85.38 174 LYS A N 1
ATOM 1379 C CA . LYS A 1 174 ? 11.266 6.772 -21.854 1.00 85.38 174 LYS A CA 1
ATOM 1380 C C . LYS A 1 174 ? 11.369 7.315 -20.425 1.00 85.38 174 LYS A C 1
ATOM 1382 O O . LYS A 1 174 ? 10.624 8.218 -20.054 1.00 85.38 174 LYS A O 1
ATOM 1387 N N . ASN A 1 175 ? 12.265 6.747 -19.618 1.00 79.44 175 ASN A N 1
ATOM 1388 C CA . ASN A 1 175 ? 12.434 7.061 -18.203 1.00 79.44 175 ASN A CA 1
ATOM 1389 C C . ASN A 1 175 ? 13.753 7.812 -18.003 1.00 79.44 175 ASN A C 1
ATOM 1391 O O . ASN A 1 175 ? 14.602 7.311 -17.282 1.00 79.44 175 ASN A O 1
ATOM 1395 N N . ASP A 1 176 ? 13.940 8.957 -18.675 1.00 84.50 176 ASP A N 1
ATOM 1396 C CA . ASP A 1 176 ? 15.132 9.825 -18.597 1.00 84.50 176 ASP A CA 1
ATOM 1397 C C . ASP A 1 176 ? 16.465 9.201 -19.102 1.00 84.50 176 ASP A C 1
ATOM 1399 O O . ASP A 1 176 ? 16.465 8.207 -19.829 1.00 84.50 176 ASP A O 1
ATOM 1403 N N . THR A 1 177 ? 17.620 9.822 -18.806 1.00 86.69 177 THR A N 1
ATOM 1404 C CA . THR A 1 177 ? 18.961 9.359 -19.233 1.00 86.69 177 THR A CA 1
ATOM 1405 C C . THR A 1 177 ? 19.773 8.654 -18.138 1.00 86.69 177 THR A C 1
ATOM 1407 O O . THR A 1 177 ? 20.906 8.259 -18.384 1.00 86.69 177 THR A O 1
ATOM 1410 N N . ASN A 1 178 ? 19.242 8.471 -16.929 1.00 85.00 178 ASN A N 1
ATOM 1411 C CA . ASN A 1 178 ? 19.992 8.134 -15.708 1.00 85.00 178 ASN A CA 1
ATOM 1412 C C . ASN A 1 178 ? 20.610 6.726 -15.693 1.00 85.00 178 ASN A C 1
ATOM 1414 O O . ASN A 1 178 ? 21.428 6.412 -14.827 1.00 85.00 178 ASN A O 1
ATOM 1418 N N . LYS A 1 179 ? 20.232 5.853 -16.633 1.00 90.31 179 LYS A N 1
ATOM 1419 C CA . LYS A 1 179 ? 20.833 4.515 -16.806 1.00 90.31 179 LYS A CA 1
ATOM 1420 C C . LYS A 1 179 ? 21.961 4.484 -17.838 1.00 90.31 179 LYS A C 1
ATOM 1422 O O . LYS A 1 179 ? 22.556 3.428 -18.056 1.00 90.31 179 LYS A O 1
ATOM 1427 N N . TRP A 1 180 ? 22.260 5.630 -18.443 1.00 94.69 180 TRP A N 1
ATOM 1428 C CA . TRP A 1 180 ? 23.231 5.779 -19.513 1.00 94.69 180 TRP A CA 1
ATOM 1429 C C . TRP A 1 180 ? 24.211 6.911 -19.203 1.00 94.69 180 TRP A C 1
ATOM 1431 O O . TRP A 1 180 ? 23.838 7.972 -18.712 1.00 94.69 180 TRP A O 1
ATOM 1441 N N . VAL A 1 181 ? 25.486 6.692 -19.513 1.00 95.00 181 VAL A N 1
ATOM 1442 C CA . VAL A 1 181 ? 26.562 7.662 -19.275 1.00 95.00 181 VAL A CA 1
ATOM 1443 C C . VAL A 1 181 ? 27.149 8.081 -20.610 1.00 95.00 181 VAL A C 1
ATOM 1445 O O . VAL A 1 181 ? 27.487 7.230 -21.429 1.00 95.00 181 VAL A O 1
ATOM 1448 N N . SER A 1 182 ? 27.305 9.383 -20.840 1.00 94.19 182 SER A N 1
ATOM 1449 C CA . SER A 1 182 ? 27.880 9.904 -22.084 1.00 94.19 182 SER A CA 1
ATOM 1450 C C . SER A 1 182 ? 29.066 10.826 -21.837 1.00 94.19 182 SER A C 1
ATOM 1452 O O . SER A 1 182 ? 29.184 11.434 -20.771 1.00 94.19 182 SER A O 1
ATOM 1454 N N . THR A 1 183 ? 29.946 10.946 -22.834 1.00 90.94 183 THR A N 1
ATOM 1455 C CA . THR A 1 183 ? 31.040 11.926 -22.822 1.00 90.94 183 THR A CA 1
ATOM 1456 C C . THR A 1 183 ? 30.477 13.312 -22.537 1.00 90.94 183 THR A C 1
ATOM 1458 O O . THR A 1 183 ? 29.629 13.782 -23.288 1.00 90.94 183 THR A O 1
ATOM 1461 N N . GLN A 1 184 ? 30.929 13.948 -21.452 1.00 86.25 184 GLN A N 1
ATOM 1462 C CA . GLN A 1 184 ? 30.547 15.319 -21.079 1.00 86.25 184 GLN A CA 1
ATOM 1463 C C . GLN A 1 184 ? 29.022 15.571 -21.080 1.00 86.25 184 GLN A C 1
ATOM 1465 O O . GLN A 1 184 ? 28.573 16.677 -21.366 1.00 86.25 184 GLN A O 1
ATOM 1470 N N . ASN A 1 185 ? 28.211 14.549 -20.772 1.00 84.75 185 ASN A N 1
ATOM 1471 C CA . ASN A 1 185 ? 26.746 14.616 -20.821 1.00 84.75 185 ASN A CA 1
ATOM 1472 C C . ASN A 1 185 ? 26.177 14.993 -22.205 1.00 84.75 185 ASN A C 1
ATOM 1474 O O . ASN A 1 185 ? 25.139 15.640 -22.287 1.00 84.75 185 ASN A O 1
ATOM 1478 N N . LEU A 1 186 ? 26.835 14.623 -23.304 1.00 89.50 186 LEU A N 1
ATOM 1479 C CA . LEU A 1 186 ? 26.382 14.951 -24.663 1.00 89.50 186 LEU A CA 1
ATOM 1480 C C . LEU A 1 186 ? 25.219 14.081 -25.166 1.00 89.50 186 LEU A C 1
ATOM 1482 O O . LEU A 1 186 ? 24.605 14.416 -26.179 1.00 89.50 186 LEU A O 1
ATOM 1486 N N . GLY A 1 187 ? 24.895 12.992 -24.465 1.00 92.06 187 GLY A N 1
ATOM 1487 C CA . GLY A 1 187 ? 23.676 12.216 -24.679 1.00 92.06 187 GLY A CA 1
ATOM 1488 C C . GLY A 1 187 ? 22.443 13.005 -24.239 1.00 92.06 187 GLY A C 1
ATOM 1489 O O . GLY A 1 187 ? 22.351 13.435 -23.085 1.00 92.06 187 GLY A O 1
ATOM 1490 N N . ARG A 1 188 ? 21.499 13.220 -25.160 1.00 94.38 188 ARG A N 1
ATOM 1491 C CA . ARG A 1 188 ? 20.265 13.979 -24.915 1.00 94.38 188 ARG A CA 1
ATOM 1492 C C . ARG A 1 188 ? 19.050 13.246 -25.459 1.00 94.38 188 ARG A C 1
ATOM 1494 O O . ARG A 1 188 ? 19.108 12.690 -26.553 1.00 94.38 188 ARG A O 1
ATOM 1501 N N . LEU A 1 189 ? 17.948 13.319 -24.717 1.00 96.00 189 LEU A N 1
ATOM 1502 C CA . LEU A 1 189 ? 16.643 12.906 -25.220 1.00 96.00 189 LEU A CA 1
ATOM 1503 C C . LEU A 1 189 ? 16.121 13.951 -26.194 1.00 96.00 189 LEU A C 1
ATOM 1505 O O . LEU A 1 189 ? 16.131 15.148 -25.904 1.00 96.00 189 LEU A O 1
ATOM 1509 N N . VAL A 1 190 ? 15.703 13.488 -27.363 1.00 96.00 190 VAL A N 1
ATOM 1510 C CA . VAL A 1 190 ? 15.126 14.318 -28.417 1.00 96.00 190 VAL A CA 1
ATOM 1511 C C . VAL A 1 190 ? 13.989 13.565 -29.089 1.00 96.00 190 VAL A C 1
ATOM 1513 O O . VAL A 1 190 ? 13.919 12.343 -29.007 1.00 96.00 190 VAL A O 1
ATOM 1516 N N . LYS A 1 191 ? 13.142 14.291 -29.819 1.00 96.69 191 LYS A N 1
ATOM 1517 C CA . LYS A 1 191 ? 12.125 13.730 -30.714 1.00 96.69 191 LYS A CA 1
ATOM 1518 C C . LYS A 1 191 ? 12.560 13.924 -32.157 1.00 96.69 191 LYS A C 1
ATOM 1520 O O . LYS A 1 191 ? 13.145 14.950 -32.499 1.00 96.69 191 LYS A O 1
ATOM 1525 N N . HIS A 1 192 ? 12.270 12.950 -33.011 1.00 97.62 192 HIS A N 1
ATOM 1526 C CA . HIS A 1 192 ? 12.580 13.024 -34.436 1.00 97.62 192 HIS A CA 1
ATOM 1527 C C . HIS A 1 192 ? 11.484 12.345 -35.258 1.00 97.62 192 HIS A C 1
ATOM 1529 O O . HIS A 1 192 ? 10.972 11.301 -34.857 1.00 97.62 192 HIS A O 1
ATOM 1535 N N . SER A 1 193 ? 11.144 12.896 -36.426 1.00 97.56 193 SER A N 1
ATOM 1536 C CA . SER A 1 193 ? 10.069 12.375 -37.290 1.00 97.56 193 SER A CA 1
ATOM 1537 C C . SER A 1 193 ? 10.297 10.921 -37.721 1.00 97.56 193 SER A C 1
ATOM 1539 O O . SER A 1 193 ? 9.351 10.153 -37.860 1.00 97.56 193 SER A O 1
ATOM 1541 N N . PHE A 1 194 ? 11.556 10.502 -37.854 1.00 98.25 194 PHE A N 1
ATOM 1542 C CA . PHE A 1 194 ? 11.911 9.121 -38.208 1.00 98.25 194 PHE A CA 1
ATOM 1543 C C . PHE A 1 194 ? 11.604 8.078 -37.122 1.00 98.25 194 PHE A C 1
ATOM 1545 O O . PHE A 1 194 ? 11.623 6.887 -37.425 1.00 98.25 194 PHE A O 1
ATOM 1552 N N . TYR A 1 195 ? 11.324 8.484 -35.879 1.00 96.88 195 TYR A N 1
ATOM 1553 C CA . TYR A 1 195 ? 11.001 7.569 -34.785 1.00 96.88 195 TYR A CA 1
ATOM 1554 C C . TYR A 1 195 ? 9.609 7.869 -34.231 1.00 96.88 195 TYR A C 1
ATOM 1556 O O . TYR A 1 195 ? 9.368 8.926 -33.649 1.00 96.88 195 TYR A O 1
ATOM 1564 N N . HIS A 1 196 ? 8.671 6.945 -34.464 1.00 95.50 196 HIS A N 1
ATOM 1565 C CA . HIS A 1 196 ? 7.256 7.092 -34.100 1.00 95.50 196 HIS A CA 1
ATOM 1566 C C . HIS A 1 196 ? 6.657 8.459 -34.473 1.00 95.50 196 HIS A C 1
ATOM 1568 O O . HIS A 1 196 ? 5.880 9.022 -33.707 1.00 95.50 196 HIS A O 1
ATOM 1574 N N . ASN A 1 197 ? 7.038 9.019 -35.627 1.00 96.06 197 ASN A N 1
ATOM 1575 C CA . ASN A 1 197 ? 6.575 10.330 -36.088 1.00 96.06 197 ASN A CA 1
ATOM 1576 C C . ASN A 1 197 ? 6.756 11.453 -35.039 1.00 96.06 197 ASN A C 1
ATOM 1578 O O . ASN A 1 197 ? 5.887 12.305 -34.859 1.00 96.06 197 ASN A O 1
ATOM 1582 N N . GLY A 1 198 ? 7.858 11.410 -34.280 1.00 95.38 198 GLY A N 1
ATOM 1583 C CA . GLY A 1 198 ? 8.167 12.383 -33.231 1.00 95.38 198 GLY A CA 1
ATOM 1584 C C . GLY A 1 198 ? 7.355 12.233 -31.940 1.00 95.38 198 GLY A C 1
ATOM 1585 O O . GLY A 1 198 ? 7.414 13.120 -31.095 1.00 95.38 198 GLY A O 1
ATOM 1586 N N . GLN A 1 199 ? 6.600 11.147 -31.752 1.00 95.12 199 GLN A N 1
ATOM 1587 C CA . GLN A 1 199 ? 5.785 10.953 -30.543 1.00 95.12 199 GLN A CA 1
ATOM 1588 C C . GLN A 1 199 ? 6.582 10.436 -29.342 1.00 95.12 199 GLN A C 1
ATOM 1590 O O . GLN A 1 199 ? 6.184 10.669 -28.201 1.00 95.12 199 GLN A O 1
ATOM 1595 N N . LYS A 1 200 ? 7.710 9.761 -29.582 1.00 95.12 200 LYS A N 1
ATOM 1596 C CA . LYS A 1 200 ? 8.560 9.188 -28.534 1.00 95.12 200 LYS A CA 1
ATOM 1597 C C . LYS A 1 200 ? 9.947 9.815 -28.531 1.00 95.12 200 LYS A C 1
ATOM 1599 O O . LYS A 1 200 ? 10.464 10.192 -29.585 1.00 95.12 200 LYS A O 1
ATOM 1604 N N . ASP A 1 201 ? 10.531 9.883 -27.342 1.00 95.19 201 ASP A N 1
ATOM 1605 C CA . ASP A 1 201 ? 11.917 10.292 -27.156 1.00 95.19 201 ASP A CA 1
ATOM 1606 C C . ASP A 1 201 ? 12.879 9.178 -27.572 1.00 95.19 201 ASP A C 1
ATOM 1608 O O . ASP A 1 201 ? 12.567 7.992 -27.480 1.00 95.19 201 ASP A O 1
ATOM 1612 N N . LEU A 1 202 ? 14.058 9.576 -28.035 1.00 96.25 202 LEU A N 1
ATOM 1613 C CA . LEU A 1 202 ? 15.182 8.698 -28.322 1.00 96.25 202 LEU A CA 1
ATOM 1614 C C . LEU A 1 202 ? 16.493 9.381 -27.935 1.00 96.25 202 LEU A C 1
ATOM 1616 O O . LEU A 1 202 ? 16.552 10.605 -27.781 1.00 96.25 202 LEU A O 1
ATOM 1620 N N . MET A 1 203 ? 17.560 8.599 -27.808 1.00 97.25 203 MET A N 1
ATOM 1621 C CA . MET A 1 203 ? 18.864 9.123 -27.434 1.00 97.25 203 MET A CA 1
ATOM 1622 C C . MET A 1 203 ? 19.606 9.677 -28.649 1.00 97.25 203 MET A C 1
ATOM 1624 O O . MET A 1 203 ? 19.843 8.956 -29.615 1.00 97.25 203 MET A O 1
ATOM 1628 N N . ARG A 1 204 ? 20.047 10.936 -28.576 1.00 97.06 204 ARG A N 1
ATOM 1629 C CA . ARG A 1 204 ? 20.987 11.548 -29.523 1.00 97.06 204 ARG A CA 1
ATOM 1630 C C . ARG A 1 204 ? 22.346 11.747 -28.868 1.00 97.06 204 ARG A C 1
ATOM 1632 O O . ARG A 1 204 ? 22.450 12.414 -27.841 1.00 97.06 204 ARG A O 1
ATOM 1639 N N . LEU A 1 205 ? 23.389 11.234 -29.511 1.00 97.38 205 LEU A N 1
ATOM 1640 C CA . LEU A 1 205 ? 24.789 11.465 -29.175 1.00 97.38 205 LEU A CA 1
ATOM 1641 C C . LEU A 1 205 ? 25.435 12.362 -30.239 1.00 97.38 205 LEU A C 1
ATOM 1643 O O . LEU A 1 205 ? 25.754 11.905 -31.341 1.00 97.38 205 LEU A O 1
ATOM 1647 N N . SER A 1 206 ? 25.634 13.632 -29.894 1.00 95.75 206 SER A N 1
ATOM 1648 C CA . SER A 1 206 ? 26.210 14.647 -30.785 1.00 95.75 206 SER A CA 1
ATOM 1649 C C . SER A 1 206 ? 27.736 14.712 -30.691 1.00 95.75 206 SER A C 1
ATOM 1651 O O . SER A 1 206 ? 28.322 14.490 -29.627 1.00 95.75 206 SER A O 1
ATOM 1653 N N . ASN A 1 207 ? 28.392 15.073 -31.792 1.00 95.62 207 ASN A N 1
ATOM 1654 C CA . ASN A 1 207 ? 29.832 15.290 -31.848 1.00 95.62 207 ASN A CA 1
ATOM 1655 C C . ASN A 1 207 ? 30.218 16.307 -32.936 1.00 95.62 207 ASN A C 1
ATOM 1657 O O . ASN A 1 207 ? 30.080 16.039 -34.126 1.00 95.62 207 ASN A O 1
ATOM 1661 N N . ALA A 1 208 ? 30.724 17.471 -32.529 1.00 91.94 208 ALA A N 1
ATOM 1662 C CA . ALA A 1 208 ? 31.195 18.531 -33.431 1.00 91.94 208 ALA A CA 1
ATOM 1663 C C . ALA A 1 208 ? 32.725 18.538 -33.613 1.00 91.94 208 ALA A C 1
ATOM 1665 O O . ALA A 1 208 ? 33.290 19.488 -34.149 1.00 91.94 208 ALA A O 1
ATOM 1666 N N . THR A 1 209 ? 33.417 17.507 -33.120 1.00 89.12 209 THR A N 1
ATOM 1667 C CA . THR A 1 209 ? 34.881 17.417 -33.138 1.00 89.12 209 THR A CA 1
ATOM 1668 C C . THR A 1 209 ? 35.347 16.194 -33.926 1.00 89.12 209 THR A C 1
ATOM 1670 O O . THR A 1 209 ? 34.542 15.381 -34.377 1.00 89.12 209 THR A O 1
ATOM 1673 N N . LYS A 1 210 ? 36.670 16.051 -34.069 1.00 86.69 210 LYS A N 1
ATOM 1674 C CA . LYS A 1 210 ? 37.315 14.835 -34.594 1.00 86.69 210 LYS A CA 1
ATOM 1675 C C . LYS A 1 210 ? 37.627 13.800 -33.502 1.00 86.69 210 LYS A C 1
ATOM 1677 O O . LYS A 1 210 ? 38.086 12.707 -33.817 1.00 86.69 210 LYS A O 1
ATOM 1682 N N . ASN A 1 211 ? 37.417 14.145 -32.229 1.00 87.62 211 ASN A N 1
ATOM 1683 C CA . ASN A 1 211 ? 37.589 13.219 -31.111 1.00 87.62 211 ASN A CA 1
ATOM 1684 C C . ASN A 1 211 ? 36.366 12.311 -30.996 1.00 87.62 211 ASN A C 1
ATOM 1686 O O . ASN A 1 211 ? 35.303 12.633 -31.514 1.00 87.62 211 ASN A O 1
ATOM 1690 N N . LYS A 1 212 ? 36.498 11.182 -30.302 1.00 90.62 212 LYS A N 1
ATOM 1691 C CA . LYS A 1 212 ? 35.390 10.243 -30.112 1.00 90.62 212 LYS A CA 1
ATOM 1692 C C . LYS A 1 212 ? 34.518 10.652 -28.932 1.00 90.62 212 LYS A C 1
ATOM 1694 O O . LYS A 1 212 ? 35.033 10.866 -27.836 1.00 90.62 212 LYS A O 1
ATOM 1699 N N . ASN A 1 213 ? 33.206 10.653 -29.144 1.00 95.62 213 ASN A N 1
ATOM 1700 C CA . ASN A 1 213 ? 32.219 10.742 -28.071 1.00 95.62 213 ASN A CA 1
ATOM 1701 C C . ASN A 1 213 ? 31.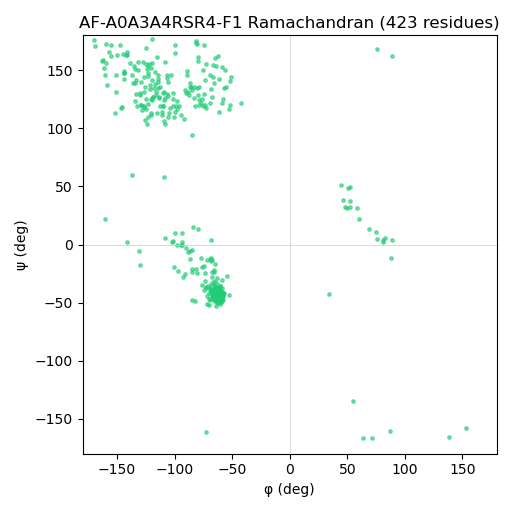561 9.385 -27.877 1.00 95.62 213 ASN A C 1
ATOM 1703 O O . ASN A 1 213 ? 31.340 8.664 -28.847 1.00 95.62 213 ASN A O 1
ATOM 1707 N N . PHE A 1 214 ? 31.209 9.048 -26.642 1.00 96.38 214 PHE A N 1
ATOM 1708 C CA . PHE A 1 214 ? 30.594 7.772 -26.319 1.00 96.38 214 PHE A CA 1
ATOM 1709 C C . PHE A 1 214 ? 29.295 7.915 -25.532 1.00 96.38 214 PHE A C 1
ATOM 1711 O O . PHE A 1 214 ? 29.079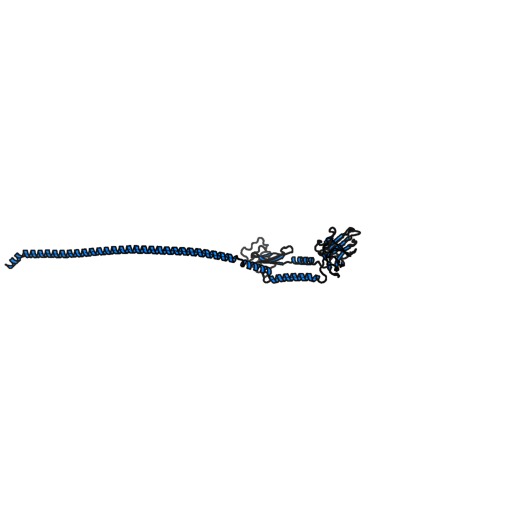 8.895 -24.818 1.00 96.38 214 PHE A O 1
ATOM 1718 N N . LEU A 1 215 ? 28.472 6.875 -25.629 1.00 97.56 215 LEU A N 1
ATOM 1719 C CA . LEU A 1 215 ? 27.296 6.599 -24.816 1.00 97.56 215 LEU A CA 1
ATOM 1720 C C . LEU A 1 215 ? 27.416 5.157 -24.308 1.00 97.56 215 LEU A C 1
ATOM 1722 O O . LEU A 1 215 ? 27.519 4.226 -25.103 1.00 97.56 215 LEU A O 1
ATOM 1726 N N . SER A 1 216 ? 27.444 4.971 -22.991 1.00 97.56 216 SER A N 1
ATOM 1727 C CA . SER A 1 216 ? 27.623 3.675 -22.334 1.00 97.56 216 SER A CA 1
ATOM 1728 C C . SER A 1 216 ? 26.396 3.293 -21.510 1.00 97.56 216 SER A C 1
ATOM 1730 O O . SER A 1 216 ? 25.838 4.141 -20.813 1.00 97.56 216 SER A O 1
ATOM 1732 N N . SER A 1 217 ? 25.995 2.024 -21.574 1.00 97.50 217 SER A N 1
ATOM 1733 C CA . SER A 1 217 ? 24.928 1.467 -20.735 1.00 97.50 217 SER A CA 1
ATOM 1734 C C . SER A 1 217 ? 25.399 1.249 -19.293 1.00 97.50 217 SER A C 1
ATOM 1736 O O . SER A 1 217 ? 26.597 1.290 -18.996 1.00 97.50 217 SER A O 1
ATOM 1738 N N . HIS A 1 218 ? 24.470 0.905 -18.396 1.00 95.75 218 HIS A N 1
ATOM 1739 C CA . HIS A 1 218 ? 24.839 0.247 -17.142 1.00 95.75 218 HIS A CA 1
ATOM 1740 C C . HIS A 1 218 ? 25.502 -1.122 -17.406 1.00 95.75 218 HIS A C 1
ATOM 1742 O O . HIS A 1 218 ? 25.382 -1.693 -18.496 1.00 95.75 218 HIS A O 1
ATOM 1748 N N . ARG A 1 219 ? 26.213 -1.645 -16.398 1.00 95.94 219 ARG A N 1
ATOM 1749 C CA . ARG A 1 219 ? 26.874 -2.955 -16.473 1.00 95.94 219 ARG A CA 1
ATOM 1750 C C . ARG A 1 219 ? 25.915 -4.120 -16.236 1.00 9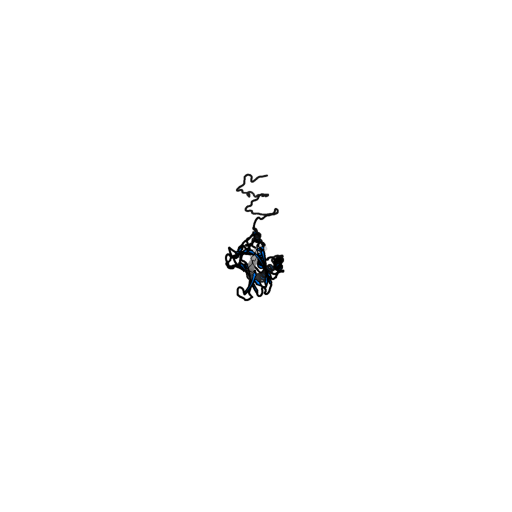5.94 219 ARG A C 1
ATOM 1752 O O . ARG A 1 219 ? 25.289 -4.166 -15.183 1.00 95.94 219 ARG A O 1
ATOM 1759 N N . PHE A 1 220 ? 25.905 -5.102 -17.122 1.00 96.69 220 PHE A N 1
ATOM 1760 C CA . PHE A 1 220 ? 25.126 -6.338 -17.026 1.00 96.69 220 PHE A CA 1
ATOM 1761 C C . PHE A 1 220 ? 26.039 -7.563 -16.900 1.00 96.69 220 PHE A C 1
ATOM 1763 O O . PHE A 1 220 ? 27.228 -7.515 -17.226 1.00 96.69 220 PHE A O 1
ATOM 1770 N N . ASN A 1 221 ? 25.476 -8.669 -16.420 1.00 96.94 221 ASN A N 1
ATOM 1771 C CA . ASN A 1 221 ? 26.186 -9.940 -16.304 1.00 96.94 221 ASN A CA 1
ATOM 1772 C C . ASN A 1 221 ? 26.044 -10.760 -17.586 1.00 96.94 221 ASN A C 1
ATOM 1774 O O . ASN A 1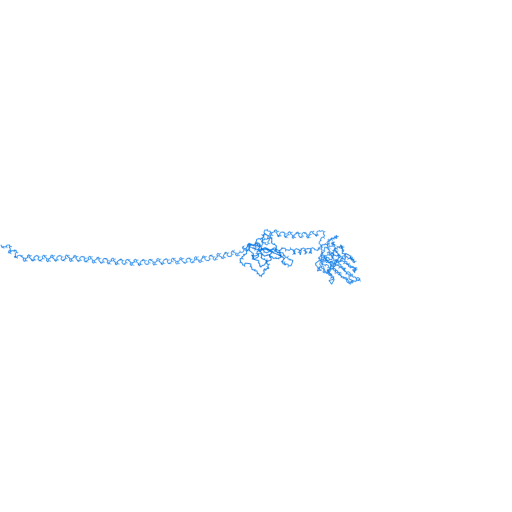 221 ? 25.003 -10.732 -18.243 1.00 96.94 221 ASN A O 1
ATOM 1778 N N . LEU A 1 222 ? 27.095 -11.502 -17.911 1.00 96.69 222 LEU A N 1
ATOM 1779 C CA . LEU A 1 222 ? 27.146 -12.423 -19.034 1.00 96.69 222 LEU A CA 1
ATOM 1780 C C . LEU A 1 222 ? 27.504 -13.818 -18.525 1.00 96.69 222 LEU A C 1
ATOM 1782 O O . LEU A 1 222 ? 28.236 -13.972 -17.551 1.00 96.69 222 LEU A O 1
ATOM 1786 N N . GLU A 1 223 ? 26.980 -14.835 -19.195 1.00 96.38 223 GLU A N 1
ATOM 1787 C CA . GLU A 1 223 ? 27.494 -16.194 -19.077 1.00 96.38 223 GLU A CA 1
ATOM 1788 C C . GLU A 1 223 ? 28.691 -16.328 -20.015 1.00 96.38 223 GLU A C 1
ATOM 1790 O O . GLU A 1 223 ? 28.638 -15.838 -21.147 1.00 96.38 223 GLU A O 1
ATOM 1795 N N . ARG A 1 224 ? 29.777 -16.949 -19.550 1.00 97.06 224 ARG A N 1
ATOM 1796 C CA . ARG A 1 224 ? 30.985 -17.138 -20.360 1.00 97.06 224 ARG A CA 1
ATOM 1797 C C . ARG A 1 224 ? 30.716 -18.030 -21.569 1.00 97.06 224 ARG A C 1
ATOM 1799 O O . ARG A 1 224 ? 29.819 -18.868 -21.548 1.00 97.06 224 ARG A O 1
ATOM 1806 N N . ASN A 1 225 ? 31.510 -17.843 -22.618 1.00 96.88 225 ASN A N 1
ATOM 1807 C CA . ASN A 1 225 ? 31.492 -18.610 -23.864 1.00 96.88 225 ASN A CA 1
ATOM 1808 C C . ASN A 1 225 ? 30.087 -18.797 -24.464 1.00 96.88 225 ASN A C 1
ATOM 1810 O O . ASN A 1 225 ? 29.806 -19.797 -25.118 1.00 96.88 225 ASN A O 1
ATOM 1814 N N . THR A 1 226 ? 29.210 -17.812 -24.271 1.00 96.31 226 THR A N 1
ATOM 1815 C CA . THR A 1 226 ? 27.802 -17.851 -24.675 1.00 96.31 226 THR A CA 1
ATOM 1816 C C . THR A 1 226 ? 27.547 -16.818 -25.762 1.00 96.31 226 THR A C 1
ATOM 1818 O O . THR A 1 226 ? 28.062 -15.700 -25.693 1.00 96.31 226 THR A O 1
ATOM 1821 N N . ASP A 1 227 ? 26.744 -17.176 -26.761 1.00 96.12 227 ASP A N 1
ATOM 1822 C CA . ASP A 1 227 ? 26.335 -16.249 -27.813 1.00 96.12 227 ASP A CA 1
ATOM 1823 C C . ASP A 1 227 ? 25.217 -15.322 -27.335 1.00 96.12 227 ASP A C 1
ATOM 1825 O O . ASP A 1 227 ? 24.245 -15.732 -26.691 1.00 96.12 227 ASP A O 1
ATOM 1829 N N . TYR A 1 228 ? 25.379 -14.047 -27.667 1.00 96.75 228 TYR A N 1
ATOM 1830 C CA . TYR A 1 228 ? 24.438 -12.980 -27.386 1.00 96.75 228 TYR A CA 1
ATOM 1831 C C . TYR A 1 228 ? 24.099 -12.231 -28.666 1.00 96.75 228 TYR A C 1
ATOM 1833 O O . TYR A 1 228 ? 24.971 -11.976 -29.501 1.00 96.75 228 TYR A O 1
ATOM 1841 N N . VAL A 1 229 ? 22.844 -11.801 -28.771 1.00 96.88 229 VAL A N 1
ATOM 1842 C CA . VAL A 1 229 ? 22.379 -10.891 -29.818 1.00 96.88 229 VAL A CA 1
ATOM 1843 C C . VAL A 1 229 ? 22.167 -9.514 -29.211 1.00 96.88 229 VAL A C 1
ATOM 1845 O O . VAL A 1 229 ? 21.462 -9.378 -28.213 1.00 96.88 229 VAL A O 1
ATOM 1848 N N . LEU A 1 230 ? 22.771 -8.503 -29.831 1.00 97.88 230 LEU A N 1
ATOM 1849 C CA . LEU A 1 230 ? 22.492 -7.094 -29.591 1.00 97.88 230 LEU A CA 1
ATOM 1850 C C . LEU A 1 230 ? 21.675 -6.551 -30.767 1.00 97.88 230 LEU A C 1
ATOM 1852 O O . LEU A 1 230 ? 22.199 -6.422 -31.876 1.00 97.88 230 LEU A O 1
ATOM 1856 N N . ASN A 1 231 ? 20.421 -6.197 -30.503 1.00 97.50 231 ASN A N 1
ATOM 1857 C CA . ASN A 1 231 ? 19.578 -5.429 -31.411 1.00 97.50 231 ASN A CA 1
ATOM 1858 C C . ASN A 1 231 ? 19.492 -3.979 -30.932 1.00 97.50 231 ASN A C 1
ATOM 1860 O O . ASN A 1 231 ? 19.492 -3.710 -29.733 1.00 97.50 231 ASN A O 1
ATOM 1864 N N . PHE A 1 232 ? 19.412 -3.035 -31.856 1.00 98.31 232 PHE A N 1
ATOM 1865 C CA . PHE A 1 232 ? 19.036 -1.656 -31.560 1.00 98.31 232 PHE A CA 1
ATOM 1866 C C . PHE A 1 232 ? 18.494 -0.996 -32.818 1.00 98.31 232 PHE A C 1
ATOM 1868 O O . PHE A 1 232 ? 18.695 -1.488 -33.929 1.00 98.31 232 PHE A O 1
ATOM 1875 N N . ARG A 1 233 ? 17.842 0.149 -32.650 1.00 98.19 233 ARG A N 1
ATOM 1876 C CA . ARG A 1 233 ? 17.397 0.980 -33.764 1.00 98.19 233 ARG A CA 1
ATOM 1877 C C . ARG A 1 233 ? 18.123 2.300 -33.755 1.00 98.19 233 ARG A C 1
ATOM 1879 O O . ARG A 1 233 ? 18.439 2.840 -32.693 1.00 98.19 233 ARG A O 1
ATOM 1886 N N . GLY A 1 234 ? 18.383 2.835 -34.935 1.00 97.88 234 GLY A N 1
ATOM 1887 C CA . GLY A 1 234 ? 19.066 4.108 -35.029 1.00 97.88 234 GLY A CA 1
ATOM 1888 C C . GLY A 1 234 ? 19.092 4.703 -36.419 1.00 97.88 234 GLY A C 1
ATOM 1889 O O . GLY A 1 234 ? 18.617 4.125 -37.393 1.00 97.88 234 GLY A O 1
ATOM 1890 N N . PHE A 1 235 ? 19.646 5.903 -36.479 1.00 98.75 235 PHE A N 1
ATOM 1891 C CA . PHE A 1 235 ? 19.929 6.645 -37.701 1.00 98.75 235 PHE A CA 1
ATOM 1892 C C . PHE A 1 235 ? 20.987 7.709 -37.396 1.00 98.75 235 PHE A C 1
ATOM 1894 O O . PHE A 1 235 ? 21.352 7.931 -36.237 1.00 98.75 235 PHE A O 1
ATOM 1901 N N . ASN A 1 236 ? 21.495 8.385 -38.420 1.00 98.19 236 ASN A N 1
ATOM 1902 C CA . ASN A 1 236 ? 22.399 9.517 -38.233 1.00 98.19 236 ASN A CA 1
ATOM 1903 C C . ASN A 1 236 ? 22.133 10.629 -39.236 1.00 98.19 236 ASN A C 1
ATOM 1905 O O . ASN A 1 236 ? 21.475 10.434 -40.253 1.00 98.19 236 ASN A O 1
ATOM 1909 N N . ASN A 1 237 ? 22.691 11.806 -38.974 1.00 97.12 237 ASN A N 1
ATOM 1910 C CA . ASN A 1 237 ? 22.735 12.861 -39.979 1.00 97.12 237 ASN A CA 1
ATOM 1911 C C . ASN A 1 237 ? 23.897 12.640 -40.971 1.00 97.12 237 ASN A C 1
ATOM 1913 O O . ASN A 1 237 ? 24.726 11.742 -40.806 1.00 97.12 237 ASN A O 1
ATOM 1917 N N . SER A 1 238 ? 23.959 13.451 -42.028 1.00 95.44 238 SER A N 1
ATOM 1918 C CA . SER A 1 238 ? 24.983 13.334 -43.078 1.00 95.44 238 SER A CA 1
ATOM 1919 C C . SER A 1 238 ? 26.409 13.634 -42.597 1.00 95.44 238 SER A C 1
ATOM 1921 O O . SER A 1 238 ? 27.366 13.170 -43.218 1.00 95.44 238 SER A O 1
ATOM 1923 N N . ALA A 1 239 ? 26.556 14.368 -41.490 1.00 96.06 239 ALA A N 1
ATOM 1924 C CA . ALA A 1 239 ? 27.842 14.770 -40.927 1.00 96.06 239 ALA A CA 1
ATOM 1925 C C . ALA A 1 239 ? 28.571 13.632 -40.189 1.00 96.06 239 ALA A C 1
ATOM 1927 O O . ALA A 1 239 ? 29.784 13.703 -40.017 1.00 96.06 239 ALA A O 1
ATOM 1928 N N . LEU A 1 240 ? 27.882 12.562 -39.771 1.00 96.62 240 LEU A N 1
ATOM 1929 C CA . LEU A 1 240 ? 28.534 11.445 -39.080 1.00 96.62 240 LEU A CA 1
ATOM 1930 C C . LEU A 1 240 ? 29.631 10.811 -39.950 1.00 96.62 240 LEU A C 1
ATOM 1932 O O . LEU A 1 240 ? 29.357 10.302 -41.041 1.00 96.62 240 LEU A O 1
ATOM 1936 N N . ALA A 1 241 ? 30.868 10.792 -39.449 1.00 95.94 241 ALA A N 1
ATOM 1937 C CA . ALA A 1 241 ? 31.990 10.110 -40.089 1.00 95.94 241 ALA A CA 1
ATOM 1938 C C . ALA A 1 241 ? 31.821 8.587 -40.008 1.00 95.94 241 ALA A C 1
ATOM 1940 O O . ALA A 1 241 ? 31.885 7.897 -41.023 1.00 95.94 241 ALA A O 1
ATOM 1941 N N . SER A 1 242 ? 31.576 8.070 -38.804 1.00 97.00 242 SER A N 1
ATOM 1942 C CA . SER A 1 242 ? 31.138 6.696 -38.550 1.00 97.00 242 SER A CA 1
ATOM 1943 C C . SER A 1 242 ? 30.708 6.528 -37.091 1.00 97.00 242 SER A C 1
ATOM 1945 O O . SER A 1 242 ? 30.948 7.408 -36.259 1.00 97.00 242 SER A O 1
ATOM 1947 N N . TYR A 1 243 ? 30.114 5.383 -36.775 1.00 98.06 243 TYR A N 1
ATOM 1948 C CA . TYR A 1 243 ? 29.947 4.910 -35.412 1.00 98.06 243 TYR A CA 1
ATOM 1949 C C . TYR A 1 243 ? 30.593 3.537 -35.213 1.00 98.06 243 TYR A C 1
ATOM 1951 O O . TYR A 1 243 ? 30.749 2.751 -36.156 1.00 98.06 243 TYR A O 1
ATOM 1959 N N . ASP A 1 244 ? 30.948 3.271 -33.961 1.00 98.44 244 ASP A N 1
ATOM 1960 C CA . ASP A 1 244 ? 31.415 1.978 -33.477 1.00 98.44 244 ASP A CA 1
ATOM 1961 C C . ASP A 1 244 ? 30.527 1.502 -32.323 1.00 98.44 244 ASP A C 1
ATOM 1963 O O . ASP A 1 244 ? 29.940 2.309 -31.600 1.00 98.44 244 ASP A O 1
ATOM 1967 N N . VAL A 1 245 ? 30.452 0.186 -32.123 1.00 98.62 245 VAL A N 1
ATOM 1968 C CA . VAL A 1 245 ? 29.795 -0.406 -30.950 1.00 98.62 245 VAL A CA 1
ATOM 1969 C C . VAL A 1 245 ? 30.725 -1.422 -30.320 1.00 98.62 245 VAL A C 1
ATOM 1971 O O . VAL A 1 245 ? 31.233 -2.321 -30.995 1.00 98.62 245 VAL A O 1
ATOM 1974 N N . TYR A 1 246 ? 30.928 -1.281 -29.016 1.00 98.62 246 TYR A N 1
ATOM 1975 C CA . TYR A 1 246 ? 31.777 -2.145 -28.216 1.00 98.62 246 TYR A CA 1
ATOM 1976 C C . TYR A 1 246 ? 30.985 -2.832 -27.110 1.00 98.62 246 TYR A C 1
ATOM 1978 O O . TYR A 1 246 ? 30.160 -2.210 -26.443 1.00 98.62 246 TYR A O 1
ATOM 1986 N N . ILE A 1 247 ? 31.323 -4.093 -26.862 1.00 98.56 247 ILE A N 1
ATOM 1987 C CA . ILE A 1 247 ? 31.053 -4.779 -25.603 1.00 98.56 247 ILE A CA 1
ATOM 1988 C C . ILE A 1 247 ? 32.345 -4.739 -24.793 1.00 98.56 247 ILE A C 1
ATOM 1990 O O . ILE A 1 247 ? 33.359 -5.301 -25.210 1.00 98.56 247 ILE A O 1
ATOM 1994 N N . LEU A 1 248 ? 32.323 -4.030 -23.668 1.00 98.50 248 LEU A N 1
ATOM 1995 C CA . LEU A 1 248 ? 33.480 -3.801 -22.802 1.00 98.50 248 LEU A CA 1
ATOM 1996 C C . LEU A 1 248 ? 33.281 -4.595 -21.512 1.00 98.50 248 LEU A C 1
ATOM 1998 O O . LEU A 1 248 ? 32.448 -4.238 -20.678 1.00 98.50 248 LEU A O 1
ATOM 2002 N N . GLY A 1 249 ? 34.018 -5.694 -21.366 1.00 97.81 249 GLY A N 1
ATOM 2003 C CA . GLY A 1 249 ? 33.818 -6.694 -20.323 1.00 97.81 249 GLY A CA 1
ATOM 2004 C C . GLY A 1 249 ? 35.048 -6.976 -19.469 1.00 97.81 249 GLY A C 1
ATOM 2005 O O . GLY A 1 249 ? 36.162 -6.529 -19.749 1.00 97.81 249 GLY A O 1
ATOM 2006 N N . ARG A 1 250 ? 34.822 -7.711 -18.384 1.00 98.00 250 ARG A N 1
ATOM 2007 C CA . ARG A 1 250 ? 35.852 -8.179 -17.451 1.00 98.00 250 ARG A CA 1
ATOM 2008 C C . ARG A 1 250 ? 35.449 -9.507 -16.815 1.00 98.00 250 ARG A C 1
ATOM 2010 O O . ARG A 1 250 ? 34.266 -9.866 -16.842 1.00 98.00 250 ARG A O 1
ATOM 2017 N N . ARG A 1 251 ? 36.425 -10.201 -16.233 1.00 97.75 251 ARG A N 1
ATOM 2018 C CA . ARG A 1 251 ? 36.204 -11.407 -15.424 1.00 97.75 251 ARG A CA 1
ATOM 2019 C C . ARG A 1 251 ? 35.757 -11.030 -14.011 1.00 97.75 251 ARG A C 1
ATOM 2021 O O . ARG A 1 251 ? 36.015 -9.922 -13.533 1.00 97.75 251 ARG A O 1
ATOM 2028 N N . ALA A 1 252 ? 35.106 -11.958 -13.323 1.00 94.38 252 ALA A N 1
ATOM 2029 C CA . ALA A 1 252 ? 34.798 -11.845 -11.906 1.00 94.38 252 ALA A CA 1
ATOM 2030 C C . ALA A 1 252 ? 36.090 -11.632 -11.093 1.00 94.38 252 ALA A C 1
ATOM 2032 O O . ALA A 1 252 ? 37.100 -12.291 -11.329 1.00 94.38 252 ALA A O 1
ATOM 2033 N N . GLY A 1 253 ? 36.059 -10.689 -10.148 1.00 92.50 253 GLY A N 1
ATOM 2034 C CA . GLY A 1 253 ? 37.210 -10.330 -9.309 1.00 92.50 253 GLY A CA 1
ATOM 2035 C C . GLY A 1 253 ? 38.143 -9.254 -9.884 1.00 92.50 253 GLY A C 1
ATOM 2036 O O . GLY A 1 253 ? 38.958 -8.713 -9.143 1.00 92.50 253 GLY A O 1
ATOM 2037 N N . GLU A 1 254 ? 38.016 -8.875 -11.160 1.00 96.06 254 GLU A N 1
ATOM 2038 C CA . GLU A 1 254 ? 38.830 -7.800 -11.745 1.00 96.06 254 GLU A CA 1
ATOM 2039 C C . GLU A 1 254 ? 38.279 -6.404 -11.383 1.00 96.06 254 GLU A C 1
ATOM 2041 O O . GLU A 1 254 ? 37.080 -6.132 -11.496 1.00 96.06 254 GLU A O 1
ATOM 2046 N N . SER A 1 255 ? 39.164 -5.480 -10.988 1.00 91.50 255 SER A N 1
ATOM 2047 C CA . SER A 1 255 ? 38.801 -4.110 -10.582 1.00 91.50 255 SER A CA 1
ATOM 2048 C C . SER A 1 255 ? 38.811 -3.103 -11.738 1.00 91.50 255 SER A C 1
ATOM 2050 O O . SER A 1 255 ? 38.060 -2.126 -11.705 1.00 91.50 255 SER A O 1
ATOM 2052 N N . ASN A 1 256 ? 39.598 -3.363 -12.789 1.00 94.69 256 ASN A N 1
ATOM 2053 C CA . ASN A 1 256 ? 39.673 -2.532 -13.992 1.00 94.69 256 ASN A CA 1
ATOM 2054 C C . ASN A 1 256 ? 38.292 -2.342 -14.644 1.00 94.69 256 ASN A C 1
ATOM 2056 O O . ASN A 1 256 ? 37.423 -3.218 -14.585 1.00 94.69 256 ASN A O 1
ATOM 2060 N N . GLY A 1 257 ? 38.091 -1.195 -15.305 1.00 90.81 257 GLY A N 1
ATOM 2061 C CA . GLY A 1 257 ? 36.836 -0.880 -15.996 1.00 90.81 257 GLY A CA 1
ATOM 2062 C C . GLY A 1 257 ? 36.475 -1.906 -17.077 1.00 90.81 257 GLY A C 1
ATOM 2063 O O . GLY A 1 257 ? 35.305 -2.250 -17.234 1.00 90.81 257 GLY A O 1
ATOM 2064 N N . PHE A 1 258 ? 37.465 -2.426 -17.795 1.00 96.69 258 PHE A N 1
ATOM 2065 C CA . PHE A 1 258 ? 37.353 -3.586 -18.677 1.00 96.69 258 PHE A CA 1
ATOM 2066 C C . PHE A 1 258 ? 38.754 -4.171 -18.911 1.00 96.69 258 PHE A C 1
ATOM 2068 O O . PHE A 1 258 ? 39.752 -3.463 -18.787 1.00 96.69 258 PHE A O 1
ATOM 2075 N N . THR A 1 259 ? 38.821 -5.452 -19.249 1.00 96.94 259 THR A N 1
ATOM 2076 C CA . THR A 1 259 ? 40.050 -6.188 -19.615 1.00 96.94 259 THR A CA 1
ATOM 2077 C C . THR A 1 259 ? 39.874 -6.956 -20.924 1.00 96.94 259 THR A C 1
ATOM 2079 O O . THR A 1 259 ? 40.852 -7.323 -21.570 1.00 96.94 259 THR A O 1
ATOM 2082 N N . ILE A 1 260 ? 38.624 -7.160 -21.344 1.00 97.44 260 ILE A N 1
ATOM 2083 C CA . ILE A 1 260 ? 38.237 -7.824 -22.582 1.00 97.44 260 ILE A CA 1
ATOM 2084 C C . ILE A 1 260 ? 37.311 -6.866 -23.326 1.00 97.44 260 ILE A C 1
ATOM 2086 O O . ILE A 1 260 ? 36.402 -6.283 -22.734 1.00 97.44 260 ILE A O 1
ATOM 2090 N N . PHE A 1 261 ? 37.502 -6.697 -24.630 1.00 96.88 261 PHE A N 1
ATOM 2091 C CA . PHE A 1 261 ? 36.601 -5.890 -25.444 1.00 96.88 261 PHE A CA 1
ATOM 2092 C C . PHE A 1 261 ? 36.295 -6.569 -26.772 1.00 96.88 261 PHE A C 1
ATOM 2094 O O . PHE A 1 261 ? 37.143 -7.242 -27.355 1.00 96.88 261 PHE A O 1
ATOM 2101 N N . LYS A 1 262 ? 35.067 -6.383 -27.255 1.00 97.69 262 LYS A N 1
ATOM 2102 C CA . LYS A 1 262 ? 34.618 -6.850 -28.568 1.00 97.69 262 LYS A CA 1
ATOM 2103 C C . LYS A 1 262 ? 34.020 -5.682 -29.322 1.00 97.69 262 LYS A C 1
ATOM 2105 O O . LYS A 1 262 ? 33.040 -5.097 -28.873 1.00 97.69 262 LYS A O 1
ATOM 2110 N N . LYS A 1 263 ? 34.619 -5.343 -30.459 1.00 97.88 263 LYS A N 1
ATOM 2111 C CA . LYS A 1 263 ? 34.088 -4.336 -31.375 1.00 97.88 263 LYS A CA 1
ATOM 2112 C C . LYS A 1 263 ? 33.068 -5.009 -32.293 1.00 97.88 263 LYS A C 1
ATOM 2114 O O . LYS A 1 263 ? 33.447 -5.636 -33.275 1.00 97.88 263 LYS A O 1
ATOM 2119 N N . VAL A 1 264 ? 31.794 -4.940 -31.920 1.00 97.94 264 VAL A N 1
ATOM 2120 C CA . VAL A 1 264 ? 30.696 -5.651 -32.601 1.00 97.94 264 VAL A CA 1
ATOM 2121 C C . VAL A 1 264 ? 30.155 -4.882 -33.806 1.00 97.94 264 VAL A C 1
ATOM 2123 O O . VAL A 1 264 ? 29.608 -5.483 -34.724 1.00 97.94 264 VAL A O 1
ATOM 2126 N N . VAL A 1 265 ? 30.381 -3.567 -33.852 1.00 98.25 265 VAL A N 1
ATOM 2127 C CA . VAL A 1 265 ? 30.214 -2.748 -35.058 1.00 98.25 265 VAL A CA 1
ATOM 2128 C C . VAL A 1 265 ? 31.473 -1.915 -35.258 1.00 98.25 265 VAL A C 1
ATOM 2130 O O . VAL A 1 265 ? 31.937 -1.265 -34.321 1.00 98.25 265 VAL A O 1
ATOM 2133 N N . SER A 1 266 ? 32.024 -1.933 -36.475 1.00 97.62 266 SER A N 1
ATOM 2134 C CA . SER A 1 266 ? 33.243 -1.198 -36.816 1.00 97.62 266 SER A CA 1
ATOM 2135 C C . SER A 1 266 ? 33.041 -0.275 -38.013 1.00 97.62 266 SER A C 1
ATOM 2137 O O . SER A 1 266 ? 32.806 -0.736 -39.131 1.00 97.62 266 SER A O 1
ATOM 2139 N N . SER A 1 267 ? 33.180 1.022 -37.753 1.00 96.50 267 SER A N 1
ATOM 2140 C CA . SER A 1 267 ? 33.239 2.132 -38.700 1.00 96.50 267 SER A CA 1
ATOM 2141 C C . SER A 1 267 ? 32.077 2.137 -39.689 1.00 96.50 267 SER A C 1
ATOM 2143 O O . SER A 1 267 ? 32.268 2.231 -40.902 1.00 96.50 267 SER A O 1
ATOM 2145 N N . LYS A 1 268 ? 30.853 2.018 -39.167 1.00 97.75 268 LYS A N 1
ATOM 2146 C CA . LYS A 1 268 ? 29.627 2.011 -39.975 1.00 97.75 268 LYS A CA 1
ATOM 2147 C C . LYS A 1 268 ? 28.934 3.369 -39.973 1.00 97.75 268 LYS A C 1
ATOM 2149 O O . LYS A 1 268 ? 29.219 4.229 -39.147 1.00 97.75 268 LYS A O 1
ATOM 2154 N N . LYS A 1 269 ? 28.011 3.545 -40.914 1.00 97.06 269 LYS A N 1
ATOM 2155 C CA . LYS A 1 269 ? 26.981 4.587 -40.896 1.00 97.06 269 LYS A CA 1
ATOM 2156 C C . LYS A 1 269 ? 25.619 3.905 -40.922 1.00 97.06 269 LYS A C 1
ATOM 2158 O O . LYS A 1 269 ? 25.508 2.795 -41.437 1.00 97.06 269 LYS A O 1
ATOM 2163 N N . LEU A 1 270 ? 24.634 4.577 -40.357 1.00 97.81 270 LEU A N 1
ATOM 2164 C CA . LEU A 1 270 ? 23.220 4.260 -40.453 1.00 97.81 270 LEU A CA 1
ATOM 2165 C C . LEU A 1 270 ? 22.550 5.148 -41.505 1.00 97.81 270 LEU A C 1
ATOM 2167 O O . LEU A 1 270 ? 23.132 6.110 -42.024 1.00 97.81 270 LEU A O 1
ATOM 2171 N N . SER A 1 271 ? 21.300 4.819 -41.800 1.00 97.81 271 SER A N 1
ATOM 2172 C CA . SER A 1 271 ? 20.425 5.614 -42.654 1.00 97.81 271 SER A CA 1
ATOM 2173 C C . SER A 1 271 ? 20.361 7.089 -42.236 1.00 97.81 271 SER A C 1
ATOM 2175 O O . SER A 1 271 ? 20.344 7.435 -41.055 1.00 97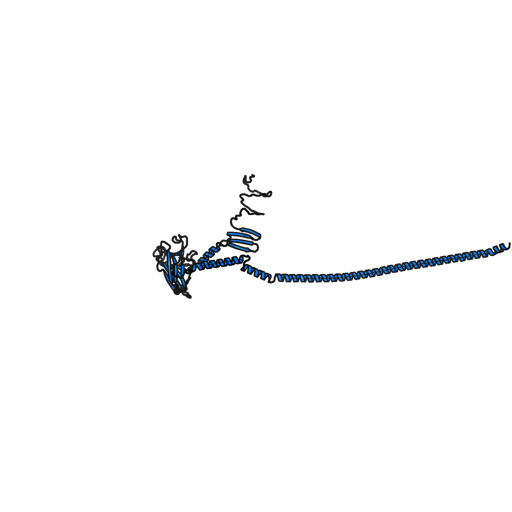.81 271 SER A O 1
ATOM 2177 N N . THR A 1 272 ? 20.268 7.961 -43.241 1.00 97.56 272 THR A N 1
ATOM 2178 C CA . THR A 1 272 ? 20.019 9.404 -43.096 1.00 97.56 272 THR A CA 1
ATOM 2179 C C . THR A 1 272 ? 18.568 9.798 -43.382 1.00 97.56 272 THR A C 1
ATOM 2181 O O . THR A 1 272 ? 18.241 10.982 -43.363 1.00 97.56 272 THR A O 1
ATOM 2184 N N . SER A 1 273 ? 17.691 8.829 -43.667 1.00 97.62 273 SER A N 1
ATOM 2185 C CA . SER A 1 273 ? 16.317 9.072 -44.152 1.00 97.62 273 SER A CA 1
ATOM 2186 C C . SER A 1 273 ? 15.223 8.303 -43.404 1.00 97.62 273 SER A C 1
ATOM 2188 O O . SER A 1 273 ? 14.041 8.495 -43.675 1.00 97.62 273 SER A O 1
ATOM 2190 N N . ARG A 1 274 ? 15.597 7.413 -42.480 1.00 98.00 274 ARG A N 1
ATOM 2191 C CA . ARG A 1 274 ? 14.676 6.603 -41.668 1.00 98.00 274 ARG A CA 1
ATOM 2192 C C . ARG A 1 274 ? 15.406 6.018 -40.466 1.00 98.00 274 ARG A C 1
ATOM 2194 O O . ARG A 1 274 ? 16.617 5.847 -40.533 1.00 98.00 274 ARG A O 1
ATOM 2201 N N . CYS A 1 275 ? 14.664 5.657 -39.425 1.00 97.94 275 CYS A N 1
ATOM 2202 C CA . CYS A 1 275 ? 15.169 4.814 -38.346 1.00 97.94 275 CYS A CA 1
ATOM 2203 C C . CYS A 1 275 ? 15.224 3.362 -38.841 1.00 97.94 275 CYS A C 1
ATOM 2205 O O . CYS A 1 275 ? 14.217 2.857 -39.342 1.00 97.94 275 CYS A O 1
ATOM 2207 N N . GLU A 1 276 ? 16.381 2.714 -38.744 1.00 97.50 276 GLU A N 1
ATOM 2208 C CA . GLU A 1 276 ? 16.582 1.334 -39.198 1.00 97.50 276 GLU A CA 1
ATOM 2209 C C . GLU A 1 276 ? 17.011 0.411 -38.057 1.00 97.50 276 GLU A C 1
ATOM 2211 O O . GLU A 1 276 ? 17.553 0.864 -37.048 1.00 97.50 276 GLU A O 1
ATOM 2216 N N . ASP A 1 277 ? 16.740 -0.882 -38.227 1.00 97.25 277 ASP A N 1
ATOM 2217 C CA . ASP A 1 277 ? 17.085 -1.931 -37.274 1.00 97.25 277 ASP A CA 1
ATOM 2218 C C . ASP A 1 277 ? 18.509 -2.443 -37.521 1.00 97.25 277 ASP A C 1
ATOM 2220 O O . ASP A 1 277 ? 18.908 -2.720 -38.655 1.00 97.25 277 ASP A O 1
ATOM 2224 N N . VAL A 1 278 ? 19.269 -2.612 -36.444 1.00 97.75 278 VAL A N 1
ATOM 2225 C CA . VAL A 1 278 ? 20.607 -3.202 -36.449 1.00 97.75 278 VAL A CA 1
ATOM 2226 C C . VAL A 1 278 ? 20.599 -4.418 -35.540 1.00 97.75 278 VAL A C 1
ATOM 2228 O O . VAL A 1 278 ? 20.113 -4.348 -34.415 1.00 97.75 278 VAL A O 1
ATOM 2231 N N . SER A 1 279 ? 21.177 -5.520 -36.013 1.00 97.06 279 SER A N 1
ATOM 2232 C CA . SER A 1 279 ? 21.361 -6.740 -35.232 1.00 97.06 279 SER A CA 1
ATOM 2233 C C . SER A 1 279 ? 22.783 -7.256 -35.397 1.00 97.06 279 SER A C 1
ATOM 2235 O O . SER A 1 279 ? 23.274 -7.397 -36.520 1.00 97.06 279 SER A O 1
ATOM 2237 N N . VAL A 1 280 ? 23.454 -7.529 -34.281 1.00 96.69 280 VAL A N 1
ATOM 2238 C CA . VAL A 1 280 ? 24.796 -8.117 -34.253 1.00 96.69 280 VAL A CA 1
ATOM 2239 C C . VAL A 1 280 ? 24.852 -9.244 -33.232 1.00 96.69 280 VAL A C 1
ATOM 2241 O O . VAL A 1 280 ? 24.307 -9.130 -32.137 1.00 96.69 280 VAL A O 1
ATOM 2244 N N . THR A 1 281 ? 25.528 -10.337 -33.581 1.00 96.25 281 THR A N 1
ATOM 2245 C CA . THR A 1 281 ? 25.784 -11.454 -32.660 1.00 96.25 281 THR A CA 1
ATOM 2246 C C . THR A 1 281 ? 27.240 -11.426 -32.218 1.00 96.25 281 THR A C 1
ATOM 2248 O O . THR A 1 281 ? 28.133 -11.152 -33.022 1.00 96.25 281 THR A O 1
ATOM 2251 N N . PHE A 1 282 ? 27.493 -11.709 -30.944 1.00 97.06 282 PHE A N 1
ATOM 2252 C CA . PHE A 1 282 ? 28.841 -11.885 -30.417 1.00 97.06 282 PHE A CA 1
ATOM 2253 C C . PHE A 1 282 ? 28.864 -12.979 -29.351 1.00 97.06 282 PHE A C 1
ATOM 2255 O O . PHE A 1 282 ? 27.925 -13.123 -28.576 1.00 97.06 282 PHE A O 1
ATOM 2262 N N . ASN A 1 283 ? 29.976 -13.705 -29.268 1.00 97.44 283 ASN A N 1
ATOM 2263 C CA . ASN A 1 283 ? 30.226 -14.620 -28.161 1.00 97.44 283 ASN A CA 1
ATOM 2264 C C . ASN A 1 283 ? 30.862 -13.863 -26.987 1.00 97.44 283 ASN A C 1
ATOM 2266 O O . ASN A 1 283 ? 31.793 -13.086 -27.214 1.00 97.44 283 ASN A O 1
ATOM 2270 N N . SER A 1 284 ? 30.413 -14.084 -25.753 1.00 97.06 284 SER A N 1
ATOM 2271 C CA . SER A 1 284 ? 30.920 -13.407 -24.549 1.00 97.06 284 SER A CA 1
ATOM 2272 C C . SER A 1 284 ? 32.378 -13.748 -24.208 1.00 97.06 284 SER A C 1
ATOM 2274 O O . SER A 1 284 ? 33.060 -12.934 -23.583 1.00 97.06 284 SER A O 1
ATOM 2276 N N . GLY A 1 285 ? 32.906 -14.891 -24.658 1.00 97.38 285 GLY A N 1
ATOM 2277 C CA . GLY A 1 285 ? 34.229 -15.368 -24.251 1.00 97.38 285 GLY A CA 1
ATOM 2278 C C . GLY A 1 285 ? 34.337 -15.467 -22.726 1.00 97.38 285 GLY A C 1
ATOM 2279 O O . GLY A 1 285 ? 33.405 -15.884 -22.052 1.00 97.38 285 GLY A O 1
ATOM 2280 N N . GLU A 1 286 ? 35.435 -14.980 -22.154 1.00 97.31 286 GLU A N 1
ATOM 2281 C CA . GLU A 1 286 ? 35.653 -14.998 -20.698 1.00 97.31 286 GLU A CA 1
ATOM 2282 C C . GLU A 1 286 ? 35.001 -13.819 -19.942 1.00 97.31 286 GLU A C 1
ATOM 2284 O O . GLU A 1 286 ? 35.375 -13.531 -18.808 1.00 97.31 286 GLU A O 1
ATOM 2289 N N . MET A 1 287 ? 34.068 -13.078 -20.550 1.00 98.06 287 MET 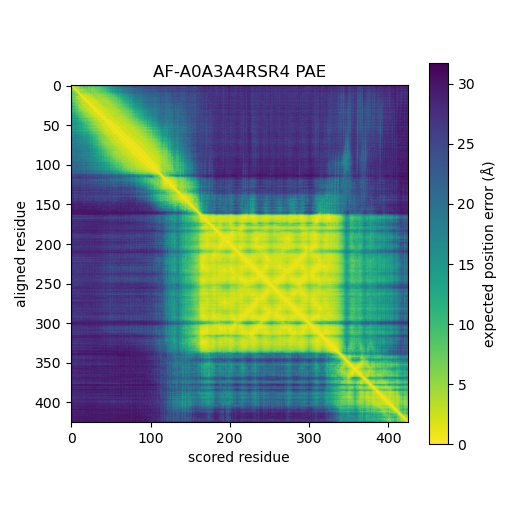A N 1
ATOM 2290 C CA . MET A 1 287 ? 33.397 -11.963 -19.871 1.00 98.06 287 MET A CA 1
ATOM 2291 C C . MET A 1 287 ? 32.327 -12.476 -18.898 1.00 98.06 287 MET A C 1
ATOM 2293 O O . MET A 1 287 ? 31.356 -13.086 -19.330 1.00 98.06 287 MET A O 1
ATOM 2297 N N . ASP A 1 288 ? 32.446 -12.135 -17.613 1.00 97.44 288 ASP A N 1
ATOM 2298 C CA . ASP A 1 288 ? 31.386 -12.361 -16.612 1.00 97.44 288 ASP A CA 1
ATOM 2299 C C . ASP A 1 288 ? 30.471 -11.137 -16.471 1.00 97.44 288 ASP A C 1
ATOM 2301 O O . ASP A 1 288 ? 29.304 -11.226 -16.089 1.00 97.44 288 ASP A O 1
ATOM 2305 N N . ASN A 1 289 ? 31.014 -9.951 -16.751 1.00 96.88 289 ASN A N 1
ATOM 2306 C CA . ASN A 1 289 ? 30.322 -8.690 -16.543 1.00 96.88 289 ASN A CA 1
ATOM 2307 C C . ASN A 1 289 ? 30.802 -7.630 -17.542 1.00 96.88 289 ASN A C 1
ATOM 2309 O O . ASN A 1 289 ? 32.006 -7.408 -17.691 1.00 96.88 289 ASN A O 1
ATOM 2313 N N . ALA A 1 290 ? 29.873 -6.942 -18.205 1.00 98.25 290 ALA A N 1
ATOM 2314 C CA . ALA A 1 290 ? 30.174 -6.030 -19.305 1.00 98.25 290 ALA A CA 1
ATOM 2315 C C . ALA A 1 290 ? 29.212 -4.841 -19.379 1.00 98.25 290 ALA A C 1
ATOM 2317 O O . ALA A 1 290 ? 28.224 -4.782 -18.658 1.00 98.25 290 ALA A O 1
ATOM 2318 N N . TYR A 1 291 ? 29.516 -3.880 -20.246 1.00 98.31 291 TYR A N 1
ATOM 2319 C CA . TYR A 1 291 ? 28.604 -2.814 -20.661 1.00 98.31 291 TYR A CA 1
ATOM 2320 C C . TYR A 1 291 ? 28.735 -2.568 -22.167 1.00 98.31 291 TYR A C 1
ATOM 2322 O O . TYR A 1 291 ? 29.775 -2.868 -22.763 1.00 98.31 291 TYR A O 1
ATOM 2330 N N . ILE A 1 292 ? 27.683 -2.024 -22.782 1.00 98.50 292 ILE A N 1
ATOM 2331 C CA . ILE A 1 292 ? 27.703 -1.600 -24.185 1.00 98.50 292 ILE A CA 1
ATOM 2332 C C . ILE A 1 292 ? 28.234 -0.173 -24.240 1.00 98.50 292 ILE A C 1
ATOM 2334 O O . ILE A 1 292 ? 27.845 0.662 -23.423 1.00 98.50 292 ILE A O 1
ATOM 2338 N N . ARG A 1 293 ? 29.075 0.122 -25.229 1.00 98.19 293 ARG A N 1
ATOM 2339 C CA . ARG A 1 293 ? 29.467 1.483 -25.585 1.00 98.19 293 ARG A CA 1
ATOM 2340 C C . ARG A 1 293 ? 29.228 1.735 -27.066 1.00 98.19 293 ARG A C 1
ATOM 2342 O O . ARG A 1 293 ? 29.858 1.100 -27.906 1.00 98.19 293 ARG A O 1
ATOM 2349 N N . PHE A 1 294 ? 28.373 2.704 -27.363 1.00 98.38 294 PHE A N 1
ATOM 2350 C CA . PHE A 1 294 ? 28.248 3.303 -28.686 1.00 98.38 294 PHE A CA 1
ATOM 2351 C C . PHE A 1 294 ? 29.225 4.472 -28.787 1.00 98.38 294 PHE A C 1
ATOM 2353 O O . PHE A 1 294 ? 29.256 5.313 -27.888 1.00 98.38 294 PHE A O 1
ATOM 2360 N N . GLU A 1 295 ? 30.013 4.540 -29.857 1.00 97.75 295 GLU A N 1
ATOM 2361 C CA . GLU A 1 295 ? 30.927 5.653 -30.125 1.00 97.75 295 GLU A CA 1
ATOM 2362 C C . GLU A 1 295 ? 30.510 6.391 -31.399 1.00 97.75 295 GLU A C 1
ATOM 2364 O O . GLU A 1 295 ? 30.326 5.779 -32.446 1.00 97.75 295 GLU A O 1
ATOM 2369 N N . ASN A 1 296 ? 30.386 7.714 -31.310 1.00 97.62 296 ASN A N 1
ATOM 2370 C CA . ASN A 1 296 ? 30.274 8.622 -32.445 1.00 97.62 296 ASN A CA 1
ATOM 2371 C C . ASN A 1 296 ? 31.684 9.146 -32.762 1.00 97.62 296 ASN A C 1
ATOM 2373 O O . ASN A 1 296 ? 32.254 9.917 -31.981 1.00 97.62 296 ASN A O 1
ATOM 2377 N N . ASN A 1 297 ? 32.229 8.742 -33.914 1.00 96.00 297 ASN A N 1
ATOM 2378 C CA . ASN A 1 297 ? 33.595 9.063 -34.341 1.00 96.00 297 ASN A CA 1
ATOM 2379 C C . ASN A 1 297 ? 33.747 10.480 -34.927 1.00 96.00 297 ASN A C 1
ATOM 2381 O O . ASN A 1 297 ? 34.770 10.789 -35.535 1.00 96.00 297 ASN A O 1
ATOM 2385 N N . GLY A 1 298 ? 32.746 11.340 -34.739 1.00 93.25 298 GLY A N 1
ATOM 2386 C CA . GLY A 1 298 ? 32.820 12.753 -35.078 1.00 93.25 298 GLY A CA 1
ATOM 2387 C C . GLY A 1 298 ? 32.437 13.055 -36.514 1.00 93.25 298 GLY A C 1
ATOM 2388 O O . GLY A 1 298 ? 31.757 12.272 -37.181 1.00 93.25 298 GLY A O 1
ATOM 2389 N N . SER A 1 299 ? 32.869 14.224 -36.972 1.00 89.25 299 SER A N 1
ATOM 2390 C CA . SER A 1 299 ? 32.611 14.731 -38.318 1.00 89.25 299 SER A CA 1
ATOM 2391 C C . SER A 1 299 ? 33.874 15.326 -38.942 1.00 89.25 299 SER A C 1
ATOM 2393 O O . SER A 1 299 ? 34.760 15.823 -38.243 1.00 89.25 299 SER A O 1
ATOM 2395 N N . SER A 1 300 ? 33.941 15.326 -40.275 1.00 80.81 300 SER A N 1
ATOM 2396 C CA . SER A 1 300 ? 34.874 16.167 -41.033 1.00 80.81 300 SER A CA 1
ATOM 2397 C C . SER A 1 300 ? 34.375 17.611 -41.211 1.00 80.81 300 SER A C 1
ATOM 2399 O O . SER A 1 300 ? 35.193 18.492 -41.462 1.00 80.81 300 SER A O 1
ATOM 2401 N N . SER A 1 301 ? 33.065 17.862 -41.078 1.00 83.50 301 SER A N 1
ATOM 2402 C CA . SER A 1 301 ? 32.430 19.190 -41.140 1.00 83.50 301 SER A CA 1
ATOM 2403 C C . SER A 1 301 ? 31.044 19.219 -40.459 1.00 83.50 301 SER A C 1
ATOM 2405 O O . SER A 1 301 ? 30.226 18.314 -40.618 1.00 83.50 301 SER A O 1
ATOM 2407 N N . GLY A 1 302 ? 30.747 20.269 -39.687 1.00 90.81 302 GLY A N 1
ATOM 2408 C CA . GLY A 1 302 ? 29.489 20.379 -38.929 1.00 90.81 302 GLY A CA 1
ATOM 2409 C C . GLY A 1 302 ? 29.396 19.426 -37.725 1.00 90.81 302 GLY A C 1
ATOM 2410 O O . GLY A 1 302 ? 30.393 18.849 -37.295 1.00 90.81 302 GLY A O 1
ATOM 2411 N N . THR A 1 303 ? 28.191 19.266 -37.171 1.00 95.44 303 THR A N 1
ATOM 2412 C CA . THR A 1 303 ? 27.935 18.410 -35.998 1.00 95.44 303 THR A CA 1
ATOM 2413 C C . THR A 1 303 ? 27.388 17.057 -36.433 1.00 95.44 303 THR A C 1
ATOM 2415 O O . THR A 1 303 ? 26.312 16.988 -37.021 1.00 95.44 303 THR A O 1
ATOM 2418 N N . ALA A 1 304 ? 28.099 15.976 -36.121 1.00 96.81 304 AL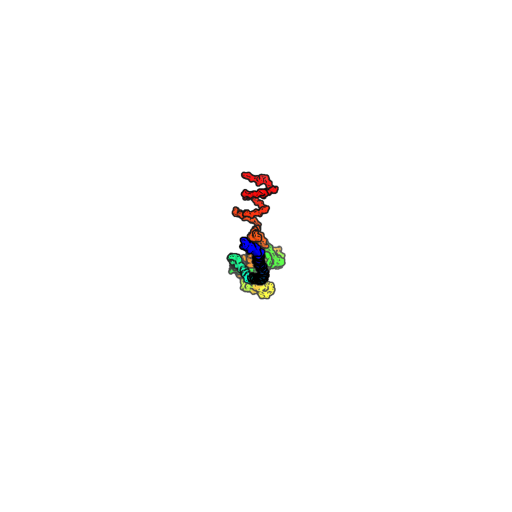A A N 1
ATOM 2419 C CA . ALA A 1 304 ? 27.634 14.611 -36.320 1.00 96.81 304 ALA A CA 1
ATOM 2420 C C . ALA A 1 304 ? 26.655 14.199 -35.220 1.00 96.81 304 ALA A C 1
ATOM 2422 O O . ALA A 1 304 ? 27.023 14.194 -34.046 1.00 96.81 304 ALA A O 1
ATOM 2423 N N . ASP A 1 305 ? 25.456 13.767 -35.597 1.00 97.38 305 ASP A N 1
ATOM 2424 C CA . ASP A 1 305 ? 24.465 13.233 -34.663 1.00 97.38 305 ASP A CA 1
ATOM 2425 C C . ASP A 1 305 ? 24.228 11.748 -34.928 1.00 97.38 305 ASP A C 1
ATOM 2427 O O . ASP A 1 305 ? 23.901 11.352 -36.049 1.00 97.38 305 ASP A O 1
ATOM 2431 N N . LEU A 1 306 ? 24.373 10.942 -33.875 1.00 98.12 306 LEU A N 1
ATOM 2432 C CA . LEU A 1 306 ? 24.016 9.528 -33.851 1.00 98.12 306 LEU A CA 1
ATOM 2433 C C . LEU A 1 306 ? 22.787 9.341 -32.961 1.00 98.12 306 LEU A C 1
ATOM 2435 O O . LEU A 1 306 ? 22.809 9.726 -31.793 1.00 98.12 306 LEU A O 1
ATOM 2439 N N . TYR A 1 307 ? 21.734 8.743 -33.507 1.00 98.31 307 TYR A N 1
ATOM 2440 C CA . TYR A 1 307 ? 20.472 8.505 -32.818 1.00 98.31 307 TYR A CA 1
ATOM 2441 C C . TYR A 1 307 ? 20.305 7.015 -32.530 1.00 98.31 307 TYR A C 1
ATOM 2443 O O . TYR A 1 307 ? 20.501 6.197 -33.428 1.00 98.31 307 TYR A O 1
ATOM 2451 N N . ILE A 1 308 ? 19.962 6.666 -31.288 1.00 98.00 308 ILE A N 1
ATOM 2452 C CA . ILE A 1 308 ? 19.872 5.285 -30.796 1.00 98.00 308 ILE A CA 1
ATOM 2453 C C . ILE A 1 308 ? 18.599 5.127 -29.955 1.00 98.00 308 ILE A C 1
ATOM 2455 O O . ILE A 1 308 ? 18.256 5.999 -29.156 1.00 98.00 308 ILE A O 1
ATOM 2459 N N . THR A 1 309 ? 17.902 4.007 -30.126 1.00 97.31 309 THR A N 1
ATOM 2460 C CA . THR A 1 309 ? 16.736 3.602 -29.331 1.00 97.31 309 THR A CA 1
ATOM 2461 C C . THR A 1 309 ? 16.557 2.084 -29.360 1.00 97.31 309 THR A C 1
ATOM 2463 O O . THR A 1 309 ? 17.250 1.391 -30.106 1.00 97.31 309 THR A O 1
ATOM 2466 N N . GLU A 1 310 ? 15.634 1.575 -28.546 1.00 97.06 310 GLU A N 1
ATOM 2467 C CA . GLU A 1 310 ? 15.195 0.176 -28.524 1.00 97.06 310 GLU A CA 1
ATOM 2468 C C . GLU A 1 310 ? 16.369 -0.825 -28.444 1.00 97.06 310 GLU A C 1
ATOM 2470 O O . GLU A 1 310 ? 16.448 -1.787 -29.206 1.00 97.06 310 GLU A O 1
ATOM 2475 N N . VAL A 1 311 ? 17.304 -0.595 -27.512 1.00 98.00 311 VAL A N 1
ATOM 2476 C CA . VAL A 1 311 ? 18.476 -1.470 -27.311 1.00 98.00 311 VAL A CA 1
ATOM 2477 C C . VAL A 1 311 ? 18.076 -2.773 -26.603 1.00 98.00 311 VAL A C 1
ATOM 2479 O O . VAL A 1 311 ? 17.612 -2.770 -25.466 1.00 98.00 311 VAL A O 1
ATOM 2482 N N . ASP A 1 312 ? 18.285 -3.915 -27.244 1.00 96.75 312 ASP A N 1
ATOM 2483 C CA . ASP A 1 312 ? 17.916 -5.232 -26.729 1.00 96.75 312 ASP A CA 1
ATOM 2484 C C . ASP A 1 312 ? 19.104 -6.191 -26.771 1.00 96.75 312 ASP A C 1
ATOM 2486 O O . ASP A 1 312 ? 19.607 -6.519 -27.843 1.00 96.75 312 ASP A O 1
ATOM 2490 N N . LEU A 1 313 ? 19.561 -6.632 -25.597 1.00 97.38 313 LEU A N 1
ATOM 2491 C CA . LEU A 1 313 ? 20.662 -7.584 -25.451 1.00 97.38 313 LEU A CA 1
ATOM 2492 C C . LEU A 1 313 ? 20.177 -8.838 -24.732 1.00 97.38 313 LEU A C 1
ATOM 2494 O O . LEU A 1 313 ? 19.698 -8.748 -23.605 1.00 97.38 313 LEU A O 1
ATOM 2498 N N . TYR A 1 314 ? 20.355 -10.009 -25.335 1.00 95.25 314 TYR A N 1
ATOM 2499 C CA . TYR A 1 314 ? 19.890 -11.275 -24.762 1.00 95.25 314 TYR A CA 1
ATOM 2500 C C . TYR A 1 314 ? 20.698 -12.469 -25.271 1.00 95.25 314 TYR A C 1
ATOM 2502 O O . TYR A 1 314 ? 21.398 -12.382 -26.281 1.00 95.25 314 TYR A O 1
ATOM 2510 N N . LYS A 1 315 ? 20.607 -13.588 -24.545 1.00 93.44 315 LYS A N 1
ATOM 2511 C CA . LYS A 1 315 ? 21.249 -14.855 -24.919 1.00 93.44 315 LYS A CA 1
ATOM 2512 C C . LYS A 1 315 ? 20.588 -15.434 -26.165 1.00 93.44 315 LYS A C 1
ATOM 2514 O O . LYS A 1 315 ? 19.365 -15.541 -26.225 1.00 93.44 315 LYS A O 1
ATOM 2519 N N . GLY A 1 316 ? 21.393 -15.873 -27.121 1.00 90.00 316 GLY A N 1
ATOM 2520 C CA . GLY A 1 316 ? 20.920 -16.532 -28.329 1.00 90.00 316 GLY A CA 1
ATOM 2521 C C . GLY A 1 316 ? 21.661 -16.068 -29.573 1.00 90.00 316 GLY A C 1
ATOM 2522 O O . GLY A 1 316 ? 22.711 -15.439 -29.504 1.00 90.00 316 GLY A O 1
ATOM 2523 N N . TYR A 1 317 ? 21.081 -16.395 -30.725 1.00 83.81 317 TYR A N 1
ATOM 2524 C CA . TYR A 1 317 ? 21.710 -16.206 -32.036 1.00 83.81 317 TYR A CA 1
ATOM 2525 C C . TYR A 1 317 ? 20.724 -15.736 -33.121 1.00 83.81 317 TYR A C 1
ATOM 2527 O O . TYR A 1 317 ? 21.098 -15.603 -34.284 1.00 83.81 317 TYR A O 1
ATOM 2535 N N . LYS A 1 318 ? 19.449 -15.504 -32.770 1.00 88.75 318 LYS A N 1
ATOM 2536 C CA . LYS A 1 318 ? 18.422 -14.997 -33.692 1.00 88.75 318 LYS A CA 1
ATOM 2537 C C . LYS A 1 318 ? 17.961 -13.598 -33.270 1.00 88.75 318 LYS A C 1
ATOM 2539 O O . LYS A 1 318 ? 17.687 -13.411 -32.080 1.00 88.75 318 LYS A O 1
ATOM 2544 N N . PRO A 1 319 ? 17.834 -12.641 -34.208 1.00 90.12 319 PRO A N 1
ATOM 2545 C CA . PRO A 1 319 ? 17.221 -11.341 -33.944 1.00 90.12 319 PRO A CA 1
ATOM 2546 C C . PRO A 1 319 ? 15.772 -11.484 -33.460 1.00 90.12 319 PRO A C 1
ATOM 2548 O O . PRO A 1 319 ? 15.086 -12.445 -33.816 1.00 90.12 319 PRO A O 1
ATOM 2551 N N . ARG A 1 320 ? 15.296 -10.509 -32.682 1.00 90.12 320 ARG A N 1
ATOM 2552 C CA . ARG A 1 320 ? 13.905 -10.404 -32.225 1.00 90.12 320 ARG A CA 1
ATOM 2553 C C . ARG A 1 320 ? 13.480 -8.941 -32.158 1.00 90.12 320 ARG A C 1
ATOM 2555 O O . ARG A 1 320 ? 14.323 -8.046 -32.135 1.00 90.12 320 ARG A O 1
ATOM 2562 N N . THR A 1 321 ? 12.175 -8.711 -32.084 1.00 90.88 321 THR A N 1
ATOM 2563 C CA . THR A 1 321 ? 11.622 -7.386 -31.787 1.00 90.88 321 THR A CA 1
ATOM 2564 C C . THR A 1 321 ? 11.996 -6.959 -30.372 1.00 90.88 321 THR A C 1
ATOM 2566 O O . THR A 1 321 ? 11.940 -7.773 -29.452 1.00 90.88 321 THR A O 1
ATOM 2569 N N . TRP A 1 322 ? 12.345 -5.683 -30.202 1.00 93.62 322 TRP A N 1
ATOM 2570 C CA . TRP A 1 322 ? 12.690 -5.125 -28.900 1.00 93.62 322 TRP A CA 1
ATOM 2571 C C . TRP A 1 322 ? 11.614 -5.407 -27.843 1.00 93.62 322 TRP A C 1
ATOM 2573 O O . TRP A 1 322 ? 10.411 -5.309 -28.098 1.00 93.62 322 TRP A O 1
ATOM 2583 N N . GLN A 1 323 ? 12.082 -5.698 -26.633 1.00 91.44 323 GLN A N 1
ATOM 2584 C CA . GLN A 1 323 ? 11.280 -5.743 -25.419 1.00 91.44 323 GLN A CA 1
ATOM 2585 C C . GLN A 1 323 ? 12.014 -5.002 -24.290 1.00 91.44 323 GLN A C 1
ATOM 2587 O O . GLN A 1 323 ? 13.251 -4.969 -24.284 1.00 91.44 323 GLN A O 1
ATOM 2592 N N . PRO A 1 324 ? 11.293 -4.420 -23.318 1.00 91.81 324 PRO A N 1
ATOM 2593 C CA . PRO A 1 324 ? 11.917 -3.762 -22.175 1.00 91.81 324 PRO A CA 1
ATOM 2594 C C . PRO A 1 324 ? 12.695 -4.752 -21.296 1.00 91.81 324 PRO A C 1
ATOM 2596 O O . PRO A 1 324 ? 12.455 -5.962 -21.316 1.00 91.81 324 PRO A O 1
ATOM 2599 N N . HIS A 1 325 ? 13.613 -4.231 -20.482 1.00 92.12 325 HIS A N 1
ATOM 2600 C CA . HIS A 1 325 ? 14.191 -5.010 -19.389 1.00 92.12 325 HIS A CA 1
ATOM 2601 C C . HIS A 1 325 ? 13.080 -5.412 -18.396 1.00 92.12 325 HIS A C 1
ATOM 2603 O O . HIS A 1 325 ? 12.210 -4.582 -18.118 1.00 92.12 325 HIS A O 1
ATOM 2609 N N . PRO A 1 326 ? 13.109 -6.622 -17.798 1.00 88.44 326 PRO A N 1
ATOM 2610 C CA . PRO A 1 326 ? 12.055 -7.080 -16.887 1.00 88.44 326 PRO A CA 1
ATOM 2611 C C . PRO A 1 326 ? 11.748 -6.110 -15.740 1.00 88.44 326 PRO A C 1
ATOM 2613 O O . PRO A 1 326 ? 10.592 -5.822 -15.458 1.00 88.44 326 PRO A O 1
ATOM 2616 N N . GLU A 1 327 ? 12.778 -5.538 -15.108 1.00 87.31 327 GLU A N 1
ATOM 2617 C CA . GLU A 1 327 ? 12.573 -4.520 -14.062 1.00 87.31 327 GLU A CA 1
ATOM 2618 C C . GLU A 1 327 ? 11.842 -3.266 -14.568 1.00 87.31 327 GLU A C 1
ATOM 2620 O O . GLU A 1 327 ? 11.037 -2.707 -13.829 1.00 87.31 327 GLU A O 1
ATOM 2625 N N . ASP A 1 328 ? 12.076 -2.834 -15.812 1.00 87.75 328 ASP A N 1
ATOM 2626 C CA . ASP A 1 328 ? 11.373 -1.673 -16.369 1.00 87.75 328 ASP A CA 1
ATOM 2627 C C . ASP A 1 328 ? 9.911 -2.022 -16.680 1.00 87.75 328 ASP A C 1
ATOM 2629 O O . ASP A 1 328 ? 9.019 -1.203 -16.464 1.00 87.75 328 ASP A O 1
ATOM 2633 N N . ALA A 1 329 ? 9.647 -3.247 -17.151 1.00 85.25 329 ALA A N 1
ATOM 2634 C CA . ALA A 1 329 ? 8.292 -3.743 -17.389 1.00 85.25 329 ALA A CA 1
ATOM 2635 C C . ALA A 1 329 ? 7.481 -3.828 -16.086 1.00 85.25 329 ALA A C 1
ATOM 2637 O O . ALA A 1 329 ? 6.335 -3.377 -16.036 1.00 85.25 329 ALA A O 1
ATOM 2638 N N . VAL A 1 330 ? 8.099 -4.341 -15.017 1.00 82.31 330 VAL A N 1
ATOM 2639 C CA . VAL A 1 330 ? 7.500 -4.403 -13.676 1.00 82.31 330 VAL A CA 1
ATOM 2640 C C . VAL A 1 330 ? 7.266 -3.001 -13.115 1.00 82.31 330 VAL A C 1
ATOM 2642 O O . VAL A 1 330 ? 6.187 -2.734 -12.589 1.00 82.31 330 VAL A O 1
ATOM 2645 N N . ALA A 1 331 ? 8.229 -2.086 -13.253 1.00 81.50 331 ALA A N 1
ATOM 2646 C CA . ALA A 1 331 ? 8.071 -0.707 -12.797 1.00 81.50 331 ALA A CA 1
ATOM 2647 C C . ALA A 1 331 ? 6.901 0.002 -13.504 1.00 81.50 331 ALA A C 1
ATOM 2649 O O . ALA A 1 331 ? 6.079 0.642 -12.845 1.00 81.50 331 ALA A O 1
ATOM 2650 N N . ASP A 1 332 ? 6.769 -0.162 -14.822 1.00 78.75 332 ASP A N 1
ATOM 2651 C CA . ASP A 1 332 ? 5.650 0.386 -15.592 1.00 78.75 332 ASP A CA 1
ATOM 2652 C C . ASP A 1 332 ? 4.302 -0.231 -15.187 1.00 78.75 332 ASP A C 1
ATOM 2654 O O . ASP A 1 332 ? 3.299 0.483 -15.081 1.00 78.75 332 ASP A O 1
ATOM 2658 N N . ALA A 1 333 ? 4.257 -1.549 -14.968 1.00 77.00 333 ALA A N 1
ATOM 2659 C CA . ALA A 1 333 ? 3.053 -2.246 -14.523 1.00 77.00 333 ALA A CA 1
ATOM 2660 C C . ALA A 1 333 ? 2.611 -1.766 -13.132 1.00 77.00 333 ALA A C 1
ATOM 2662 O O . ALA A 1 333 ? 1.439 -1.435 -12.944 1.00 77.00 333 ALA A O 1
ATOM 2663 N N . ASN A 1 334 ? 3.553 -1.638 -12.194 1.00 71.31 334 ASN A N 1
ATOM 2664 C CA . ASN A 1 334 ? 3.293 -1.117 -10.853 1.00 71.31 334 ASN A CA 1
ATOM 2665 C C . ASN A 1 334 ? 2.795 0.331 -10.901 1.00 71.31 334 ASN A C 1
ATOM 2667 O O . ASN A 1 334 ? 1.787 0.647 -10.276 1.00 71.31 334 ASN A O 1
ATOM 2671 N N . LYS A 1 335 ? 3.418 1.195 -11.712 1.00 71.62 335 LYS A N 1
ATOM 2672 C CA . LYS A 1 335 ? 2.982 2.591 -11.872 1.00 71.62 335 LYS A CA 1
ATOM 2673 C C . LYS A 1 335 ? 1.554 2.699 -12.421 1.00 71.62 335 LYS A C 1
ATOM 2675 O O . LYS A 1 335 ? 0.795 3.571 -12.003 1.00 71.62 335 LYS A O 1
ATOM 2680 N N . LYS A 1 336 ? 1.161 1.812 -13.343 1.00 69.44 336 LYS A N 1
ATOM 2681 C CA . LYS A 1 336 ? -0.222 1.739 -13.851 1.00 69.44 336 LYS A CA 1
ATOM 2682 C C . LYS A 1 336 ? -1.204 1.226 -12.797 1.00 69.44 336 LYS A C 1
ATOM 2684 O O . LYS A 1 336 ? -2.327 1.721 -12.739 1.00 69.44 336 LYS A O 1
ATOM 2689 N N . LEU A 1 337 ? -0.785 0.265 -11.975 1.00 63.41 337 LEU A N 1
ATOM 2690 C CA . LEU A 1 337 ? -1.596 -0.282 -10.889 1.00 63.41 337 LEU A CA 1
ATOM 2691 C C . LEU A 1 337 ? -1.843 0.763 -9.788 1.00 63.41 337 LEU A C 1
ATOM 2693 O O . LEU A 1 337 ? -2.976 0.923 -9.341 1.00 63.41 337 LEU A O 1
ATOM 2697 N N . GLU A 1 338 ? -0.817 1.525 -9.403 1.00 58.59 338 GLU A N 1
ATOM 2698 C CA . GLU A 1 338 ? -0.938 2.614 -8.423 1.00 58.59 338 GLU A CA 1
ATOM 2699 C C . GLU A 1 338 ? -1.835 3.758 -8.911 1.00 58.59 338 GLU A C 1
ATOM 2701 O O . GLU A 1 338 ? -2.539 4.372 -8.114 1.00 58.59 338 GLU A O 1
ATOM 2706 N N . ALA A 1 339 ? -1.871 4.023 -10.220 1.00 55.44 339 ALA A N 1
ATOM 2707 C CA . ALA A 1 339 ? -2.737 5.053 -10.791 1.00 55.44 339 ALA A CA 1
ATOM 2708 C C . ALA A 1 339 ? -4.243 4.724 -10.695 1.00 55.44 339 ALA A C 1
ATOM 2710 O O . ALA A 1 339 ? -5.063 5.612 -10.912 1.00 55.44 339 ALA A O 1
ATOM 2711 N N . THR A 1 340 ? -4.616 3.474 -10.384 1.00 53.78 340 THR A N 1
ATOM 2712 C CA . THR A 1 340 ? -6.019 3.031 -10.284 1.00 53.78 340 THR A CA 1
ATOM 2713 C C . THR A 1 340 ? -6.223 2.136 -9.059 1.00 53.78 340 THR A C 1
ATOM 2715 O O . THR A 1 340 ? -6.613 0.975 -9.178 1.00 53.78 340 THR A O 1
ATOM 2718 N N . GLN A 1 341 ? -5.945 2.656 -7.859 1.00 56.16 341 GLN A N 1
ATOM 2719 C CA . GLN A 1 341 ? -6.161 1.900 -6.626 1.00 56.16 341 GLN A CA 1
ATOM 2720 C C . GLN A 1 341 ? -7.418 2.374 -5.887 1.00 56.16 341 GLN A C 1
ATOM 2722 O O . GLN A 1 341 ? -7.496 3.498 -5.397 1.00 56.16 341 GLN A O 1
ATOM 2727 N N . THR A 1 342 ? -8.392 1.472 -5.747 1.00 56.47 342 THR A N 1
ATOM 2728 C CA . THR A 1 342 ? -9.462 1.622 -4.753 1.00 56.47 342 THR A CA 1
ATOM 2729 C C . THR A 1 342 ? -8.928 1.136 -3.411 1.00 56.47 342 THR A C 1
ATOM 2731 O O . THR A 1 342 ? -8.541 -0.027 -3.285 1.00 56.47 342 THR A O 1
ATOM 2734 N N . LYS A 1 343 ? -8.882 2.017 -2.407 1.00 57.94 343 LYS A N 1
ATOM 2735 C CA . LYS A 1 343 ? -8.567 1.638 -1.023 1.00 57.94 343 LYS A CA 1
ATOM 2736 C C . LYS A 1 343 ? -9.872 1.478 -0.248 1.00 57.94 343 LYS A C 1
ATOM 2738 O O . LYS A 1 343 ? -10.681 2.403 -0.201 1.00 57.94 343 LYS A O 1
ATOM 2743 N N . MET A 1 344 ? -10.064 0.300 0.340 1.00 57.03 344 MET A N 1
ATOM 2744 C CA . MET A 1 344 ? -11.188 -0.012 1.220 1.00 57.03 344 MET A CA 1
ATOM 2745 C C . MET A 1 344 ? -10.661 -0.249 2.632 1.00 57.03 344 MET A C 1
ATOM 2747 O O . MET A 1 344 ? -9.771 -1.077 2.828 1.00 57.03 344 MET A O 1
ATOM 2751 N N . THR A 1 345 ? -11.229 0.462 3.603 1.00 60.03 345 THR A N 1
ATOM 2752 C CA . THR A 1 345 ? -10.937 0.278 5.027 1.00 60.03 345 THR A CA 1
ATOM 2753 C C . THR A 1 345 ? -12.249 0.021 5.755 1.00 60.03 345 THR A C 1
ATOM 2755 O O . THR A 1 345 ? -13.185 0.815 5.653 1.00 60.03 345 THR A O 1
ATOM 2758 N N . GLN A 1 346 ? -12.316 -1.084 6.496 1.00 55.56 346 GLN A N 1
ATOM 2759 C CA . GLN A 1 346 ? -13.450 -1.423 7.349 1.00 55.56 346 GLN A CA 1
ATOM 2760 C C . GLN A 1 346 ? -12.977 -1.415 8.802 1.00 55.56 346 GLN A C 1
ATOM 2762 O O . GLN A 1 346 ? -12.137 -2.223 9.192 1.00 55.56 346 GLN A O 1
ATOM 2767 N N . LEU A 1 347 ? -13.482 -0.462 9.580 1.00 59.50 347 LEU A N 1
ATOM 2768 C CA . LEU A 1 347 ? -13.278 -0.375 11.026 1.00 59.50 347 LEU A CA 1
ATOM 2769 C C . LEU A 1 347 ? -14.603 -0.745 11.703 1.00 59.50 347 LEU A C 1
ATOM 2771 O O . LEU A 1 347 ? -15.664 -0.625 11.090 1.00 59.50 347 LEU A O 1
ATOM 2775 N N . ALA A 1 348 ? -14.575 -1.188 12.960 1.00 54.53 348 ALA A N 1
ATOM 2776 C CA . ALA A 1 348 ? -15.802 -1.491 13.696 1.00 54.53 348 ALA A CA 1
ATOM 2777 C C . ALA A 1 348 ? -16.771 -0.287 13.650 1.00 54.53 348 ALA A C 1
ATOM 2779 O O . ALA A 1 348 ? -16.440 0.801 14.117 1.00 54.53 348 ALA A O 1
ATOM 2780 N N . GLY A 1 349 ? -17.941 -0.468 13.028 1.00 61.44 349 GLY A N 1
ATOM 2781 C CA . GLY A 1 349 ? -18.966 0.574 12.885 1.00 61.44 349 GLY A CA 1
ATOM 2782 C C . GLY A 1 349 ? -18.765 1.593 11.752 1.00 61.44 349 GLY A C 1
ATOM 2783 O O . GLY A 1 349 ? -19.576 2.508 11.643 1.00 61.44 349 GLY A O 1
ATOM 2784 N N . SER A 1 350 ? -17.740 1.463 10.898 1.00 67.94 350 SER A N 1
ATOM 2785 C CA . SER A 1 350 ? -17.566 2.357 9.741 1.00 67.94 350 SER A CA 1
ATOM 2786 C C . SER A 1 350 ? -17.015 1.663 8.495 1.00 67.94 350 SER A C 1
ATOM 2788 O O . SER A 1 350 ? -16.221 0.721 8.564 1.00 67.94 350 SER A O 1
ATOM 2790 N N . TRP A 1 351 ? -17.441 2.150 7.331 1.00 71.12 351 TRP A N 1
ATOM 2791 C CA . TRP A 1 351 ? -17.009 1.655 6.028 1.00 71.12 351 TRP A CA 1
ATOM 2792 C C . TRP A 1 351 ? -16.551 2.809 5.144 1.00 71.12 351 TRP A C 1
ATOM 2794 O O . TRP A 1 351 ? -17.326 3.718 4.847 1.00 71.12 351 TRP A O 1
ATOM 2804 N N . LEU A 1 352 ? -15.289 2.768 4.722 1.00 75.69 352 LEU A N 1
ATOM 2805 C CA . LEU A 1 352 ? -14.670 3.799 3.901 1.00 75.69 352 LEU A CA 1
ATOM 2806 C C . LEU A 1 352 ? -14.179 3.202 2.582 1.00 75.69 352 LEU A C 1
ATOM 2808 O O . LEU A 1 352 ? -13.353 2.287 2.574 1.00 75.69 352 LEU A O 1
ATOM 2812 N N . VAL A 1 353 ? -14.628 3.788 1.473 1.00 79.62 353 VAL A N 1
ATOM 2813 C CA . VAL A 1 353 ? -14.102 3.534 0.128 1.00 79.62 353 VAL A CA 1
ATOM 2814 C C . VAL A 1 353 ? -13.547 4.830 -0.438 1.00 79.62 353 VAL A C 1
ATOM 2816 O O . VAL A 1 353 ? -14.243 5.847 -0.478 1.00 79.62 353 VAL A O 1
ATOM 2819 N N . GLN A 1 354 ? -12.296 4.789 -0.892 1.00 75.69 354 GLN A N 1
ATOM 2820 C CA . GLN A 1 354 ? -11.614 5.929 -1.493 1.00 75.69 354 GLN A CA 1
ATOM 2821 C C . GLN A 1 354 ? -11.044 5.557 -2.857 1.00 75.69 354 GLN A C 1
ATOM 2823 O O . GLN A 1 354 ? -10.329 4.564 -3.003 1.00 75.69 354 GLN A O 1
ATOM 2828 N N . ASN A 1 355 ? -11.325 6.409 -3.836 1.00 72.62 355 ASN A N 1
ATOM 2829 C CA . ASN A 1 355 ? -10.588 6.481 -5.083 1.00 72.62 355 ASN A CA 1
ATOM 2830 C C . ASN A 1 355 ? -9.552 7.599 -4.943 1.00 72.62 355 ASN A C 1
ATOM 2832 O O . ASN A 1 355 ? -9.923 8.751 -4.697 1.00 72.62 355 ASN A O 1
ATOM 2836 N N . ILE A 1 356 ? -8.274 7.256 -5.054 1.00 76.69 356 ILE A N 1
ATOM 2837 C CA . ILE A 1 356 ? -7.157 8.182 -4.853 1.00 76.69 356 ILE A CA 1
ATOM 2838 C C . ILE A 1 356 ? -6.263 8.218 -6.090 1.00 76.69 356 ILE A C 1
ATOM 2840 O O . ILE A 1 356 ? -6.170 7.233 -6.821 1.00 76.69 356 ILE A O 1
ATOM 2844 N N . ASN A 1 357 ? -5.604 9.350 -6.331 1.00 72.31 357 ASN A N 1
ATOM 2845 C CA . ASN A 1 357 ? -4.584 9.436 -7.374 1.00 72.31 357 ASN A CA 1
ATOM 2846 C C . ASN A 1 357 ? -3.230 8.887 -6.871 1.00 72.31 357 ASN A C 1
ATOM 2848 O O . ASN A 1 357 ? -3.055 8.583 -5.689 1.00 72.31 357 ASN A O 1
ATOM 2852 N N . SER A 1 358 ? -2.240 8.818 -7.763 1.00 64.44 358 SER A N 1
ATOM 2853 C CA . SER A 1 358 ? -0.881 8.363 -7.435 1.00 64.44 358 SER A CA 1
ATOM 2854 C C . SER A 1 358 ? -0.126 9.268 -6.448 1.00 64.44 358 SER A C 1
ATOM 2856 O O . SER A 1 358 ? 0.878 8.842 -5.892 1.00 64.44 358 SER A O 1
ATOM 2858 N N . ALA A 1 359 ? -0.574 10.511 -6.234 1.00 73.62 359 ALA A N 1
ATOM 2859 C CA . ALA A 1 359 ? -0.022 11.425 -5.229 1.00 73.62 359 ALA A CA 1
ATOM 2860 C C . ALA A 1 359 ? -0.666 11.239 -3.838 1.00 73.62 359 ALA A C 1
ATOM 2862 O O . ALA A 1 359 ? -0.210 11.833 -2.865 1.00 73.62 359 ALA A O 1
ATOM 2863 N N . GLY A 1 360 ? -1.695 10.390 -3.732 1.00 71.38 360 GLY A N 1
ATOM 2864 C CA . GLY A 1 360 ? -2.443 10.149 -2.501 1.00 71.38 360 GLY A CA 1
ATOM 2865 C C . GLY A 1 360 ? -3.637 11.085 -2.289 1.00 71.38 360 GLY A C 1
ATOM 2866 O O . GLY A 1 360 ? -4.298 10.973 -1.257 1.00 71.38 360 GLY A O 1
ATOM 2867 N N . ASP A 1 361 ? -3.954 11.963 -3.245 1.00 76.12 361 ASP A N 1
ATOM 2868 C CA . ASP A 1 361 ? -5.108 12.860 -3.140 1.00 76.12 361 ASP A CA 1
ATOM 2869 C C . ASP A 1 361 ? -6.422 12.098 -3.355 1.00 76.12 361 ASP A C 1
ATOM 2871 O O . ASP A 1 361 ? -6.525 11.237 -4.234 1.00 76.12 361 ASP A O 1
ATOM 2875 N N . LEU A 1 362 ? -7.463 12.457 -2.596 1.00 77.94 362 LEU A N 1
ATOM 2876 C CA . LEU A 1 362 ? -8.808 11.898 -2.750 1.00 77.94 362 LEU A CA 1
ATOM 2877 C C . LEU A 1 362 ? -9.490 12.440 -4.014 1.00 77.94 362 LEU A C 1
ATOM 2879 O O . LEU A 1 362 ? -9.796 13.626 -4.102 1.00 77.94 362 LEU A O 1
ATOM 2883 N N . ILE A 1 363 ? -9.810 11.552 -4.955 1.00 78.75 363 ILE A N 1
ATOM 2884 C CA . ILE A 1 363 ? -10.611 11.864 -6.148 1.00 78.75 363 ILE A CA 1
ATOM 2885 C C . ILE A 1 363 ? -12.104 11.825 -5.794 1.00 78.75 363 ILE A C 1
ATOM 2887 O O . ILE A 1 363 ? -12.865 12.739 -6.118 1.00 78.75 363 ILE A O 1
ATOM 2891 N N . SER A 1 364 ? -12.528 10.751 -5.128 1.00 79.25 364 SER A N 1
ATOM 2892 C CA . SER A 1 364 ? -13.902 10.548 -4.659 1.00 79.25 364 SER A CA 1
ATOM 2893 C C . SER A 1 364 ? -13.941 9.488 -3.565 1.00 79.25 364 SER A C 1
ATOM 2895 O O . SER A 1 364 ? -13.130 8.563 -3.576 1.00 79.25 364 SER A O 1
ATOM 2897 N N . GLY A 1 365 ? -14.909 9.560 -2.659 1.00 76.56 365 GLY A N 1
ATOM 2898 C CA . GLY A 1 365 ? -15.098 8.515 -1.662 1.00 76.56 365 GLY A CA 1
ATOM 2899 C C . GLY A 1 365 ? -16.465 8.526 -0.993 1.00 76.56 365 GLY A C 1
ATOM 2900 O O . GLY A 1 365 ? -17.165 9.542 -0.966 1.00 76.56 365 GLY A O 1
ATOM 2901 N N . ILE A 1 366 ? -16.808 7.369 -0.435 1.00 79.25 366 ILE A N 1
ATOM 2902 C CA . ILE A 1 366 ? -17.995 7.141 0.388 1.00 79.25 366 ILE A CA 1
ATOM 2903 C C . ILE A 1 366 ? -17.503 6.715 1.764 1.00 79.25 366 ILE A C 1
ATOM 2905 O O . ILE A 1 366 ? -16.703 5.787 1.879 1.00 79.25 366 ILE A O 1
ATOM 2909 N N . ASN A 1 367 ? -17.975 7.404 2.797 1.00 77.75 367 ASN A N 1
ATOM 2910 C CA . ASN A 1 367 ? -17.709 7.054 4.181 1.00 77.75 367 ASN A CA 1
ATOM 2911 C C . ASN A 1 367 ? -19.037 6.859 4.915 1.00 77.75 367 ASN A C 1
ATOM 2913 O O . ASN A 1 367 ? -19.773 7.825 5.120 1.00 77.75 367 ASN A O 1
ATOM 2917 N N . LEU A 1 368 ? -19.357 5.619 5.271 1.00 77.88 368 LEU A N 1
ATOM 2918 C CA . LEU A 1 368 ? -20.575 5.261 5.987 1.00 77.88 368 LEU A CA 1
ATOM 2919 C C . LEU A 1 368 ? -20.264 5.049 7.468 1.00 77.88 368 LEU A C 1
ATOM 2921 O O . LEU A 1 368 ? -19.338 4.313 7.809 1.00 77.88 368 LEU A O 1
ATOM 2925 N N . GLY A 1 369 ? -21.045 5.682 8.341 1.00 67.31 369 GLY A N 1
ATOM 2926 C CA . GLY A 1 369 ? -20.944 5.509 9.794 1.00 67.31 369 GLY A CA 1
ATOM 2927 C C . GLY A 1 369 ? -19.764 6.211 10.477 1.00 67.31 369 GLY A C 1
ATOM 2928 O O . GLY A 1 369 ? -19.603 6.068 11.688 1.00 67.31 369 GLY A O 1
ATOM 2929 N N . ALA A 1 370 ? -18.954 7.006 9.767 1.00 61.00 370 ALA A N 1
ATOM 2930 C CA . ALA A 1 370 ? -17.864 7.752 10.396 1.00 61.00 370 ALA A CA 1
ATOM 2931 C C . ALA A 1 370 ? -18.389 8.743 11.435 1.00 61.00 370 ALA A C 1
ATOM 2933 O O . ALA A 1 370 ? -19.071 9.714 11.105 1.00 61.00 370 ALA A O 1
ATOM 2934 N N . ASN A 1 371 ? -18.048 8.500 12.702 1.00 64.88 371 ASN A N 1
ATOM 2935 C CA . ASN A 1 371 ? -18.494 9.297 13.845 1.00 64.88 371 ASN A CA 1
ATOM 2936 C C . ASN A 1 371 ? -20.027 9.471 13.890 1.00 64.88 371 ASN A C 1
ATOM 2938 O O . ASN A 1 371 ? -20.517 10.520 14.296 1.00 64.88 371 ASN A O 1
ATOM 2942 N N . GLY A 1 372 ? -20.782 8.466 13.427 1.00 72.06 372 GLY A N 1
ATOM 2943 C CA . GLY A 1 372 ? -22.249 8.502 13.382 1.00 72.06 372 GLY A CA 1
ATOM 2944 C C . GLY A 1 372 ? -22.856 9.228 12.174 1.00 72.06 372 GLY A C 1
ATOM 2945 O O . GLY A 1 372 ? -24.075 9.362 12.106 1.00 72.06 372 GLY A O 1
ATOM 2946 N N . HIS A 1 373 ? -22.046 9.666 11.203 1.00 75.56 373 HIS A N 1
ATOM 2947 C CA . HIS A 1 373 ? -22.515 10.348 9.995 1.00 75.56 373 HIS A CA 1
ATOM 2948 C C . HIS A 1 373 ? -22.067 9.634 8.715 1.00 75.56 373 HIS A C 1
ATOM 2950 O O . HIS A 1 373 ? -20.951 9.125 8.615 1.00 75.56 373 HIS A O 1
ATOM 2956 N N . ASN A 1 374 ? -22.923 9.668 7.692 1.00 79.38 374 ASN A N 1
ATOM 2957 C CA . ASN A 1 374 ? -22.537 9.306 6.331 1.00 79.38 374 ASN A CA 1
ATOM 2958 C C . ASN A 1 374 ? -21.990 10.549 5.624 1.00 79.38 374 ASN A C 1
ATOM 2960 O O . ASN A 1 374 ? -22.634 11.599 5.610 1.00 79.38 374 ASN A O 1
ATOM 2964 N N . ARG A 1 375 ? -20.805 10.436 5.025 1.00 79.50 375 ARG A N 1
ATOM 2965 C CA . ARG A 1 375 ? -20.156 11.506 4.266 1.00 79.50 375 ARG A CA 1
ATOM 2966 C C . ARG A 1 375 ? -19.855 11.026 2.852 1.00 79.50 375 ARG A C 1
ATOM 2968 O O . ARG A 1 375 ? -19.092 10.084 2.657 1.00 79.50 375 ARG A O 1
ATOM 2975 N N . LEU A 1 376 ? -20.405 11.732 1.870 1.00 79.94 376 LEU A N 1
ATOM 2976 C CA . LEU A 1 376 ? -20.049 11.599 0.462 1.00 79.94 376 LEU A CA 1
ATOM 2977 C C . LEU A 1 376 ? -19.126 12.772 0.115 1.00 79.94 376 LEU A C 1
ATOM 2979 O O . LEU A 1 376 ? -19.453 13.923 0.401 1.00 79.94 376 LEU A O 1
ATOM 2983 N N . SER A 1 377 ? -17.941 12.488 -0.427 1.00 69.81 377 SER A N 1
ATOM 2984 C CA . SER A 1 377 ? -16.915 13.501 -0.708 1.00 69.81 377 SER A CA 1
ATOM 2985 C C . SER A 1 377 ? -16.375 13.300 -2.121 1.00 69.81 377 SER A C 1
ATOM 2987 O O . SER A 1 377 ? -15.825 12.242 -2.419 1.00 69.81 377 SER A O 1
ATOM 2989 N N . GLY A 1 378 ? -16.524 14.291 -3.000 1.00 67.50 378 GLY A N 1
ATOM 2990 C CA . GLY A 1 378 ? -16.150 14.177 -4.414 1.00 67.50 378 GLY A CA 1
ATOM 2991 C C . GLY A 1 378 ? -16.965 15.111 -5.314 1.00 67.50 378 GLY A C 1
ATOM 2992 O O . GLY A 1 378 ? -17.494 16.114 -4.844 1.00 67.50 378 GLY A O 1
ATOM 2993 N N . LYS A 1 379 ? -17.043 14.790 -6.613 1.00 69.94 379 LYS A N 1
ATOM 2994 C CA . LYS A 1 379 ? -17.805 15.541 -7.636 1.00 69.94 379 LYS A CA 1
ATOM 2995 C C . LYS A 1 379 ? -19.338 15.358 -7.489 1.00 69.94 379 LYS A C 1
ATOM 2997 O O . LYS A 1 379 ? -19.829 14.960 -6.437 1.00 69.94 379 LYS A O 1
ATOM 3002 N N . LEU A 1 380 ? -20.088 15.664 -8.559 1.00 75.12 380 LEU A N 1
ATOM 3003 C CA . LEU A 1 380 ? -21.543 15.503 -8.690 1.00 75.12 380 LEU A CA 1
ATOM 3004 C C . LEU A 1 380 ? -22.026 14.161 -8.110 1.00 75.12 380 LEU A C 1
ATOM 3006 O O . LEU A 1 380 ? -21.612 13.099 -8.569 1.00 75.12 380 LEU A O 1
ATOM 3010 N N . THR A 1 381 ? -22.930 14.226 -7.134 1.00 77.50 381 THR A N 1
ATOM 3011 C CA . THR A 1 381 ? -23.674 13.062 -6.638 1.00 77.50 381 THR A CA 1
ATOM 3012 C C . THR A 1 381 ? -25.041 13.058 -7.310 1.00 77.50 381 THR A C 1
ATOM 3014 O O . THR A 1 381 ? -25.816 13.994 -7.129 1.00 77.50 381 THR A O 1
ATOM 3017 N N . HIS A 1 382 ? -25.320 12.030 -8.111 1.00 80.12 382 HIS A N 1
ATOM 3018 C CA . HIS A 1 382 ? -26.613 11.851 -8.764 1.00 80.12 382 HIS A CA 1
ATOM 3019 C C . HIS A 1 382 ? -27.431 10.812 -7.998 1.00 80.12 382 HIS A C 1
ATOM 3021 O O . HIS A 1 382 ? -27.005 9.667 -7.854 1.00 80.12 382 HIS A O 1
ATOM 3027 N N . ILE A 1 383 ? -28.584 11.236 -7.490 1.00 82.88 383 ILE A N 1
ATOM 3028 C CA . ILE A 1 383 ? -29.548 10.393 -6.786 1.00 82.88 383 ILE A CA 1
ATOM 3029 C C . ILE A 1 383 ? -30.737 10.182 -7.730 1.00 82.88 383 ILE A C 1
ATOM 3031 O O . ILE A 1 383 ? -31.242 11.145 -8.306 1.00 82.88 383 ILE A O 1
ATOM 3035 N N . THR A 1 384 ? -31.149 8.931 -7.929 1.00 78.06 384 THR A N 1
ATOM 3036 C CA . THR A 1 384 ? -32.270 8.572 -8.811 1.00 78.06 384 THR A CA 1
ATOM 3037 C C . THR A 1 384 ? -33.626 8.769 -8.110 1.00 78.06 384 THR A C 1
ATOM 3039 O O . THR A 1 384 ? -33.694 9.076 -6.919 1.00 78.06 384 THR A O 1
ATOM 3042 N N . GLY A 1 385 ? -34.730 8.613 -8.849 1.00 72.62 385 GLY A N 1
ATOM 3043 C CA . GLY A 1 385 ? -36.075 9.063 -8.453 1.00 72.62 385 GLY A CA 1
ATOM 3044 C C . GLY A 1 385 ? -36.776 8.348 -7.287 1.00 72.62 385 GLY A C 1
ATOM 3045 O O . GLY A 1 385 ? -37.920 8.686 -7.009 1.00 72.62 385 GLY A O 1
ATOM 3046 N N . GLU A 1 386 ? -36.143 7.390 -6.608 1.00 83.81 386 GLU A N 1
ATOM 3047 C CA . GLU A 1 386 ? -36.788 6.565 -5.563 1.00 83.81 386 GLU A CA 1
ATOM 3048 C C . GLU A 1 386 ? -36.319 6.888 -4.135 1.00 83.81 386 GLU A C 1
ATOM 3050 O O . GLU A 1 386 ? -36.679 6.205 -3.179 1.00 83.81 386 GLU A O 1
ATOM 3055 N N . THR A 1 387 ? -35.490 7.917 -3.958 1.00 84.12 387 THR A N 1
ATOM 3056 C CA . THR A 1 387 ? -34.899 8.194 -2.643 1.00 84.12 387 THR A CA 1
ATOM 3057 C C . THR A 1 387 ? -35.882 8.901 -1.714 1.00 84.12 387 THR A C 1
ATOM 3059 O O . THR A 1 387 ? -36.306 10.024 -1.981 1.00 84.12 387 THR A O 1
ATOM 3062 N N . LEU A 1 388 ? -36.183 8.262 -0.580 1.00 84.62 388 LEU A N 1
ATOM 3063 C CA . LEU A 1 388 ? -36.916 8.851 0.539 1.00 84.62 388 LEU A CA 1
ATOM 3064 C C . LEU A 1 388 ? -35.937 9.489 1.536 1.00 84.62 388 LEU A C 1
ATOM 3066 O O . LEU A 1 388 ? -34.953 8.866 1.933 1.00 84.62 388 LEU A O 1
ATOM 3070 N N . ILE A 1 389 ? -36.220 10.720 1.965 1.00 86.81 389 ILE A N 1
ATOM 3071 C CA . ILE A 1 389 ? -35.476 11.407 3.026 1.00 86.81 389 ILE A CA 1
ATOM 3072 C C . ILE A 1 389 ? -36.479 11.855 4.090 1.00 86.81 389 ILE A C 1
ATOM 3074 O O . ILE A 1 389 ? -37.213 12.814 3.869 1.00 86.81 389 ILE A O 1
ATOM 3078 N N . ASP A 1 390 ? -36.491 11.185 5.245 1.00 85.75 390 ASP A N 1
ATOM 3079 C CA . ASP A 1 390 ? -37.457 11.473 6.319 1.00 85.75 390 ASP A CA 1
ATOM 3080 C C . ASP A 1 390 ? -37.291 12.883 6.895 1.00 85.75 390 ASP A C 1
ATOM 3082 O O . ASP A 1 390 ? -38.266 13.572 7.190 1.00 85.75 390 ASP A O 1
ATOM 3086 N N . ARG A 1 391 ? -36.036 13.312 7.093 1.00 83.00 391 ARG A N 1
ATOM 3087 C CA . ARG A 1 391 ? -35.681 14.635 7.624 1.00 83.00 391 ARG A CA 1
ATOM 3088 C C . ARG A 1 391 ? -34.385 15.123 6.989 1.00 83.00 391 ARG A C 1
ATOM 3090 O O . ARG A 1 391 ? -33.335 14.512 7.179 1.00 83.00 391 ARG A O 1
ATOM 3097 N N . ALA A 1 392 ? -34.456 16.241 6.271 1.00 87.44 392 ALA A N 1
ATOM 3098 C CA . ALA A 1 392 ? -33.305 16.884 5.647 1.00 87.44 392 ALA A CA 1
ATOM 3099 C C . ALA A 1 392 ? -33.150 18.323 6.151 1.00 87.44 392 ALA A C 1
ATOM 3101 O O . ALA A 1 392 ? -34.120 19.071 6.226 1.00 87.44 392 ALA A O 1
ATOM 3102 N N . VAL A 1 393 ? -31.912 18.722 6.442 1.00 88.12 393 VAL A N 1
ATOM 3103 C CA . VAL A 1 393 ? -31.542 20.128 6.644 1.00 88.12 393 VAL A CA 1
ATOM 3104 C C . VAL A 1 393 ? -30.668 20.538 5.463 1.00 88.12 393 VAL A C 1
ATOM 3106 O O . VAL A 1 393 ? -29.546 20.054 5.322 1.00 88.12 393 VAL A O 1
ATOM 3109 N N . ILE A 1 394 ? -31.186 21.414 4.601 1.00 89.00 394 ILE A N 1
ATOM 3110 C CA . ILE A 1 394 ? -30.502 21.889 3.392 1.00 89.00 394 ILE A CA 1
ATOM 3111 C C . ILE A 1 394 ? -30.147 23.360 3.596 1.00 89.00 394 ILE A C 1
ATOM 3113 O O . ILE A 1 394 ? -31.030 24.204 3.702 1.00 89.00 394 ILE A O 1
ATOM 3117 N N . LYS A 1 395 ? -28.848 23.677 3.656 1.00 89.50 395 LYS A N 1
ATOM 3118 C CA . LYS A 1 395 ? -28.389 25.059 3.878 1.00 89.50 395 LYS A CA 1
ATOM 3119 C C . LYS A 1 395 ? -28.673 25.968 2.676 1.00 89.50 395 LYS A C 1
ATOM 3121 O O . LYS A 1 395 ? -29.014 27.130 2.856 1.00 89.50 395 LYS A O 1
ATOM 3126 N N . SER A 1 396 ? -28.508 25.440 1.465 1.00 84.62 396 SER A N 1
ATOM 3127 C CA . SER A 1 396 ? -28.865 26.092 0.205 1.00 84.62 396 SER A CA 1
ATOM 3128 C C . SER A 1 396 ? -28.994 25.046 -0.904 1.00 84.62 396 SER A C 1
ATOM 3130 O O . SER A 1 396 ? -28.268 24.051 -0.912 1.00 84.62 396 SER A O 1
ATOM 3132 N N . ALA A 1 397 ? -29.916 25.263 -1.840 1.00 87.88 397 ALA A N 1
ATOM 3133 C CA . ALA A 1 397 ? -30.061 24.456 -3.047 1.00 87.88 397 ALA A CA 1
ATOM 3134 C C . ALA A 1 397 ? -30.636 25.311 -4.182 1.00 87.88 397 ALA A C 1
ATOM 3136 O O . ALA A 1 397 ? -31.466 26.185 -3.942 1.00 87.88 397 ALA A O 1
ATOM 3137 N N . MET A 1 398 ? -30.208 25.039 -5.415 1.00 87.00 398 MET A N 1
ATOM 3138 C CA . MET A 1 398 ? -30.918 25.481 -6.615 1.00 87.00 398 MET A CA 1
ATOM 3139 C C . MET A 1 398 ? -31.873 24.359 -7.010 1.00 87.00 398 MET A C 1
ATOM 3141 O O . MET A 1 398 ? -31.429 23.298 -7.445 1.00 87.00 398 MET A O 1
ATOM 3145 N N . VAL A 1 399 ? -33.168 24.572 -6.799 1.00 86.25 399 VAL A N 1
ATOM 3146 C CA . VAL A 1 399 ? -34.214 23.588 -7.089 1.00 86.25 399 VAL A CA 1
ATOM 3147 C C . VAL A 1 399 ? -35.055 24.129 -8.239 1.00 86.25 399 VAL A C 1
ATOM 3149 O O . VAL A 1 399 ? -35.642 25.194 -8.095 1.00 86.25 399 VAL A O 1
ATOM 3152 N N . ASP A 1 400 ? -35.097 23.409 -9.364 1.00 87.25 400 ASP A N 1
ATOM 3153 C CA . ASP A 1 400 ? -35.925 23.788 -10.521 1.00 87.25 400 ASP A CA 1
ATOM 3154 C C . ASP A 1 400 ? -37.419 23.735 -10.163 1.00 87.25 400 ASP A C 1
ATOM 3156 O O . ASP A 1 400 ? -38.137 24.723 -10.280 1.00 87.25 400 ASP A O 1
ATOM 3160 N N . LYS A 1 401 ? -37.879 22.592 -9.634 1.00 82.75 401 LYS A N 1
ATOM 3161 C CA . LYS A 1 401 ? -39.256 22.405 -9.158 1.00 82.75 401 LYS A CA 1
ATOM 3162 C C . LYS A 1 401 ? -39.276 21.719 -7.800 1.00 82.75 401 LYS A C 1
ATOM 3164 O O . LYS A 1 401 ? -38.759 20.614 -7.651 1.00 82.75 401 LYS A O 1
ATOM 3169 N N . LEU A 1 402 ? -39.910 22.361 -6.821 1.00 86.56 402 LEU A N 1
ATOM 3170 C CA . LEU A 1 402 ? -40.185 21.795 -5.501 1.00 86.56 402 LEU A CA 1
ATOM 3171 C C . LEU A 1 402 ? -41.689 21.550 -5.367 1.00 86.56 402 LEU A C 1
ATOM 3173 O O . LEU A 1 402 ? -42.475 22.491 -5.419 1.00 86.56 402 LEU A O 1
ATOM 3177 N N . LYS A 1 403 ? -42.089 20.293 -5.160 1.00 84.88 403 LYS A N 1
ATOM 3178 C CA . LYS A 1 403 ? -43.467 19.928 -4.813 1.00 84.88 403 LYS A CA 1
ATOM 3179 C C . LYS A 1 403 ? -43.496 19.458 -3.363 1.00 84.88 403 LYS A C 1
ATOM 3181 O O . LYS A 1 403 ? -42.850 18.471 -3.031 1.00 84.88 403 LYS A O 1
ATOM 3186 N N . THR A 1 404 ? -44.249 20.148 -2.513 1.00 83.31 404 THR A N 1
ATOM 3187 C CA . THR A 1 404 ? -44.485 19.758 -1.115 1.00 83.31 404 THR A CA 1
ATOM 3188 C C . THR A 1 404 ? -45.975 19.838 -0.803 1.00 83.31 404 THR A C 1
ATOM 3190 O O . THR A 1 404 ? -46.689 20.635 -1.407 1.00 83.31 404 THR A O 1
ATOM 3193 N N . ALA A 1 405 ? -46.451 18.994 0.114 1.00 84.38 405 ALA A N 1
ATOM 3194 C CA . ALA A 1 405 ? -47.840 19.023 0.566 1.00 84.38 405 ALA A CA 1
ATOM 3195 C C . ALA A 1 405 ? -48.117 20.232 1.469 1.00 84.38 405 ALA A C 1
ATOM 3197 O O . ALA A 1 405 ? -49.189 20.814 1.383 1.00 84.38 405 ALA A O 1
ATOM 3198 N N . ASN A 1 406 ? -47.147 20.604 2.311 1.00 81.12 406 ASN A N 1
ATOM 3199 C CA . ASN A 1 406 ? -47.283 21.669 3.298 1.00 81.12 406 ASN A CA 1
ATOM 3200 C C . ASN A 1 406 ? -45.967 22.444 3.451 1.00 81.12 406 ASN A C 1
ATOM 3202 O O . ASN A 1 406 ? -44.877 21.876 3.346 1.00 81.12 406 ASN A O 1
ATOM 3206 N N . PHE A 1 407 ? -46.092 23.729 3.768 1.00 81.88 407 PHE A N 1
ATOM 3207 C CA . PHE A 1 407 ? -45.045 24.543 4.380 1.00 81.88 407 PHE A CA 1
ATOM 3208 C C . PHE A 1 407 ? -45.522 24.939 5.780 1.00 81.88 407 PHE A C 1
ATOM 3210 O O . PHE A 1 407 ? -46.707 25.216 5.971 1.00 81.88 407 PHE A O 1
ATOM 3217 N N . GLU A 1 408 ? -44.627 24.975 6.767 1.00 79.12 408 GLU A N 1
ATOM 3218 C CA . GLU A 1 408 ? -44.978 25.510 8.087 1.00 79.12 408 GLU A CA 1
ATOM 3219 C C . GLU A 1 408 ? -45.250 27.020 7.986 1.00 79.12 408 GLU A C 1
ATOM 3221 O O . GLU A 1 408 ? -44.610 27.734 7.207 1.00 79.12 408 GLU A O 1
ATOM 3226 N N . SER A 1 409 ? -46.206 27.534 8.758 1.00 68.50 409 SER A N 1
ATOM 3227 C CA . SER A 1 409 ? -46.547 28.961 8.744 1.00 68.50 409 SER A CA 1
ATOM 3228 C C . SER A 1 409 ? -45.324 29.820 9.091 1.00 68.50 409 SER A C 1
ATOM 3230 O O . SER A 1 409 ? -44.705 29.625 10.133 1.00 68.50 409 SER A O 1
ATOM 3232 N N . GLY A 1 410 ? -44.973 30.773 8.221 1.00 70.88 410 GLY A N 1
ATOM 3233 C CA . GLY A 1 410 ? -43.789 31.631 8.377 1.00 70.88 410 GLY A CA 1
ATOM 3234 C C . GLY A 1 410 ? -42.455 31.007 7.937 1.00 70.88 410 GLY A C 1
ATOM 3235 O O . GLY A 1 410 ? -41.425 31.666 8.047 1.00 70.88 410 GLY A O 1
ATOM 3236 N N . SER A 1 411 ? -42.448 29.773 7.413 1.00 70.81 411 SER A N 1
ATOM 3237 C CA . SER A 1 411 ? -41.221 29.081 6.967 1.00 70.81 411 SER A CA 1
ATOM 3238 C C . SER A 1 411 ? -40.637 29.603 5.650 1.00 70.81 411 SER A C 1
ATOM 3240 O O . SER A 1 411 ? -39.460 29.384 5.365 1.00 70.81 411 SER A O 1
ATOM 3242 N N . VAL A 1 412 ? -41.431 30.326 4.858 1.00 74.62 412 VAL A N 1
ATOM 3243 C CA . VAL A 1 412 ? -40.977 30.984 3.631 1.00 74.62 412 VAL A CA 1
ATOM 3244 C C . VAL A 1 412 ? -40.759 32.463 3.931 1.00 74.62 412 VAL A C 1
ATOM 3246 O O . VAL A 1 412 ? -41.708 33.214 4.140 1.00 74.62 412 VAL A O 1
ATOM 3249 N N . THR A 1 413 ? -39.497 32.882 3.951 1.00 71.38 413 THR A N 1
ATOM 3250 C CA . THR A 1 413 ? -39.106 34.294 4.033 1.00 71.38 413 THR A CA 1
ATOM 3251 C C . THR A 1 413 ? -38.332 34.648 2.774 1.00 71.38 413 THR A C 1
ATOM 3253 O O . THR A 1 413 ? -37.487 33.881 2.314 1.00 71.38 413 THR A O 1
ATOM 3256 N N . THR A 1 414 ? -38.647 35.786 2.166 1.00 69.50 414 THR A N 1
ATOM 3257 C CA . THR A 1 414 ? -38.109 36.134 0.851 1.00 69.50 414 THR A CA 1
ATOM 3258 C C . THR A 1 414 ? -37.334 37.431 0.921 1.00 69.50 414 THR A C 1
ATOM 3260 O O . THR A 1 414 ? -37.915 38.491 1.135 1.00 69.50 414 THR A O 1
ATOM 3263 N N . ALA A 1 415 ? -36.021 37.355 0.710 1.00 66.75 415 ALA A N 1
ATOM 3264 C CA . ALA A 1 415 ? -35.204 38.549 0.514 1.00 66.75 415 ALA A CA 1
ATOM 3265 C C . ALA A 1 415 ? -35.398 39.134 -0.897 1.00 66.75 415 ALA A C 1
ATOM 3267 O O . ALA A 1 415 ? -35.382 40.348 -1.066 1.00 66.75 415 ALA A O 1
ATOM 3268 N N . VAL A 1 416 ? -35.600 38.271 -1.903 1.00 60.66 416 VAL A N 1
ATOM 3269 C CA . VAL A 1 416 ? -35.849 38.640 -3.303 1.00 60.66 416 VAL A CA 1
ATOM 3270 C C . VAL A 1 416 ? -36.798 37.608 -3.920 1.00 60.66 416 VAL A C 1
ATOM 3272 O O . VAL A 1 416 ? -36.451 36.433 -4.013 1.00 60.66 416 VAL A O 1
ATOM 3275 N N . LEU A 1 417 ? -37.983 38.043 -4.348 1.00 70.69 417 LEU A N 1
ATOM 3276 C CA . LEU A 1 417 ? -38.822 37.340 -5.323 1.00 70.69 417 LEU A CA 1
ATOM 3277 C C . LEU A 1 417 ? -38.856 38.201 -6.585 1.00 70.69 417 LEU A C 1
ATOM 3279 O O . LEU A 1 417 ? -39.019 39.417 -6.487 1.00 70.69 417 LEU A O 1
ATOM 3283 N N . ALA A 1 418 ? -38.709 37.593 -7.760 1.00 63.34 418 ALA A N 1
ATOM 3284 C CA . ALA A 1 418 ? -39.038 38.291 -8.999 1.00 63.34 418 ALA A CA 1
ATOM 3285 C C . ALA A 1 418 ? -40.558 38.545 -9.062 1.00 63.34 418 ALA A C 1
ATOM 3287 O O . ALA A 1 418 ? -41.340 37.810 -8.451 1.00 63.34 418 ALA A O 1
ATOM 3288 N N . ALA A 1 419 ? -40.983 39.576 -9.798 1.00 64.31 419 ALA A N 1
ATOM 3289 C CA . ALA A 1 419 ? -42.400 39.754 -10.110 1.00 64.31 419 ALA A CA 1
ATOM 3290 C C . ALA A 1 419 ? -42.931 38.472 -10.783 1.00 64.31 419 ALA A C 1
ATOM 3292 O O . ALA A 1 419 ? -42.237 37.907 -11.624 1.0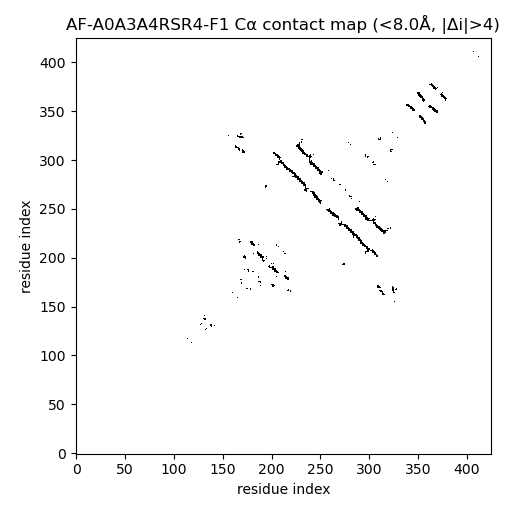0 64.31 419 ALA A O 1
ATOM 3293 N N . GLU A 1 420 ? -44.113 38.001 -10.369 1.00 66.94 420 GLU A N 1
ATOM 3294 C CA . GLU A 1 420 ? -44.751 36.757 -10.853 1.00 66.94 420 GLU A CA 1
ATOM 3295 C C . GLU A 1 420 ? -44.051 35.440 -10.451 1.00 66.94 420 GLU A C 1
ATOM 3297 O O . GLU A 1 420 ? -44.404 34.376 -10.944 1.00 66.94 420 GLU A O 1
ATOM 3302 N N . ALA A 1 421 ? -43.103 35.455 -9.504 1.00 69.31 421 ALA A N 1
ATOM 3303 C CA . ALA A 1 421 ? -42.427 34.230 -9.043 1.00 69.31 421 ALA A CA 1
ATOM 3304 C C . ALA A 1 421 ? -43.320 33.263 -8.235 1.00 69.31 421 ALA A C 1
ATOM 3306 O O . ALA A 1 421 ? -42.925 32.126 -7.979 1.00 69.31 421 ALA A O 1
ATOM 3307 N N . VAL A 1 422 ? -44.502 33.711 -7.808 1.00 70.06 422 VAL A N 1
ATOM 3308 C CA . VAL A 1 422 ? -45.518 32.881 -7.156 1.00 70.06 422 VAL A CA 1
ATOM 3309 C C . VAL A 1 422 ? -46.801 33.022 -7.958 1.00 70.06 422 VAL A C 1
ATOM 3311 O O . VAL A 1 422 ? -47.481 34.042 -7.881 1.00 70.06 422 VAL A O 1
ATOM 3314 N N . THR A 1 423 ? -47.113 31.997 -8.738 1.00 68.00 423 THR A N 1
ATOM 3315 C CA . THR A 1 423 ? -48.355 31.881 -9.501 1.00 68.00 423 THR A CA 1
ATOM 3316 C C . THR A 1 423 ? -49.197 30.785 -8.864 1.00 68.00 423 THR A C 1
ATOM 3318 O O . THR A 1 423 ? -48.691 29.701 -8.573 1.00 68.00 423 THR A O 1
ATOM 3321 N N . ALA A 1 424 ? -50.468 31.074 -8.605 1.00 65.75 424 ALA A N 1
ATOM 3322 C CA . ALA A 1 424 ? -51.447 30.047 -8.280 1.00 65.75 424 ALA A CA 1
ATOM 3323 C C . ALA A 1 424 ? -52.091 29.585 -9.593 1.00 65.75 424 ALA A C 1
ATOM 3325 O O . ALA A 1 424 ? -52.490 30.441 -10.385 1.00 65.75 424 ALA A O 1
ATOM 3326 N N . ASP A 1 425 ? -52.154 28.271 -9.808 1.00 56.78 425 ASP A N 1
ATOM 3327 C CA . ASP A 1 425 ? -52.994 27.659 -10.848 1.00 56.78 425 ASP A CA 1
ATOM 3328 C C . ASP A 1 425 ? -54.448 27.541 -10.372 1.00 56.78 425 ASP A C 1
ATOM 3330 O O . ASP A 1 425 ? -54.653 27.226 -9.171 1.00 56.78 425 ASP A O 1
#

Sequence (425 aa):
LSAVQAYVAQDGQRQESLQRYTREESARQARAVREQISRDYVGKSSYQEDVEGIHRRIEGVKTSANREITSQIASYRQSADGTFRDISSQITTYKQDMTRNIANLSHQLAGKVETTDFQRVKETSELYERILGNTENGIADKVARMAMTNQLFQVEVGKYSVSGPNLIKNSDFKNDTNKWVSTQNLGRLVKHSFYHNGQKDLMRLSNATKNKNFLSSHRFNLERNTDYVLNFRGFNNSALASYDVYILGRRAGESNGFTIFKKVVSSKKLSTSRCEDVSVTFNSGEMDNAYIRFENNGSSSGTADLYITEVDLYKGYKPRTWQPHPEDAVADANKKLEATQTKMTQLAGSWLVQNINSAGDLISGINLGANGHNRLSGKLTHITGETLIDRAVIKSAMVDKLKTANFESGSVTTAVLAAEAVTAD

pLDDT: mean 85.75, std 13.0, range [51.94, 98.75]

Solvent-accessible surface area (backbone atoms only — not comparable to full-atom values): 23801 Å² total; per-residue (Å²): 118,67,71,60,53,55,50,59,73,43,40,65,59,51,54,50,50,51,54,46,48,53,52,53,51,51,51,49,52,54,47,52,52,51,54,49,52,50,51,52,49,51,52,52,52,52,51,52,52,50,52,53,52,50,50,53,50,50,54,50,49,52,53,52,50,51,52,50,52,52,50,51,53,51,51,52,49,55,52,50,54,50,51,51,52,52,51,53,50,50,53,51,51,53,52,51,51,52,52,50,50,53,51,52,50,51,52,53,50,52,48,60,70,68,42,59,60,60,58,47,51,48,52,51,48,52,51,44,33,71,72,38,36,90,47,95,55,30,45,58,54,52,50,49,51,51,49,51,52,48,50,50,51,48,56,57,56,58,73,32,73,87,48,53,58,29,65,35,63,67,31,50,36,82,78,61,62,87,56,50,50,33,52,93,65,43,55,40,81,43,63,41,65,60,42,75,69,39,75,45,50,29,40,33,41,56,26,73,39,75,58,75,34,43,43,28,52,59,76,36,78,45,61,57,72,33,48,26,27,43,33,31,32,29,27,26,48,89,29,41,65,22,33,37,30,32,43,38,13,24,45,84,91,62,83,64,90,47,83,44,77,43,74,75,38,77,73,38,81,61,47,73,86,42,57,43,83,46,76,43,74,48,66,44,40,76,20,36,36,30,27,48,34,43,32,37,49,5,22,95,56,64,63,9,36,41,36,44,30,43,38,24,34,30,56,43,84,70,88,76,82,70,57,70,11,62,71,56,50,50,51,53,51,50,54,57,48,48,55,67,40,76,52,76,51,80,52,97,74,29,42,37,41,37,39,32,44,75,87,69,49,79,61,33,36,46,31,41,38,54,95,80,37,72,45,80,48,61,76,93,82,88,81,68,99,81,76,83,74,97,80,81,88,77,94,76,81,93,71,95,79,87,88,74,97,75,79,64,92,81,71,80,77,75,96,77,74,62,90,78,71,78,75,85,133

Foldseek 3Di:
DVVVVVVVVCVVVVVVVVVVCVVVVVVVVVVVVVVVVVVVVVVVVVVVVVVVVVVVVVVVVVVVVVVVVVVVVVVVVVVVVVVVVVVVVVVVVVVVVVVVVVVVVVVVVVCVVPDDPVVVVVVVVVVCCVVQNPDPCSVVVVVVVVVVVVVVVCVLVVVQVPFHFFQFACQQCQPDCVQKDKDVPQWDWAFDCQPPHRPGTWIKRKAADQAKIKMKGHKGFDDAQFKKKKKKKWAKAPFQQFKWKKKFFDAPPDPDPGDDMDTQGDGHHGHNPHIDMDMTMDTCHRGGMTMMMMMGSHGPHGMIMIIIGLIGMTTDDDDDHGDHGSVVVVVVVVQVDLQFDWDWDDDVQKTKTFTAGNVRHTQWIWIGRDVHDTDTDHDDDDDDDPDDDPDDDDPDDDDPDDDDPDDPVPNDDDPDDDVPNDDDD

InterPro domains:
  IPR008979 Galactose-binding-like domain superfamily [SSF49785] (161-315)

Mean predicted aligned error: 17.66 Å

Secondary structure (DSSP, 8-state):
-HHHHHHHHTHHHHHHHHHHHHHHHHHHHHHHHHHHHHHHHHHHHHHHHHHHHHHHHHHHHHHHHHHHHHHHHHHHHHHHHHHHHHHHHHHHHHHHHHHHHHHHHHHHHHHHHHSTHHHHHHHHHHHHHHHH-SSTTHHHHHHHHHHHHHHHHHHHHHHTTTT-----TT-S--S-STTEEEGGG-EEEEE-TTTGGGTSEEEEEEE-SSS-EEEEEPPEE--TT-EEEEEEEEEE-TT---EEEEEEEE-TT--SS-SEEEEEEEEE---SSS-EEEEEEEE-TT-SEEEEEEEE---SSS-EEEEEEEEEEEESSS-------HHHHHHHHHHHHHTTEEEEEEETTEEEEEEE-TTS-EEEEEEEEETTEEEEESS-----TT---SS---S----S----S---TT----S---TT-S---